Protein AF-0000000072337592 (afdb_homodimer)

InterPro domains:
  IPR025799 Protein arginine N-methyltransferase [PS51678] (44-344)
  IPR025799 Protein arginine N-methyltransferase [PTHR11006] (23-348)
  IPR029063 S-adenosyl-L-methionine-dependent methyltransferase superfamily [G3DSA:3.40.50.150] (35-187)
  IPR029063 S-adenosyl-L-methionine-dependent methyltransferase superfamily [SSF53335] (50-357)
  IPR041698 Methyltransferase domain 25 [PF13649] (86-183)
  IPR055135 Protein arginine N-methyltransferase domain [PF22528] (188-348)

Radius of gyration: 29.39 Å; Cα contacts (8 Å, |Δi|>4): 1598; chains: 2; bounding box: 98×97×61 Å

Solvent-accessible surface area (backbone atoms only — not comparable to full-atom values): 40024 Å² total; per-residue (Å²): 131,84,79,73,74,73,72,76,75,61,98,59,53,72,66,54,42,54,51,55,53,68,63,55,70,67,50,64,69,35,72,50,53,59,41,27,52,70,64,64,77,62,53,78,59,55,62,40,53,58,61,26,39,62,68,59,53,53,52,51,65,66,21,55,54,59,45,46,48,54,43,49,59,37,53,74,31,28,86,77,30,47,70,28,40,32,34,26,52,63,32,51,62,32,62,65,52,49,40,42,48,76,18,38,27,56,33,31,42,30,31,21,59,28,35,27,40,47,51,14,52,53,37,37,46,72,59,73,36,56,90,37,44,48,79,42,83,35,50,80,90,76,56,82,68,99,59,83,57,27,42,31,38,38,43,83,49,69,31,48,74,50,52,37,54,44,43,55,52,57,52,51,52,46,44,74,67,29,48,38,92,89,41,48,51,40,56,30,33,41,36,34,34,39,32,37,23,47,45,62,69,60,49,41,65,72,47,58,54,28,60,54,53,94,84,37,52,39,48,70,51,32,64,44,52,54,24,43,57,44,76,42,81,54,61,52,83,34,52,41,37,42,66,34,75,56,43,79,44,43,65,88,72,59,52,72,72,66,70,45,40,54,28,62,44,64,32,38,27,69,38,72,47,50,36,32,26,38,38,28,28,34,36,35,26,34,68,88,35,93,69,62,47,74,52,56,30,39,53,84,46,66,76,43,91,57,28,24,31,35,41,57,48,99,56,77,44,78,42,43,59,63,16,33,37,40,33,37,41,26,37,34,63,29,90,77,37,61,47,24,33,34,36,37,40,34,43,33,43,42,72,65,82,66,73,71,84,77,75,70,65,74,74,72,78,77,58,52,69,53,72,50,58,36,45,48,125,132,83,77,72,75,71,70,76,74,60,99,60,54,72,66,54,40,53,52,56,52,66,64,55,69,66,51,64,67,35,72,49,54,60,41,28,52,70,65,64,76,61,53,79,60,55,62,39,53,60,60,27,38,63,69,62,52,51,54,52,67,65,20,56,54,60,46,44,46,54,43,48,60,37,51,74,31,27,87,76,30,47,69,27,39,33,34,24,52,63,31,53,62,32,62,65,51,49,39,39,48,75,18,38,28,58,32,32,42,29,31,20,58,29,35,27,39,46,50,14,52,52,36,37,46,73,59,71,37,55,90,36,43,47,81,44,84,34,50,78,91,76,56,81,70,99,58,83,56,27,42,30,38,40,45,83,50,70,32,49,72,50,54,36,54,45,42,54,51,57,53,50,52,46,44,74,66,29,48,38,92,87,41,47,52,42,56,30,34,40,34,34,35,39,32,36,23,46,43,63,68,58,48,41,64,72,48,60,54,27,61,54,54,93,85,36,52,39,48,71,52,32,62,43,52,53,24,42,56,43,74,42,81,54,62,53,84,32,51,42,37,42,66,34,73,55,43,78,42,45,65,86,70,60,53,70,72,66,69,45,40,53,28,61,44,64,31,38,27,70,39,73,47,50,36,33,26,37,37,30,28,35,37,34,26,33,66,87,35,92,68,62,46,76,52,57,29,39,54,85,48,66,76,42,90,56,29,23,30,34,42,57,48,98,56,76,43,80,42,42,59,62,15,34,37,40,32,37,41,23,37,34,65,29,91,78,37,60,46,25,33,35,37,38,42,36,43,34,43,43,72,64,81,67,74,69,86,79,77,72,65,77,74,72,78,80,59,52,69,53,73,50,56,35,43,51,125

pLDDT: mean 89.14, std 17.71, range [22.41, 98.94]

Organism: Babesia divergens (NCBI:txid32595)

Sequence (754 aa):
MKHNAVKSQGVYSLQEVEAFARDWKRFQQNAAGHALVKDSPYTHDSYFHSYGYIGIHEEMLKDSVRTGTYHRAITQNKHLFHDRVVLDVGCGTGILSLFCVAAGARHVYAIECSNIIHLAREIVERNGASDKVTFIHGKCEEVELPVSGVDIIVSEWMGYFLLYENMLESVLFCRDKWLRPGGLIFPDHARLYVAAIEDAEYKCDKLDTWRDTYGFDFSIMRGYLLEEPLVDVVNEKTLNTTSCCVLSLDLNTCRIKDLDFSSEFMLVAQRKDYVHALVFWFDVSFSACHIPMVLSTSPREKYTHWKQTVFYLPDDLVIDCGDRIKGMVAVRRNDRNPRDIDVKIHYHQIGTHQCTSDNMRTGRDHSIQNTHFYRIRMKHNAVKSQGVYSLQEVEAFARDWKRFQQNAAGHALVKDSPYTHDSYFHSYGYIGIHEEMLKDSVRTGTYHRAITQNKHLFHDRVVLDVGCGTGILSLFCVAAGARHVYAIECSNIIHLAREIVERNGASDKVTFIHGKCEEVELPVSGVDIIVSEWMGYFLLYENMLESVLFCRDKWLRPGGLIFPDHARLYVAAIEDAEYKCDKLDTWRDTYGFDFSIMRGYLLEEPLVDVVNEKTLNTTSCCVLSLDLNTCRIKDLDFSSEFMLVAQRKDYVHALVFWFDVSFSACHIPMVLSTSPREKYTHWKQTVFYLPDDLVIDCGDRIKGMVAVRRNDRNPRDIDVKIHYHQIGTHQCTSDNMRTGRDHSIQNTHFYRIR

Structure (mmCIF, N/CA/C/O backbone):
data_AF-0000000072337592-model_v1
#
loop_
_entity.id
_entity.type
_entity.pdbx_description
1 polymer 'type I protein arginine methyltransferase'
#
loop_
_atom_site.group_PDB
_atom_site.id
_atom_site.type_symbol
_atom_site.label_atom_id
_atom_site.label_alt_id
_atom_site.label_comp_id
_atom_site.label_asym_id
_atom_site.label_entity_id
_atom_site.label_seq_id
_atom_site.pdbx_PDB_ins_code
_atom_site.Cartn_x
_atom_site.Cartn_y
_atom_site.Cartn_z
_atom_site.occupancy
_atom_site.B_iso_or_equiv
_atom_site.auth_seq_id
_atom_site.auth_comp_id
_atom_site.auth_asym_id
_atom_site.auth_atom_id
_atom_site.pdbx_PDB_model_num
ATOM 1 N N . MET A 1 1 ? -24.203 -54 -12.102 1 22.41 1 MET A N 1
ATOM 2 C CA . MET A 1 1 ? -24.953 -53.156 -11.164 1 22.41 1 MET A CA 1
ATOM 3 C C . MET A 1 1 ? -24.469 -51.719 -11.234 1 22.41 1 MET A C 1
ATOM 5 O O . MET A 1 1 ? -23.297 -51.438 -10.984 1 22.41 1 MET A O 1
ATOM 9 N N . LYS A 1 2 ? -25.078 -50.938 -12.242 1 27.19 2 LYS A N 1
ATOM 10 C CA . LYS A 1 2 ? -24.734 -49.594 -12.656 1 27.19 2 LYS A CA 1
ATOM 11 C C . LYS A 1 2 ? -24.734 -48.625 -11.461 1 27.19 2 LYS A C 1
ATOM 13 O O . LYS A 1 2 ? -25.719 -48.531 -10.742 1 27.19 2 LYS A O 1
ATOM 18 N N . HIS A 1 3 ? -23.641 -48.625 -10.641 1 24.56 3 HIS A N 1
ATOM 19 C CA . HIS A 1 3 ? -23.469 -47.719 -9.516 1 24.56 3 HIS A CA 1
ATOM 20 C C . HIS A 1 3 ? -23.844 -46.281 -9.891 1 24.56 3 HIS A C 1
ATOM 22 O O . HIS A 1 3 ? -23.219 -45.656 -10.75 1 24.56 3 HIS A O 1
ATOM 28 N N . ASN A 1 4 ? -25.141 -45.938 -9.984 1 27.47 4 ASN A N 1
ATOM 29 C CA . ASN A 1 4 ? -25.719 -44.625 -10.266 1 27.47 4 ASN A CA 1
ATOM 30 C C . ASN A 1 4 ? -25.109 -43.562 -9.375 1 27.47 4 ASN A C 1
ATOM 32 O O . ASN A 1 4 ? -25.234 -43.594 -8.148 1 27.47 4 ASN A O 1
ATOM 36 N N . ALA A 1 5 ? -24 -43.031 -9.68 1 30.06 5 ALA A N 1
ATOM 37 C CA . ALA A 1 5 ? -23.375 -41.844 -9.094 1 30.06 5 ALA A CA 1
ATOM 38 C C . ALA A 1 5 ? -24.422 -40.781 -8.742 1 30.06 5 ALA A C 1
ATOM 40 O O . ALA A 1 5 ? -25.062 -40.219 -9.633 1 30.06 5 ALA A O 1
ATOM 41 N N . VAL A 1 6 ? -25.172 -40.938 -7.738 1 29.66 6 VAL A N 1
ATOM 42 C CA . VAL A 1 6 ? -26.062 -39.906 -7.203 1 29.66 6 VAL A CA 1
ATOM 43 C C . VAL A 1 6 ? -25.406 -38.531 -7.301 1 29.66 6 VAL A C 1
ATOM 45 O O . VAL A 1 6 ? -24.359 -38.312 -6.703 1 29.66 6 VAL A O 1
ATOM 48 N N . LYS A 1 7 ? -25.5 -37.906 -8.359 1 34.19 7 LYS A N 1
ATOM 49 C CA . LYS A 1 7 ? -25.203 -36.5 -8.5 1 34.19 7 LYS A CA 1
ATOM 50 C C . LYS A 1 7 ? -25.688 -35.719 -7.281 1 34.19 7 LYS A C 1
ATOM 52 O O . LYS A 1 7 ? -26.906 -35.656 -7.023 1 34.19 7 LYS A O 1
ATOM 57 N N . SER A 1 8 ? -25.078 -35.625 -6.164 1 38.5 8 SER A N 1
ATOM 58 C CA . SER A 1 8 ? -25.438 -34.812 -5.008 1 38.5 8 SER A CA 1
ATOM 59 C C . SER A 1 8 ? -26.062 -33.469 -5.438 1 38.5 8 SER A C 1
ATOM 61 O O . SER A 1 8 ? -25.5 -32.75 -6.273 1 38.5 8 SER A O 1
ATOM 63 N N . GLN A 1 9 ? -27.312 -33.25 -5.668 1 44.12 9 GLN A N 1
ATOM 64 C CA . GLN A 1 9 ? -28.141 -32.094 -6.051 1 44.12 9 GLN A CA 1
ATOM 65 C C . GLN A 1 9 ? -27.609 -30.797 -5.461 1 44.12 9 GLN A C 1
ATOM 67 O O . GLN A 1 9 ? -27.438 -30.688 -4.242 1 44.12 9 GLN A O 1
ATOM 72 N N . GLY A 1 10 ? -26.734 -30.141 -6.137 1 61.97 10 GLY A N 1
ATOM 73 C CA . GLY A 1 10 ? -26.391 -28.781 -5.738 1 61.97 10 GLY A CA 1
ATOM 74 C C . GLY A 1 10 ? -27.531 -28.047 -5.074 1 61.97 10 GLY A C 1
ATOM 75 O O . GLY A 1 10 ? -28.688 -28.469 -5.16 1 61.97 10 GLY A O 1
ATOM 76 N N . VAL A 1 11 ? -27.312 -27.203 -4.016 1 75.19 11 VAL A N 1
ATOM 77 C CA . VAL A 1 11 ? -28.297 -26.438 -3.26 1 75.19 11 VAL A CA 1
ATOM 78 C C . VAL A 1 11 ? -29.141 -25.594 -4.219 1 75.19 11 VAL A C 1
ATOM 80 O O . VAL A 1 11 ? -30.344 -25.438 -4.02 1 75.19 11 VAL A O 1
ATOM 83 N N . TYR A 1 12 ? -28.516 -25.219 -5.355 1 86.5 12 TYR A N 1
ATOM 84 C CA . TYR A 1 12 ? -29.172 -24.406 -6.383 1 86.5 12 TYR A CA 1
ATOM 85 C C . TYR A 1 12 ? -29.109 -25.094 -7.738 1 86.5 12 TYR A C 1
ATOM 87 O O . TYR A 1 12 ? -28.203 -25.891 -7.996 1 86.5 12 TYR A O 1
ATOM 95 N N . SER A 1 13 ? -30.078 -24.844 -8.602 1 86.12 13 SER A N 1
ATOM 96 C CA . SER A 1 13 ? -30.031 -25.359 -9.969 1 86.12 13 SER A CA 1
ATOM 97 C C . SER A 1 13 ? -29 -24.625 -10.805 1 86.12 13 SER A C 1
ATOM 99 O O . SER A 1 13 ? -28.609 -23.5 -10.461 1 86.12 13 SER A O 1
ATOM 101 N N . LEU A 1 14 ? -28.594 -25.297 -11.805 1 87.31 14 LEU A N 1
ATOM 102 C CA . LEU A 1 14 ? -27.656 -24.656 -12.727 1 87.31 14 LEU A CA 1
ATOM 103 C C . LEU A 1 14 ? -28.234 -23.375 -13.305 1 87.31 14 LEU A C 1
ATOM 105 O O . LEU A 1 14 ? -27.516 -22.391 -13.492 1 87.31 14 LEU A O 1
ATOM 109 N N . GLN A 1 15 ? -29.531 -23.406 -13.539 1 86.94 15 GLN A N 1
ATOM 110 C CA . GLN A 1 15 ? -30.203 -22.234 -14.086 1 86.94 15 GLN A CA 1
ATOM 111 C C . GLN A 1 15 ? -30.172 -21.078 -13.102 1 86.94 15 GLN A C 1
ATOM 113 O O . GLN A 1 15 ? -29.969 -19.922 -13.5 1 86.94 15 GLN A O 1
ATOM 118 N N . GLU A 1 16 ? -30.266 -21.391 -11.867 1 88.56 16 GLU A N 1
ATOM 119 C CA . GLU A 1 16 ? -30.234 -20.359 -10.828 1 88.56 16 GLU A CA 1
ATOM 120 C C . GLU A 1 16 ? -28.844 -19.734 -10.727 1 88.56 16 GLU A C 1
ATOM 122 O O . GLU A 1 16 ? -28.719 -18.516 -10.617 1 88.56 16 GLU A O 1
ATOM 127 N N . VAL A 1 17 ? -27.906 -20.531 -10.781 1 91 17 VAL A N 1
ATOM 128 C CA . VAL A 1 17 ? -26.531 -20.062 -10.672 1 91 17 VAL A CA 1
ATOM 129 C C . VAL A 1 17 ? -26.172 -19.203 -11.891 1 91 17 VAL A C 1
ATOM 131 O O . VAL A 1 17 ? -25.547 -18.156 -11.75 1 91 17 VAL A O 1
ATOM 134 N N . GLU A 1 18 ? -26.641 -19.594 -13.055 1 88.56 18 GLU A N 1
ATOM 135 C CA . GLU A 1 18 ? -26.375 -18.844 -14.281 1 88.56 18 GLU A CA 1
ATOM 136 C C . GLU A 1 18 ? -27.094 -17.5 -14.258 1 88.56 18 GLU A C 1
ATOM 138 O O . GLU A 1 18 ? -26.547 -16.5 -14.695 1 88.56 18 GLU A O 1
ATOM 143 N N . ALA A 1 19 ? -28.328 -17.562 -13.773 1 88.62 19 ALA A N 1
ATOM 144 C CA . ALA A 1 19 ? -29.078 -16.312 -13.656 1 88.62 19 ALA A CA 1
ATOM 145 C C . ALA A 1 19 ? -28.406 -15.359 -12.68 1 88.62 19 ALA A C 1
ATOM 147 O O . ALA A 1 19 ? -28.359 -14.148 -12.922 1 88.62 19 ALA A O 1
ATOM 148 N N . PHE A 1 20 ? -27.922 -15.93 -11.641 1 91.31 20 PHE A N 1
ATOM 149 C CA . PHE A 1 20 ? -27.203 -15.156 -10.633 1 91.31 20 PHE A CA 1
ATOM 150 C C . PHE A 1 20 ? -25.969 -14.5 -11.227 1 91.31 20 PHE A C 1
ATOM 152 O O . PHE A 1 20 ? -25.656 -13.344 -10.914 1 91.31 20 PHE A O 1
ATOM 159 N N . ALA A 1 21 ? -25.312 -15.117 -12.109 1 88.5 21 ALA A N 1
ATOM 160 C CA . ALA A 1 21 ? -24.094 -14.641 -12.75 1 88.5 21 ALA A CA 1
ATOM 161 C C . ALA A 1 21 ? -24.375 -13.469 -13.68 1 88.5 21 ALA A C 1
ATOM 163 O O . ALA A 1 21 ? -23.531 -12.602 -13.883 1 88.5 21 ALA A O 1
ATOM 164 N N . ARG A 1 22 ? -25.547 -13.359 -14.211 1 86.25 22 ARG A N 1
ATOM 165 C CA . ARG A 1 22 ? -25.875 -12.391 -15.25 1 86.25 22 ARG A CA 1
ATOM 166 C C . ARG A 1 22 ? -26.438 -11.109 -14.641 1 86.25 22 ARG A C 1
ATOM 168 O O . ARG A 1 22 ? -26.328 -10.031 -15.234 1 86.25 22 ARG A O 1
ATOM 175 N N . ASP A 1 23 ? -26.953 -11.242 -13.477 1 84.5 23 ASP A N 1
ATOM 176 C CA . ASP A 1 23 ? -27.641 -10.094 -12.891 1 84.5 23 ASP A CA 1
ATOM 177 C C . ASP A 1 23 ? -26.688 -9.25 -12.055 1 84.5 23 ASP A C 1
ATOM 179 O O . ASP A 1 23 ? -26.453 -9.555 -10.883 1 84.5 23 ASP A O 1
ATOM 183 N N . TRP A 1 24 ? -26.188 -8.211 -12.742 1 84.31 24 TRP A N 1
ATOM 184 C CA . TRP A 1 24 ? -25.297 -7.293 -12.039 1 84.31 24 TRP A CA 1
ATOM 185 C C . TRP A 1 24 ? -25.938 -5.914 -11.898 1 84.31 24 TRP A C 1
ATOM 187 O O . TRP A 1 24 ? -25.25 -4.93 -11.633 1 84.31 24 TRP A O 1
ATOM 197 N N . LYS A 1 25 ?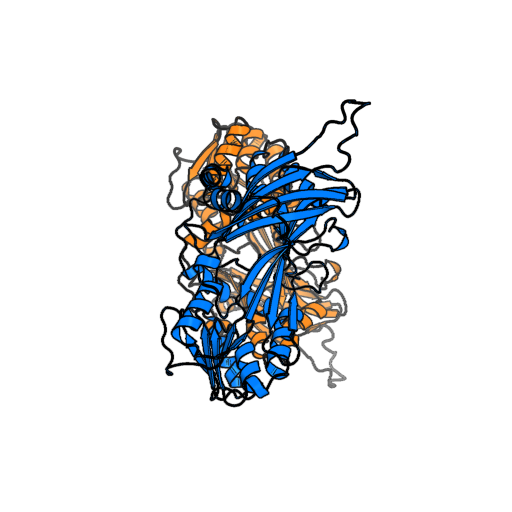 -27.172 -5.758 -12.195 1 69.75 25 LYS A N 1
ATOM 198 C CA . LYS A 1 25 ? -27.891 -4.484 -12.25 1 69.75 25 LYS A CA 1
ATOM 199 C C . LYS A 1 25 ? -27.766 -3.738 -10.922 1 69.75 25 LYS A C 1
ATOM 201 O O . LYS A 1 25 ? -27.562 -2.523 -10.906 1 69.75 25 LYS A O 1
ATOM 206 N N . ARG A 1 26 ? -27.891 -4.445 -9.82 1 62.28 26 ARG A N 1
ATOM 207 C CA . ARG A 1 26 ? -27.891 -3.785 -8.516 1 62.28 26 ARG A CA 1
ATOM 208 C C . ARG A 1 26 ? -26.469 -3.35 -8.141 1 62.28 26 ARG A C 1
ATOM 210 O O . ARG A 1 26 ? -26.297 -2.514 -7.25 1 62.28 26 ARG A O 1
ATOM 217 N N . PHE A 1 27 ? -25.484 -3.93 -8.688 1 60.41 27 PHE A N 1
ATOM 218 C CA . PHE A 1 27 ? -24.109 -3.533 -8.422 1 60.41 27 PHE A CA 1
ATOM 219 C C . PHE A 1 27 ? -23.875 -2.082 -8.82 1 60.41 27 PHE A C 1
ATOM 221 O O . PHE A 1 27 ? -23.188 -1.337 -8.102 1 60.41 27 PHE A O 1
ATOM 228 N N . GLN A 1 28 ? -24.453 -1.693 -9.961 1 54 28 GLN A N 1
ATOM 229 C CA . GLN A 1 28 ? -24.281 -0.351 -10.508 1 54 28 GLN A CA 1
ATOM 230 C C . GLN A 1 28 ? -25 0.686 -9.648 1 54 28 GLN A C 1
ATOM 232 O O . GLN A 1 28 ? -24.641 1.864 -9.656 1 54 28 GLN A O 1
ATOM 237 N N . GLN A 1 29 ? -25.938 0.214 -8.812 1 47.03 29 GLN A N 1
ATOM 238 C CA . GLN A 1 29 ? -26.719 1.126 -7.996 1 47.03 29 GLN A CA 1
ATOM 239 C C . GLN A 1 29 ? -26.109 1.288 -6.605 1 47.03 29 GLN A C 1
ATOM 241 O O . GLN A 1 29 ? -26.547 2.145 -5.828 1 47.03 29 GLN A O 1
ATOM 246 N N . ASN A 1 30 ? -25.156 0.458 -6.316 1 48.22 30 ASN A N 1
ATOM 247 C CA . ASN A 1 30 ? -24.609 0.517 -4.965 1 48.22 30 ASN A CA 1
ATOM 248 C C . ASN A 1 30 ? -23.766 1.771 -4.754 1 48.22 30 ASN A C 1
ATOM 250 O O . ASN A 1 30 ? -23.328 2.393 -5.719 1 48.22 30 ASN A O 1
ATOM 254 N N . ALA A 1 31 ? -23.734 2.211 -3.537 1 45.78 31 ALA A N 1
ATOM 255 C CA . ALA A 1 31 ? -23.203 3.492 -3.076 1 45.78 31 ALA A CA 1
ATOM 256 C C . ALA A 1 31 ? -21.844 3.783 -3.709 1 45.78 31 ALA A C 1
ATOM 258 O O . ALA A 1 31 ? -21.578 4.91 -4.133 1 45.78 31 ALA A O 1
ATOM 259 N N . ALA A 1 32 ? -20.984 2.791 -3.643 1 48.38 32 ALA A N 1
ATOM 260 C CA . ALA A 1 32 ? -19.609 3.008 -4.078 1 48.38 32 ALA A CA 1
ATOM 261 C C . ALA A 1 32 ? -19.531 3.203 -5.59 1 48.38 32 ALA A C 1
ATOM 263 O O . ALA A 1 32 ? -18.594 3.82 -6.098 1 48.38 32 ALA A O 1
ATOM 264 N N . GLY A 1 33 ? -20.344 2.512 -6.332 1 45.31 33 GLY A N 1
ATOM 265 C CA . GLY A 1 33 ? -20.375 2.58 -7.785 1 45.31 33 GLY A CA 1
ATOM 266 C C . GLY A 1 33 ? -20.562 3.99 -8.312 1 45.31 33 GLY A C 1
ATOM 267 O O . GLY A 1 33 ? -20.109 4.309 -9.414 1 45.31 33 GLY A O 1
ATOM 268 N N . HIS A 1 34 ? -21.359 4.754 -7.68 1 44.41 34 HIS A N 1
ATOM 269 C CA . HIS A 1 34 ? -21.656 6.055 -8.266 1 44.41 34 HIS A CA 1
ATOM 270 C C . HIS A 1 34 ? -20.547 7.059 -7.969 1 44.41 34 HIS A C 1
ATOM 272 O O . HIS A 1 34 ? -20.156 7.836 -8.844 1 44.41 34 HIS A O 1
ATOM 278 N N . ALA A 1 35 ? -20.438 7.266 -6.695 1 45.69 35 ALA A N 1
ATOM 279 C CA . ALA A 1 35 ? -19.844 8.555 -6.367 1 45.69 35 ALA A CA 1
ATOM 280 C C . ALA A 1 35 ? -18.312 8.5 -6.488 1 45.69 35 ALA A C 1
ATOM 282 O O . ALA A 1 35 ? -17.688 9.492 -6.863 1 45.69 35 ALA A O 1
ATOM 283 N N . LEU A 1 36 ? -17.719 7.508 -6.027 1 50.09 36 LEU A N 1
ATOM 284 C CA . LEU A 1 36 ? -16.297 7.609 -5.762 1 50.09 36 LEU A CA 1
ATOM 285 C C . LEU A 1 36 ? -15.477 7.293 -7.012 1 50.09 36 LEU A C 1
ATOM 287 O O . LEU A 1 36 ? -14.359 7.773 -7.172 1 50.09 36 LEU A O 1
ATOM 291 N N . VAL A 1 37 ? -15.883 6.273 -7.758 1 47.47 37 VAL A N 1
ATOM 292 C CA . VAL A 1 37 ? -14.906 5.801 -8.727 1 47.47 37 VAL A CA 1
ATOM 293 C C . VAL A 1 37 ? -15.258 6.328 -10.117 1 47.47 37 VAL A C 1
ATOM 295 O O . VAL A 1 37 ? -16.031 5.711 -10.844 1 47.47 37 VAL A O 1
ATOM 298 N N . LYS A 1 38 ? -15.617 7.551 -10.195 1 43.53 38 LYS A N 1
ATOM 299 C CA . LYS A 1 38 ? -15.5 7.816 -11.625 1 43.53 38 LYS A CA 1
ATOM 300 C C . LYS A 1 38 ? -14.094 7.484 -12.133 1 43.53 38 LYS A C 1
ATOM 302 O O . LYS A 1 38 ? -13.141 8.203 -11.844 1 43.53 38 LYS A O 1
ATOM 307 N N . ASP A 1 39 ? -13.953 6.195 -12.383 1 44.69 39 ASP A N 1
ATOM 308 C CA . ASP A 1 39 ? -12.75 5.449 -12.727 1 44.69 39 ASP A CA 1
ATOM 309 C C . ASP A 1 39 ? -11.898 6.215 -13.742 1 44.69 39 ASP A C 1
ATOM 311 O O . ASP A 1 39 ? -12.375 6.562 -14.82 1 44.69 39 ASP A O 1
ATOM 315 N N . SER A 1 40 ? -11.203 7.133 -13.305 1 47.22 40 SER A N 1
ATOM 316 C CA . SER A 1 40 ? -10.227 7.477 -14.336 1 47.22 40 SER A CA 1
ATOM 317 C C . SER A 1 40 ? -9.82 6.246 -15.148 1 47.22 40 SER A C 1
ATOM 319 O O . SER A 1 40 ? -9.789 5.133 -14.625 1 47.22 40 SER A O 1
ATOM 321 N N . PRO A 1 41 ? -9.867 6.488 -16.422 1 47.34 41 PRO A N 1
ATOM 322 C CA . PRO A 1 41 ? -9.484 5.379 -17.297 1 47.34 41 PRO A CA 1
ATOM 323 C C . PRO A 1 41 ? -8.211 4.672 -16.828 1 47.34 41 PRO A C 1
ATOM 325 O O . PRO A 1 41 ? -7.246 5.328 -16.422 1 47.34 41 PRO A O 1
ATOM 328 N N . TYR A 1 42 ? -8.484 3.479 -16.406 1 48.19 42 TYR A N 1
ATOM 329 C CA . TYR A 1 42 ? -7.363 2.572 -16.203 1 48.19 42 TYR A CA 1
ATOM 330 C C . TYR A 1 42 ? -6.34 2.697 -17.312 1 48.19 42 TYR A C 1
ATOM 332 O O . TYR A 1 42 ? -6.699 2.674 -18.5 1 48.19 42 TYR A O 1
ATOM 340 N N . THR A 1 43 ? -5.211 3.271 -16.906 1 52.22 43 THR A N 1
ATOM 341 C CA . THR A 1 43 ? -4.148 3.109 -17.891 1 52.22 43 THR A CA 1
ATOM 342 C C . THR A 1 43 ? -3.383 1.812 -17.656 1 52.22 43 THR A C 1
ATOM 344 O O . THR A 1 43 ? -2.967 1.526 -16.531 1 52.22 43 THR A O 1
ATOM 347 N N . HIS A 1 44 ? -3.547 0.833 -18.547 1 53.19 44 HIS A N 1
ATOM 348 C CA . HIS A 1 44 ? -2.781 -0.409 -18.531 1 53.19 44 HIS A CA 1
ATOM 349 C C . HIS A 1 44 ? -1.384 -0.19 -17.953 1 53.19 44 HIS A C 1
ATOM 351 O O . HIS A 1 44 ? -0.837 -1.071 -17.297 1 53.19 44 HIS A O 1
ATOM 357 N N . ASP A 1 45 ? -1.038 0.946 -17.906 1 63.91 45 ASP A N 1
ATOM 358 C CA . ASP A 1 45 ? 0.341 1.284 -17.562 1 63.91 45 ASP A CA 1
ATOM 359 C C . ASP A 1 45 ? 0.531 1.361 -16.062 1 63.91 45 ASP A C 1
ATOM 361 O O . ASP A 1 45 ? 1.621 1.09 -15.547 1 63.91 45 ASP A O 1
ATOM 365 N N . SER A 1 46 ? -0.623 1.368 -15.406 1 69.88 46 SER A N 1
ATOM 366 C CA . SER A 1 46 ? -0.477 1.522 -13.961 1 69.88 46 SER A CA 1
ATOM 367 C C . SER A 1 46 ? -0.116 0.198 -13.305 1 69.88 46 SER A C 1
ATOM 369 O O . SER A 1 46 ? 0.665 0.168 -12.344 1 69.88 46 SER A O 1
ATOM 371 N N . TYR A 1 47 ? -0.599 -0.862 -13.93 1 71.5 47 TYR A N 1
ATOM 372 C CA . TYR A 1 47 ? -0.305 -2.193 -13.406 1 71.5 47 TYR A CA 1
ATOM 373 C C . TYR A 1 47 ? 1.183 -2.506 -13.523 1 71.5 47 TYR A C 1
ATOM 375 O O . TYR A 1 47 ? 1.833 -2.824 -12.523 1 71.5 47 TYR A O 1
ATOM 383 N N . PHE A 1 48 ? 1.717 -2.371 -14.578 1 74.38 48 PHE A N 1
ATOM 384 C CA . PHE A 1 48 ? 3.115 -2.717 -14.805 1 74.38 48 PHE A CA 1
ATOM 385 C C . PHE A 1 48 ? 4.035 -1.747 -14.07 1 74.38 48 PHE A C 1
ATOM 387 O O . PHE A 1 48 ? 5.113 -2.133 -13.609 1 74.38 48 PHE A O 1
ATOM 394 N N . HIS A 1 49 ? 3.574 -0.573 -13.93 1 74.31 49 HIS A N 1
ATOM 395 C CA . HIS A 1 49 ? 4.352 0.411 -13.188 1 74.31 49 HIS A CA 1
ATOM 396 C C . HIS A 1 49 ? 4.5 0.005 -11.727 1 74.31 49 HIS A C 1
ATOM 398 O O . HIS A 1 49 ? 5.586 0.126 -11.148 1 74.31 49 HIS A O 1
ATOM 404 N N . SER A 1 50 ? 3.496 -0.51 -11.164 1 75.62 50 SER A N 1
ATOM 405 C CA . SER A 1 50 ? 3.518 -0.906 -9.766 1 75.62 50 SER A CA 1
ATOM 406 C C . SER A 1 50 ? 4.52 -2.031 -9.523 1 75.62 50 SER A C 1
ATOM 408 O O . SER A 1 50 ? 5.156 -2.086 -8.469 1 75.62 50 SER A O 1
ATOM 410 N N . TYR A 1 51 ? 4.68 -2.809 -10.492 1 79.94 51 TYR A N 1
ATOM 411 C CA . TYR A 1 51 ? 5.582 -3.943 -10.328 1 79.94 51 TYR A CA 1
ATOM 412 C C . TYR A 1 51 ? 7.02 -3.545 -10.633 1 79.94 51 TYR A C 1
ATOM 414 O O . TYR A 1 51 ? 7.934 -4.367 -10.523 1 79.94 51 TYR A O 1
ATOM 422 N N . GLY A 1 52 ? 7.234 -2.344 -10.922 1 81.44 52 GLY A N 1
ATOM 423 C CA . GLY A 1 52 ? 8.578 -1.805 -11.039 1 81.44 52 GLY A CA 1
ATOM 424 C C . GLY A 1 52 ? 9.195 -1.46 -9.695 1 81.44 52 GLY A C 1
ATOM 425 O O . GLY A 1 52 ? 10.406 -1.251 -9.602 1 81.44 52 GLY A O 1
ATOM 426 N N . TYR A 1 53 ? 8.383 -1.512 -8.727 1 81.31 53 TYR A N 1
ATOM 427 C CA . TYR A 1 53 ? 8.852 -1.161 -7.395 1 81.31 53 TYR A CA 1
ATOM 428 C C . TYR A 1 53 ? 9.523 -2.354 -6.723 1 81.31 53 TYR A C 1
ATOM 430 O O . TYR A 1 53 ? 8.914 -3.418 -6.582 1 81.31 53 TYR A O 1
ATOM 438 N N . ILE A 1 54 ? 10.672 -2.16 -6.266 1 87.88 54 ILE A N 1
ATOM 439 C CA . ILE A 1 54 ? 11.508 -3.23 -5.738 1 87.88 54 ILE A CA 1
ATOM 440 C C . ILE A 1 54 ? 10.891 -3.793 -4.461 1 87.88 54 ILE A C 1
ATOM 442 O O . ILE A 1 54 ? 11.039 -4.977 -4.16 1 87.88 54 ILE A O 1
ATOM 446 N N . GLY A 1 55 ? 10.172 -2.949 -3.74 1 87.69 55 GLY A N 1
ATOM 447 C CA . GLY A 1 55 ? 9.562 -3.385 -2.492 1 87.69 55 GLY A CA 1
ATOM 448 C C . GLY A 1 55 ? 8.617 -4.559 -2.664 1 87.69 55 GLY A C 1
ATOM 449 O O . GLY A 1 55 ? 8.562 -5.449 -1.816 1 87.69 55 GLY A O 1
ATOM 450 N N . ILE A 1 56 ? 7.898 -4.566 -3.756 1 89.5 56 ILE A N 1
ATOM 451 C CA . ILE A 1 56 ? 6.969 -5.652 -4.043 1 89.5 56 ILE A CA 1
ATOM 452 C C . ILE A 1 56 ? 7.738 -6.953 -4.258 1 89.5 56 ILE A C 1
ATOM 454 O O . ILE A 1 56 ? 7.344 -8.008 -3.758 1 89.5 56 ILE A O 1
ATOM 458 N N . HIS A 1 57 ? 8.82 -6.891 -4.914 1 92.5 57 HIS A N 1
ATOM 459 C CA . HIS A 1 57 ? 9.625 -8.07 -5.211 1 92.5 57 HIS A CA 1
ATOM 460 C C . HIS A 1 57 ? 10.352 -8.57 -3.967 1 92.5 57 HIS A C 1
ATOM 462 O O . HIS A 1 57 ? 10.523 -9.781 -3.791 1 92.5 57 HIS A O 1
ATOM 468 N N . GLU A 1 58 ? 10.781 -7.617 -3.154 1 92.75 58 GLU A N 1
ATOM 469 C CA . GLU A 1 58 ? 11.352 -8.016 -1.871 1 92.75 58 GLU A CA 1
ATOM 470 C C . GLU A 1 58 ? 10.375 -8.883 -1.081 1 92.75 58 GLU A C 1
ATOM 472 O O . GLU A 1 58 ? 10.742 -9.961 -0.6 1 92.75 58 GLU A O 1
ATOM 477 N N . GLU A 1 59 ? 9.18 -8.406 -1.008 1 91.88 59 GLU A N 1
ATOM 478 C CA . GLU A 1 59 ? 8.148 -9.125 -0.265 1 91.88 59 GLU A CA 1
ATOM 479 C C . GLU A 1 59 ? 7.906 -10.508 -0.858 1 91.88 59 GLU A C 1
ATOM 481 O O . GLU A 1 59 ? 7.828 -11.5 -0.127 1 91.88 59 GLU A O 1
ATOM 486 N N . MET A 1 60 ? 7.84 -10.586 -2.117 1 94.88 60 MET A N 1
ATOM 487 C CA . MET A 1 60 ? 7.535 -11.852 -2.787 1 94.88 60 MET A CA 1
ATOM 488 C C . MET A 1 60 ? 8.688 -12.836 -2.648 1 94.88 60 MET A C 1
ATOM 490 O O . MET A 1 60 ? 8.477 -14.016 -2.381 1 94.88 60 MET A O 1
ATOM 494 N N . LEU A 1 61 ? 9.891 -12.367 -2.799 1 95.38 61 LEU A N 1
ATOM 495 C CA . LEU A 1 61 ? 11.062 -13.227 -2.721 1 95.38 61 LEU A CA 1
ATOM 496 C C . LEU A 1 61 ? 11.242 -13.781 -1.311 1 95.38 61 LEU A C 1
ATOM 498 O O . LEU A 1 61 ? 11.711 -14.906 -1.134 1 95.38 61 LEU A O 1
ATOM 502 N N . LYS A 1 62 ? 10.797 -13.023 -0.316 1 93.94 62 LYS A N 1
ATOM 503 C CA . LYS A 1 62 ? 10.961 -13.422 1.08 1 93.94 62 LYS A CA 1
ATOM 504 C C . LYS A 1 62 ? 9.859 -14.383 1.516 1 93.94 62 LYS A C 1
ATOM 506 O O . LYS A 1 62 ? 9.969 -15.016 2.566 1 93.94 62 LYS A O 1
ATOM 511 N N . ASP A 1 63 ? 8.805 -14.477 0.753 1 96.38 63 ASP A N 1
ATOM 512 C CA . ASP A 1 63 ? 7.762 -15.461 1.019 1 96.38 63 ASP A CA 1
ATOM 513 C C . ASP A 1 63 ? 8.266 -16.875 0.769 1 96.38 63 ASP A C 1
ATOM 515 O O . ASP A 1 63 ? 8.258 -17.359 -0.367 1 96.38 63 ASP A O 1
ATOM 519 N N . SER A 1 64 ? 8.609 -17.516 1.867 1 95.62 64 SER A N 1
ATOM 520 C CA . SER A 1 64 ? 9.273 -18.797 1.76 1 95.62 64 SER A CA 1
ATOM 521 C C . SER A 1 64 ? 8.328 -19.875 1.228 1 95.62 64 SER A C 1
ATOM 523 O O . SER A 1 64 ? 8.766 -20.828 0.583 1 95.62 64 SER A O 1
ATOM 525 N N . VAL A 1 65 ? 7.047 -19.719 1.489 1 97.56 65 VAL A N 1
ATOM 526 C CA . VAL A 1 65 ? 6.086 -20.688 0.96 1 97.56 65 VAL A CA 1
ATOM 527 C C . VAL A 1 65 ? 6.004 -20.547 -0.559 1 97.56 65 VAL A C 1
ATOM 529 O O . VAL A 1 65 ? 6.113 -21.547 -1.281 1 97.56 65 VAL A O 1
ATOM 532 N N . ARG A 1 66 ? 5.832 -19.328 -0.995 1 97.56 66 ARG A N 1
ATOM 533 C CA . ARG A 1 66 ? 5.742 -19.047 -2.426 1 97.56 66 ARG A CA 1
ATOM 534 C C . ARG A 1 66 ? 7.012 -19.5 -3.146 1 97.56 66 ARG A C 1
ATOM 536 O O . ARG A 1 66 ? 6.977 -20.406 -3.977 1 97.56 66 ARG A O 1
ATOM 543 N N . THR A 1 67 ? 8.117 -18.891 -2.816 1 97.56 67 THR A N 1
ATOM 544 C CA . THR A 1 67 ? 9.367 -19.078 -3.547 1 97.56 67 THR A CA 1
ATOM 545 C C . THR A 1 67 ? 9.914 -20.484 -3.324 1 97.56 67 THR A C 1
ATOM 547 O O . THR A 1 67 ? 10.43 -21.109 -4.254 1 97.56 67 THR A O 1
ATOM 550 N N . GLY A 1 68 ? 9.711 -20.953 -2.111 1 97.88 68 GLY A N 1
ATOM 551 C CA . GLY A 1 68 ? 10.188 -22.297 -1.794 1 97.88 68 GLY A CA 1
ATOM 552 C C . GLY A 1 68 ? 9.445 -23.391 -2.545 1 97.88 68 GLY A C 1
ATOM 553 O O . GLY A 1 68 ? 10.055 -24.359 -2.988 1 97.88 68 GLY A O 1
ATOM 554 N N . THR A 1 69 ? 8.172 -23.234 -2.693 1 98.44 69 THR A N 1
ATOM 555 C CA . THR A 1 69 ? 7.395 -24.234 -3.41 1 98.44 69 THR A CA 1
ATOM 556 C C . THR A 1 69 ? 7.781 -24.266 -4.887 1 98.44 69 THR A C 1
ATOM 558 O O . THR A 1 69 ? 7.961 -25.344 -5.465 1 98.44 69 THR A O 1
ATOM 561 N N . TYR A 1 70 ? 7.934 -23.109 -5.504 1 98.62 70 TYR A N 1
ATOM 562 C CA . TYR A 1 70 ? 8.398 -23.062 -6.887 1 98.62 70 TYR A CA 1
ATOM 563 C C . TYR A 1 70 ? 9.789 -23.672 -7.02 1 98.62 70 TYR A C 1
ATOM 565 O O . TYR A 1 70 ? 10.055 -24.422 -7.965 1 98.62 70 TYR A O 1
ATOM 573 N N . HIS A 1 71 ? 10.648 -23.312 -6.07 1 98.62 71 HIS A N 1
ATOM 574 C CA . HIS A 1 71 ? 12 -23.859 -6.078 1 98.62 71 HIS A CA 1
ATOM 575 C C . HIS A 1 71 ? 11.992 -25.391 -6.059 1 98.62 71 HIS A C 1
ATOM 577 O O . HIS A 1 71 ? 12.625 -26.031 -6.895 1 98.62 71 HIS A O 1
ATOM 583 N N . ARG A 1 72 ? 11.242 -25.938 -5.156 1 98.25 72 ARG A N 1
ATOM 584 C CA . ARG A 1 72 ? 11.172 -27.391 -5.023 1 98.25 72 ARG A CA 1
ATOM 585 C C . ARG A 1 72 ? 10.508 -28.031 -6.242 1 98.25 72 ARG A C 1
ATOM 587 O O . ARG A 1 72 ? 10.969 -29.047 -6.754 1 98.25 72 ARG A O 1
ATOM 594 N N . ALA A 1 73 ? 9.453 -27.406 -6.691 1 98.62 73 ALA A N 1
ATOM 595 C CA . ALA A 1 73 ? 8.719 -27.938 -7.836 1 98.62 73 ALA A CA 1
ATOM 596 C C . ALA A 1 73 ? 9.617 -28.047 -9.062 1 98.62 73 ALA A C 1
ATOM 598 O O . ALA A 1 73 ? 9.461 -28.969 -9.875 1 98.62 73 ALA A O 1
ATOM 599 N N . ILE A 1 74 ? 10.523 -27.156 -9.164 1 98.56 74 ILE A N 1
ATOM 600 C CA . ILE A 1 74 ? 11.359 -27.094 -10.359 1 98.56 74 ILE A CA 1
ATOM 601 C C . ILE A 1 74 ? 12.641 -27.891 -10.133 1 98.56 74 ILE A C 1
ATOM 603 O O . ILE A 1 74 ? 12.945 -28.812 -10.891 1 98.56 74 ILE A O 1
ATOM 607 N N . THR A 1 75 ? 13.336 -27.672 -9.031 1 96.94 75 THR A N 1
ATOM 608 C CA . THR A 1 75 ? 14.68 -28.188 -8.859 1 96.94 75 THR A CA 1
ATOM 609 C C . THR A 1 75 ? 14.648 -29.656 -8.422 1 96.94 75 THR A C 1
ATOM 611 O O . THR A 1 75 ? 15.625 -30.391 -8.609 1 96.94 75 THR A O 1
ATOM 614 N N . GLN A 1 76 ? 13.562 -30.062 -7.867 1 97.06 76 GLN A N 1
ATOM 615 C CA . GLN A 1 76 ? 13.453 -31.469 -7.496 1 97.06 76 GLN A CA 1
ATOM 616 C C . GLN A 1 76 ? 12.867 -32.281 -8.633 1 97.06 76 GLN A C 1
ATOM 618 O O . GLN A 1 76 ? 12.664 -33.5 -8.492 1 97.06 76 GLN A O 1
ATOM 623 N N . ASN A 1 77 ? 12.609 -31.672 -9.695 1 98.19 77 ASN A N 1
ATOM 624 C CA . ASN A 1 77 ? 12.07 -32.344 -10.875 1 98.19 77 ASN A CA 1
ATOM 625 C C . ASN A 1 77 ? 12.883 -32 -12.125 1 98.19 77 ASN A C 1
ATOM 627 O O . ASN A 1 77 ? 12.312 -31.656 -13.156 1 98.19 77 ASN A O 1
ATOM 631 N N . LYS A 1 78 ? 14.156 -32.156 -12.008 1 98 78 LYS A N 1
ATOM 632 C CA . LYS A 1 78 ? 15.094 -31.828 -13.078 1 98 78 LYS A CA 1
ATOM 633 C C . LYS A 1 78 ? 14.773 -32.625 -14.344 1 98 78 LYS A C 1
ATOM 635 O O . LYS A 1 78 ? 15.008 -32.125 -15.461 1 98 78 LYS A O 1
ATOM 640 N N . HIS A 1 79 ? 14.242 -33.812 -14.188 1 97.75 79 HIS A N 1
ATOM 641 C CA . HIS A 1 79 ? 13.922 -34.688 -15.312 1 97.75 79 HIS A CA 1
ATOM 642 C C . HIS A 1 79 ? 12.883 -34.031 -16.234 1 97.75 79 HIS A C 1
ATOM 644 O O . HIS A 1 79 ? 12.82 -34.344 -17.422 1 97.75 79 HIS A O 1
ATOM 650 N N . LEU A 1 80 ? 12.109 -33.156 -15.742 1 98.25 80 LEU A N 1
ATOM 651 C CA . LEU A 1 80 ? 11.094 -32.469 -16.531 1 98.25 80 LEU A CA 1
ATOM 652 C C . LEU A 1 80 ? 11.688 -31.281 -17.281 1 98.25 80 LEU A C 1
ATOM 654 O O . LEU A 1 80 ? 11.188 -30.875 -18.328 1 98.25 80 LEU A O 1
ATOM 658 N N . PHE A 1 81 ? 12.789 -30.719 -16.734 1 98.56 81 PHE A N 1
ATOM 659 C CA . PHE A 1 81 ? 13.281 -29.438 -17.219 1 98.56 81 PHE A CA 1
ATOM 660 C C . PHE A 1 81 ? 14.555 -29.609 -18.047 1 98.56 81 PHE A C 1
ATOM 662 O O . PHE A 1 81 ? 14.906 -28.75 -18.859 1 98.56 81 PHE A O 1
ATOM 669 N N . HIS A 1 82 ? 15.234 -30.703 -17.797 1 98.5 82 HIS A N 1
ATOM 670 C CA . HIS A 1 82 ? 16.531 -30.922 -18.438 1 98.5 82 HIS A CA 1
ATOM 671 C C . HIS A 1 82 ? 16.422 -30.828 -19.953 1 98.5 82 HIS A C 1
ATOM 673 O O . HIS A 1 82 ? 15.609 -31.516 -20.578 1 98.5 82 HIS A O 1
ATOM 679 N N . ASP A 1 83 ? 17.188 -29.969 -20.531 1 98.56 83 ASP A N 1
ATOM 680 C CA . ASP A 1 83 ? 17.344 -29.766 -21.969 1 98.56 83 ASP A CA 1
ATOM 681 C C . ASP A 1 83 ? 16.031 -29.25 -22.594 1 98.56 83 ASP A C 1
ATOM 683 O O . ASP A 1 83 ? 15.781 -29.453 -23.781 1 98.56 83 ASP A O 1
ATOM 687 N N . ARG A 1 84 ? 15.125 -28.688 -21.844 1 98.62 84 ARG A N 1
ATOM 688 C CA . ARG A 1 84 ? 13.859 -28.141 -22.312 1 98.62 84 ARG A CA 1
ATOM 689 C C . ARG A 1 84 ? 13.945 -26.641 -22.5 1 98.62 84 ARG A C 1
ATOM 691 O O . ARG A 1 84 ? 14.797 -25.969 -21.906 1 98.62 84 ARG A O 1
ATOM 698 N N . VAL A 1 85 ? 13.117 -26.156 -23.391 1 98.88 85 VAL A N 1
ATOM 699 C CA . VAL A 1 85 ? 12.938 -24.719 -23.578 1 98.88 85 VAL A CA 1
ATOM 700 C C . VAL A 1 85 ? 11.773 -24.219 -22.719 1 98.88 85 VAL A C 1
ATOM 702 O O . VAL A 1 85 ? 10.664 -24.75 -22.812 1 98.88 85 VAL A O 1
ATOM 705 N N . VAL A 1 86 ? 12.062 -23.188 -21.859 1 98.94 86 VAL A N 1
ATOM 706 C CA . VAL A 1 86 ? 11.078 -22.734 -20.875 1 98.94 86 VAL A CA 1
ATOM 707 C C . VAL A 1 86 ? 10.695 -21.281 -21.156 1 98.94 86 VAL A C 1
ATOM 709 O O . VAL A 1 86 ? 11.547 -20.484 -21.547 1 98.94 86 VAL A O 1
ATOM 712 N N . LEU A 1 87 ? 9.398 -21.016 -21.016 1 98.94 87 LEU A N 1
ATOM 713 C CA . LEU A 1 87 ? 8.906 -19.641 -21.016 1 98.94 87 LEU A CA 1
ATOM 714 C C . LEU A 1 87 ? 8.531 -19.203 -19.609 1 98.94 87 LEU A C 1
ATOM 716 O O . LEU A 1 87 ? 7.684 -19.812 -18.969 1 98.94 87 LEU A O 1
ATOM 720 N N . ASP A 1 88 ? 9.203 -18.188 -19.094 1 98.88 88 ASP A N 1
ATOM 721 C CA . ASP A 1 88 ? 8.914 -17.531 -17.812 1 98.88 88 ASP A CA 1
ATOM 722 C C . ASP A 1 88 ? 8.062 -16.281 -18.016 1 98.88 88 ASP A C 1
ATOM 724 O O . ASP A 1 88 ? 8.578 -15.234 -18.391 1 98.88 88 ASP A O 1
ATOM 728 N N . VAL A 1 89 ? 6.723 -16.406 -17.734 1 98.75 89 VAL A N 1
ATOM 729 C CA . VAL A 1 89 ? 5.781 -15.312 -17.984 1 98.75 89 VAL A CA 1
ATOM 730 C C . VAL A 1 89 ? 5.68 -14.422 -16.75 1 98.75 89 VAL A C 1
ATOM 732 O O . VAL A 1 89 ? 5.258 -14.867 -15.68 1 98.75 89 VAL A O 1
ATOM 735 N N . GLY A 1 90 ? 5.953 -13.125 -16.922 1 97.75 90 GLY A N 1
ATOM 736 C CA . GLY A 1 90 ? 6.082 -12.258 -15.773 1 97.75 90 GLY A CA 1
ATOM 737 C C . GLY A 1 90 ? 7.246 -12.625 -14.875 1 97.75 90 GLY A C 1
ATOM 738 O O . GLY A 1 90 ? 7.051 -12.938 -13.695 1 97.75 90 GLY A O 1
ATOM 739 N N . CYS A 1 91 ? 8.43 -12.438 -15.367 1 98.12 91 CYS A N 1
ATOM 740 C CA . CYS A 1 91 ? 9.57 -13.094 -14.734 1 98.12 91 CYS A CA 1
ATOM 741 C C . CYS A 1 91 ? 10.031 -12.32 -13.508 1 98.12 91 CYS A C 1
ATOM 743 O O . CYS A 1 91 ? 10.805 -12.844 -12.695 1 98.12 91 CYS A O 1
ATOM 745 N N . GLY A 1 92 ? 9.586 -11.062 -13.422 1 96.62 92 GLY A N 1
ATOM 746 C CA . GLY A 1 92 ? 10.031 -10.281 -12.281 1 96.62 92 GLY A CA 1
ATOM 747 C C . GLY A 1 92 ? 11.547 -10.188 -12.18 1 96.62 92 GLY A C 1
ATOM 748 O O . GLY A 1 92 ? 12.219 -9.82 -13.141 1 96.62 92 GLY A O 1
ATOM 749 N N . THR A 1 93 ? 12.094 -10.641 -11.094 1 96.88 93 THR A N 1
ATOM 750 C CA . THR A 1 93 ? 13.531 -10.555 -10.852 1 96.88 93 THR A CA 1
ATOM 751 C C . THR A 1 93 ? 14.266 -11.719 -11.508 1 96.88 93 THR A C 1
ATOM 753 O O . THR A 1 93 ? 15.484 -11.836 -11.391 1 96.88 93 THR A O 1
ATOM 756 N N . GLY A 1 94 ? 13.562 -12.609 -12.094 1 98.19 94 GLY A N 1
ATOM 757 C CA . GLY A 1 94 ? 14.172 -13.711 -12.82 1 98.19 94 GLY A CA 1
ATOM 758 C C . GLY A 1 94 ? 14.43 -14.938 -11.953 1 98.19 94 GLY A C 1
ATOM 759 O O . GLY A 1 94 ? 15.109 -15.867 -12.383 1 98.19 94 GLY A O 1
ATOM 760 N N . ILE A 1 95 ? 13.867 -15.008 -10.75 1 98.44 95 ILE A N 1
ATOM 761 C CA . ILE A 1 95 ? 14.172 -16.094 -9.82 1 98.44 95 ILE A CA 1
ATOM 762 C C . ILE A 1 95 ? 13.688 -17.422 -10.391 1 98.44 95 ILE A C 1
ATOM 764 O O . ILE A 1 95 ? 14.391 -18.438 -10.312 1 98.44 95 ILE A O 1
ATOM 768 N N . LEU A 1 96 ? 12.516 -17.453 -10.984 1 98.81 96 LEU A N 1
ATOM 769 C CA . LEU A 1 96 ? 12.031 -18.703 -11.562 1 98.81 96 LEU A CA 1
ATOM 770 C C . LEU A 1 96 ? 12.875 -19.109 -12.766 1 98.81 96 LEU A C 1
ATOM 772 O O . LEU A 1 96 ? 13.117 -20.297 -12.984 1 98.81 96 LEU A O 1
ATOM 776 N N . SER A 1 97 ? 13.258 -18.109 -13.555 1 98.88 97 SER A N 1
ATOM 777 C CA . SER A 1 97 ? 14.156 -18.375 -14.672 1 98.88 97 SER A CA 1
ATOM 778 C C . SER A 1 97 ? 15.43 -19.078 -14.195 1 98.88 97 SER A C 1
ATOM 780 O O . SER A 1 97 ? 15.859 -20.062 -14.781 1 98.88 97 SER A O 1
ATOM 782 N N . LEU A 1 98 ? 15.977 -18.578 -13.109 1 98.88 98 LEU A N 1
ATOM 783 C CA . LEU A 1 98 ? 17.203 -19.141 -12.562 1 98.88 98 LEU A CA 1
ATOM 784 C C . LEU A 1 98 ? 16.969 -20.547 -12.039 1 98.88 98 LEU A C 1
ATOM 786 O O . LEU A 1 98 ? 17.828 -21.422 -12.195 1 98.88 98 LEU A O 1
ATOM 790 N N . PHE A 1 99 ? 15.812 -20.766 -11.391 1 98.88 99 PHE A N 1
ATOM 791 C CA . PHE A 1 99 ? 15.469 -22.109 -10.953 1 98.88 99 PHE A CA 1
ATOM 792 C C . PHE A 1 99 ? 15.453 -23.078 -12.141 1 98.88 99 PHE A C 1
ATOM 794 O O . PHE A 1 99 ? 15.977 -24.188 -12.047 1 98.88 99 PHE A O 1
ATOM 801 N N . CYS A 1 100 ? 14.875 -22.641 -13.258 1 98.88 100 CYS A N 1
ATOM 802 C CA . CYS A 1 100 ? 14.781 -23.484 -14.445 1 98.88 100 CYS A CA 1
ATOM 803 C C . CYS A 1 100 ? 16.172 -23.781 -15.008 1 98.88 100 CYS A C 1
ATOM 805 O O . CYS A 1 100 ? 16.453 -24.906 -15.406 1 98.88 100 CYS A O 1
ATOM 807 N N . VAL A 1 101 ? 17.016 -22.766 -15.031 1 98.75 101 VAL A N 1
ATOM 808 C CA . VAL A 1 101 ? 18.391 -22.953 -15.484 1 98.75 101 VAL A CA 1
ATOM 809 C C . VAL A 1 101 ? 19.094 -23.969 -14.602 1 98.75 101 VAL A C 1
ATOM 811 O O . VAL A 1 101 ? 19.734 -24.906 -15.094 1 98.75 101 VAL A O 1
ATOM 814 N N . ALA A 1 102 ? 18.953 -23.828 -13.289 1 98.44 102 ALA A N 1
ATOM 815 C CA . ALA A 1 102 ? 19.578 -24.75 -12.328 1 98.44 102 ALA A CA 1
ATOM 816 C C . ALA A 1 102 ? 19.062 -26.172 -12.508 1 98.44 102 ALA A C 1
ATOM 818 O O . ALA A 1 102 ? 19.781 -27.141 -12.242 1 98.44 102 ALA A O 1
ATOM 819 N N . ALA A 1 103 ? 17.875 -26.281 -13 1 98.56 103 ALA A N 1
ATOM 820 C CA . ALA A 1 103 ? 17.266 -27.594 -13.203 1 98.56 103 ALA A CA 1
ATOM 821 C C . ALA A 1 103 ? 17.688 -28.203 -14.539 1 98.56 103 ALA A C 1
ATOM 823 O O . ALA A 1 103 ? 17.297 -29.312 -14.867 1 98.56 103 ALA A O 1
ATOM 824 N N . GLY A 1 104 ? 18.422 -27.453 -15.297 1 98.56 104 GLY A N 1
ATOM 825 C CA . GLY A 1 104 ? 19 -28.031 -16.5 1 98.56 104 GLY A CA 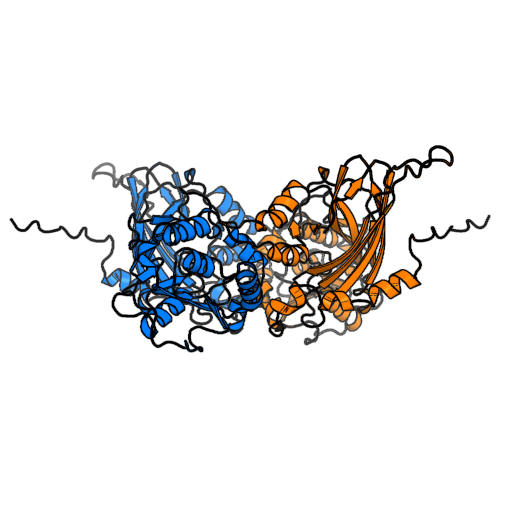1
ATOM 826 C C . GLY A 1 104 ? 18.312 -27.594 -17.766 1 98.56 104 GLY A C 1
ATOM 827 O O . GLY A 1 104 ? 18.531 -28.172 -18.844 1 98.56 104 GLY A O 1
ATOM 828 N N . ALA A 1 105 ? 17.484 -26.594 -17.719 1 98.81 105 ALA A N 1
ATOM 829 C CA . ALA A 1 105 ? 16.828 -26.094 -18.922 1 98.81 105 ALA A CA 1
ATOM 830 C C . ALA A 1 105 ? 17.844 -25.734 -20 1 98.81 105 ALA A C 1
ATOM 832 O O . ALA A 1 105 ? 18.891 -25.172 -19.688 1 98.81 105 ALA A O 1
ATOM 833 N N . ARG A 1 106 ? 17.531 -26.031 -21.234 1 98.69 106 ARG A N 1
ATOM 834 C CA . ARG A 1 106 ? 18.375 -25.641 -22.359 1 98.69 106 ARG A CA 1
ATOM 835 C C . ARG A 1 106 ? 18.391 -24.125 -22.531 1 98.69 106 ARG A C 1
ATOM 837 O O . ARG A 1 106 ? 19.453 -23.531 -22.766 1 98.69 106 ARG A O 1
ATOM 844 N N . HIS A 1 107 ? 17.234 -23.562 -22.438 1 98.88 107 HIS A N 1
ATOM 845 C CA . HIS A 1 107 ? 17.109 -22.109 -22.562 1 98.88 107 HIS A CA 1
ATOM 846 C C . HIS A 1 107 ? 15.812 -21.625 -21.906 1 98.88 107 HIS A C 1
ATOM 848 O O . HIS A 1 107 ? 14.797 -22.312 -21.938 1 98.88 107 HIS A O 1
ATOM 854 N N . VAL A 1 108 ? 15.883 -20.438 -21.328 1 98.94 108 VAL A N 1
ATOM 855 C CA . VAL A 1 108 ? 14.711 -19.781 -20.734 1 98.94 108 VAL A CA 1
ATOM 856 C C . VAL A 1 108 ? 14.453 -18.453 -21.438 1 98.94 108 VAL A C 1
ATOM 858 O O . VAL A 1 108 ? 15.352 -17.609 -21.531 1 98.94 108 VAL A O 1
ATOM 861 N N . TYR A 1 109 ? 13.258 -18.297 -22 1 98.94 109 TYR A N 1
ATOM 862 C CA . TYR A 1 109 ? 12.766 -17 -22.438 1 98.94 109 TYR A CA 1
ATOM 863 C C . TYR A 1 109 ? 11.906 -16.359 -21.375 1 98.94 109 TYR A C 1
ATOM 865 O O . TYR A 1 109 ? 10.891 -16.922 -20.953 1 98.94 109 TYR A O 1
ATOM 873 N N . ALA A 1 110 ? 12.336 -15.164 -20.906 1 98.88 110 ALA A N 1
ATOM 874 C CA . ALA A 1 110 ? 11.688 -14.5 -19.781 1 98.88 110 ALA A CA 1
ATOM 875 C C . ALA A 1 110 ? 11.031 -13.195 -20.234 1 98.88 110 ALA A C 1
ATOM 877 O O . ALA A 1 110 ? 11.711 -12.258 -20.656 1 98.88 110 ALA A O 1
ATOM 878 N N . ILE A 1 111 ? 9.695 -13.148 -20.094 1 98.56 111 ILE A N 1
ATOM 879 C CA . ILE A 1 111 ? 8.953 -11.953 -20.5 1 98.56 111 ILE A CA 1
ATOM 880 C C . ILE A 1 111 ? 8.609 -11.125 -19.266 1 98.56 111 ILE A C 1
ATOM 882 O O . ILE A 1 111 ? 8.133 -11.664 -18.266 1 98.56 111 ILE A O 1
ATOM 886 N N . GLU A 1 112 ? 8.852 -9.891 -19.297 1 97 112 GLU A N 1
ATOM 887 C CA . GLU A 1 112 ? 8.5 -8.93 -18.25 1 97 112 GLU A CA 1
ATOM 888 C C . GLU A 1 112 ? 8.266 -7.543 -18.844 1 97 112 GLU A C 1
ATOM 890 O O . GLU A 1 112 ? 9.07 -7.059 -19.641 1 97 112 GLU A O 1
ATOM 895 N N . CYS A 1 113 ? 7.137 -7.008 -18.406 1 94.56 113 CYS A N 1
ATOM 896 C CA . CYS A 1 113 ? 6.789 -5.711 -18.984 1 94.56 113 CYS A CA 1
ATOM 897 C C . CYS A 1 113 ? 7.32 -4.574 -18.125 1 94.56 113 CYS A C 1
ATOM 899 O O . CYS A 1 113 ? 7.637 -3.498 -18.641 1 94.56 113 CYS A O 1
ATOM 901 N N . SER A 1 114 ? 7.379 -4.773 -16.844 1 90.69 114 SER A N 1
ATOM 902 C CA . SER A 1 114 ? 7.809 -3.705 -15.953 1 90.69 114 SER A CA 1
ATOM 903 C C . SER A 1 114 ? 9.312 -3.469 -16.062 1 90.69 114 SER A C 1
ATOM 905 O O . SER A 1 114 ? 10.039 -4.305 -16.594 1 90.69 114 SER A O 1
ATOM 907 N N . ASN A 1 115 ? 9.75 -2.436 -15.523 1 89.69 115 ASN A N 1
ATOM 908 C CA . ASN A 1 115 ? 11.156 -2.041 -15.609 1 89.69 115 ASN A CA 1
ATOM 909 C C . ASN A 1 115 ? 12.031 -2.873 -14.68 1 89.69 115 ASN A C 1
ATOM 911 O O . ASN A 1 115 ? 13.258 -2.807 -14.75 1 89.69 115 ASN A O 1
ATOM 915 N N . ILE A 1 116 ? 11.453 -3.742 -13.93 1 93.12 116 ILE A N 1
ATOM 916 C CA . ILE A 1 116 ? 12.227 -4.602 -13.047 1 93.12 116 ILE A CA 1
ATOM 917 C C . ILE A 1 116 ? 13.094 -5.551 -13.867 1 93.12 116 ILE A C 1
ATOM 919 O O . ILE A 1 116 ? 14.031 -6.152 -13.344 1 93.12 116 ILE A O 1
ATOM 923 N N . ILE A 1 117 ? 12.773 -5.641 -15.117 1 95 117 ILE A N 1
ATOM 924 C CA . ILE A 1 117 ? 13.469 -6.547 -16.031 1 95 117 ILE A CA 1
ATOM 925 C C . ILE A 1 117 ? 14.945 -6.16 -16.109 1 95 117 ILE A C 1
ATOM 927 O O . ILE A 1 117 ? 15.805 -7.02 -16.297 1 95 117 ILE A O 1
ATOM 931 N N . HIS A 1 118 ? 15.273 -4.941 -15.922 1 93.56 118 HIS A N 1
ATOM 932 C CA . HIS A 1 118 ? 16.656 -4.496 -15.969 1 93.56 118 HIS A CA 1
ATOM 933 C C . HIS A 1 118 ? 17.453 -5.047 -14.789 1 93.56 118 HIS A C 1
ATOM 935 O O . HIS A 1 118 ? 18.609 -5.469 -14.953 1 93.56 118 HIS A O 1
ATOM 941 N N . LEU A 1 119 ? 16.844 -5.027 -13.68 1 93.38 119 LEU A N 1
ATOM 942 C CA . LEU A 1 119 ? 17.453 -5.66 -12.516 1 93.38 119 LEU A CA 1
ATOM 943 C C . LEU A 1 119 ? 17.578 -7.164 -12.727 1 93.38 119 LEU A C 1
ATOM 945 O O . LEU A 1 119 ? 18.609 -7.762 -12.375 1 93.38 119 LEU A O 1
ATOM 949 N N . ALA A 1 120 ? 16.594 -7.75 -13.297 1 96.88 120 ALA A N 1
ATOM 950 C CA . ALA A 1 120 ? 16.609 -9.188 -13.57 1 96.88 120 ALA A CA 1
ATOM 951 C C . ALA A 1 120 ? 17.797 -9.562 -14.445 1 96.88 120 ALA A C 1
ATOM 953 O O . ALA A 1 120 ? 18.469 -10.562 -14.188 1 96.88 120 ALA A O 1
ATOM 954 N N . ARG A 1 121 ? 18.031 -8.758 -15.438 1 97.38 121 ARG A N 1
ATOM 955 C CA . ARG A 1 121 ? 19.156 -8.992 -16.328 1 97.38 121 ARG A CA 1
ATOM 956 C C . ARG A 1 121 ? 20.469 -8.977 -15.562 1 97.38 121 ARG A C 1
ATOM 958 O O . ARG A 1 121 ? 21.328 -9.852 -15.773 1 97.38 121 ARG A O 1
ATOM 965 N N . GLU A 1 122 ? 20.625 -8.039 -14.688 1 96.38 122 GLU A N 1
ATOM 966 C CA . GLU A 1 122 ? 21.844 -7.93 -13.891 1 96.38 122 GLU A CA 1
ATOM 967 C C . GLU A 1 122 ? 22 -9.125 -12.953 1 96.38 122 GLU A C 1
ATOM 969 O O . GLU A 1 122 ? 23.094 -9.656 -12.789 1 96.38 122 GLU A O 1
ATOM 974 N N . ILE A 1 123 ? 20.953 -9.555 -12.391 1 97.25 123 ILE A N 1
ATOM 975 C CA . ILE A 1 123 ? 20.969 -10.688 -11.477 1 97.25 123 ILE A CA 1
ATOM 976 C C . ILE A 1 123 ? 21.375 -11.953 -12.227 1 97.25 123 ILE A C 1
ATOM 978 O O . ILE A 1 123 ? 22.25 -12.695 -11.758 1 97.25 123 ILE A O 1
ATOM 982 N N . VAL A 1 124 ? 20.797 -12.148 -13.352 1 98.25 124 VAL A N 1
ATOM 983 C CA . VAL A 1 124 ? 21.078 -13.336 -14.148 1 98.25 124 VAL A CA 1
ATOM 984 C C . VAL A 1 124 ? 22.547 -13.32 -14.578 1 98.25 124 VAL A C 1
ATOM 986 O O . VAL A 1 124 ? 23.219 -14.359 -14.555 1 98.25 124 VAL A O 1
ATOM 989 N N . GLU A 1 125 ? 23 -12.164 -14.938 1 97.81 125 GLU A N 1
ATOM 990 C CA . GLU A 1 125 ? 24.406 -12.008 -15.305 1 97.81 125 GLU A CA 1
ATOM 991 C C . GLU A 1 125 ? 25.328 -12.359 -14.141 1 97.81 125 GLU A C 1
ATOM 993 O O . GLU A 1 125 ? 26.297 -13.102 -14.312 1 97.81 125 GLU A O 1
ATOM 998 N N . ARG A 1 126 ? 25.031 -11.922 -12.992 1 96.38 126 ARG A N 1
ATOM 999 C CA . ARG A 1 126 ? 25.828 -12.164 -11.797 1 96.38 126 ARG A CA 1
ATOM 1000 C C . ARG A 1 126 ? 25.859 -13.648 -11.453 1 96.38 126 ARG A C 1
ATOM 1002 O O . ARG A 1 126 ? 26.812 -14.125 -10.82 1 96.38 126 ARG A O 1
ATOM 1009 N N . ASN A 1 127 ? 24.891 -14.352 -11.898 1 98.25 127 ASN A N 1
ATOM 1010 C CA . ASN A 1 127 ? 24.797 -15.781 -11.594 1 98.25 127 ASN A CA 1
ATOM 1011 C C . ASN A 1 127 ? 25.281 -16.625 -12.766 1 98.25 127 ASN A C 1
ATOM 1013 O O . ASN A 1 127 ? 25.062 -17.844 -12.789 1 98.25 127 ASN A O 1
ATOM 1017 N N . GLY A 1 128 ? 25.844 -15.984 -13.781 1 97.88 128 GLY A N 1
ATOM 1018 C CA . GLY A 1 128 ? 26.469 -16.688 -14.883 1 97.88 128 GLY A CA 1
ATOM 1019 C C . GLY A 1 128 ? 25.469 -17.391 -15.797 1 97.88 128 GLY A C 1
ATOM 1020 O O . GLY A 1 128 ? 25.781 -18.422 -16.391 1 97.88 128 GLY A O 1
ATOM 1021 N N . ALA A 1 129 ? 24.281 -16.844 -15.914 1 98.19 129 ALA A N 1
ATOM 1022 C CA . ALA A 1 129 ? 23.25 -17.547 -16.672 1 98.19 129 ALA A CA 1
ATOM 1023 C C . ALA A 1 129 ? 22.812 -16.719 -17.891 1 98.19 129 ALA A C 1
ATOM 1025 O O . ALA A 1 129 ? 21.766 -16.984 -18.484 1 98.19 129 ALA A O 1
ATOM 1026 N N . SER A 1 130 ? 23.594 -15.75 -18.328 1 97.69 130 SER A N 1
ATOM 1027 C CA . SER A 1 130 ? 23.219 -14.828 -19.391 1 97.69 130 SER A CA 1
ATOM 1028 C C . SER A 1 130 ? 23.047 -15.57 -20.719 1 97.69 130 SER A C 1
ATOM 1030 O O . SER A 1 130 ? 22.297 -15.133 -21.594 1 97.69 130 SER A O 1
ATOM 1032 N N . ASP A 1 131 ? 23.766 -16.641 -20.859 1 97.88 131 ASP A N 1
ATOM 1033 C CA . ASP A 1 131 ? 23.688 -17.391 -22.109 1 97.88 131 ASP A CA 1
ATOM 1034 C C . ASP A 1 131 ? 22.469 -18.312 -22.125 1 97.88 131 ASP A C 1
ATOM 1036 O O . ASP A 1 131 ? 22.078 -18.828 -23.172 1 97.88 131 ASP A O 1
ATOM 1040 N N . LYS A 1 132 ? 21.891 -18.453 -21.016 1 98.56 132 LYS A N 1
ATOM 1041 C CA . LYS A 1 132 ? 20.797 -19.422 -20.875 1 98.56 132 LYS A CA 1
ATOM 1042 C C . LYS A 1 132 ? 19.453 -18.719 -20.734 1 98.56 132 LYS A C 1
ATOM 1044 O O . LYS A 1 132 ? 18.391 -19.344 -20.844 1 98.56 132 LYS A O 1
ATOM 1049 N N . VAL A 1 133 ? 19.453 -17.453 -20.453 1 98.88 133 VAL A N 1
ATOM 1050 C CA . VAL A 1 133 ? 18.203 -16.703 -20.281 1 98.88 133 VAL A CA 1
ATOM 1051 C C . VAL A 1 133 ? 18.156 -15.539 -21.25 1 98.88 133 VAL A C 1
ATOM 1053 O O . VAL A 1 133 ? 19.109 -14.75 -21.328 1 98.88 133 VAL A O 1
ATOM 1056 N N . THR A 1 134 ? 17.141 -15.438 -22.031 1 98.81 134 THR A N 1
ATOM 1057 C CA . THR A 1 134 ? 16.859 -14.281 -22.859 1 98.81 134 THR A CA 1
ATOM 1058 C C . THR A 1 134 ? 15.672 -13.492 -22.328 1 98.81 134 THR A C 1
ATOM 1060 O O . THR A 1 134 ? 14.57 -14.031 -22.203 1 98.81 134 THR A O 1
ATOM 1063 N N . PHE A 1 135 ? 15.914 -12.242 -22.031 1 98.5 135 PHE A N 1
ATOM 1064 C CA . PHE A 1 135 ? 14.859 -11.383 -21.516 1 98.5 135 PHE A CA 1
ATOM 1065 C C . PHE A 1 135 ? 14.141 -10.656 -22.641 1 98.5 135 PHE A C 1
ATOM 1067 O O . PHE A 1 135 ? 14.789 -10.148 -23.562 1 98.5 135 PHE A O 1
ATOM 1074 N N . ILE A 1 136 ? 12.867 -10.68 -22.594 1 98.38 136 ILE A N 1
ATOM 1075 C CA . ILE A 1 136 ? 12.016 -9.969 -23.547 1 98.38 136 ILE A CA 1
ATOM 1076 C C . ILE A 1 136 ? 11.172 -8.938 -22.797 1 98.38 136 ILE A C 1
ATOM 1078 O O . ILE A 1 136 ? 10.289 -9.297 -22.016 1 98.38 136 ILE A O 1
ATOM 1082 N N . HIS A 1 137 ? 11.414 -7.648 -23.031 1 96.56 137 HIS A N 1
ATOM 1083 C CA . HIS A 1 137 ? 10.758 -6.547 -22.328 1 96.56 137 HIS A CA 1
ATOM 1084 C C . HIS A 1 137 ? 9.484 -6.121 -23.047 1 96.56 137 HIS A C 1
ATOM 1086 O O . HIS A 1 137 ? 9.547 -5.57 -24.156 1 96.56 137 HIS A O 1
ATOM 1092 N N . GLY A 1 138 ? 8.305 -6.375 -22.438 1 95.19 138 GLY A N 1
ATOM 1093 C CA . GLY A 1 138 ? 7.027 -6.008 -23.031 1 95.19 138 GLY A CA 1
ATOM 1094 C C . GLY A 1 138 ? 5.871 -6.852 -22.531 1 95.19 138 GLY A C 1
ATOM 1095 O O . GLY A 1 138 ? 6.059 -7.746 -21.719 1 95.19 138 GLY A O 1
ATOM 1096 N N . LYS A 1 139 ? 4.73 -6.543 -22.984 1 95.06 139 LYS A N 1
ATOM 1097 C CA . LYS A 1 139 ? 3.549 -7.355 -22.734 1 95.06 139 LYS A CA 1
ATOM 1098 C C . LYS A 1 139 ? 3.578 -8.641 -23.547 1 95.06 139 LYS A C 1
ATOM 1100 O O . LYS A 1 139 ? 3.936 -8.633 -24.719 1 95.06 139 LYS A O 1
ATOM 1105 N N . CYS A 1 140 ? 3.225 -9.695 -22.875 1 95.62 140 CYS A N 1
ATOM 1106 C CA . CYS A 1 140 ? 3.275 -10.984 -23.562 1 95.62 140 CYS A CA 1
ATOM 1107 C C . CYS A 1 140 ? 2.447 -10.945 -24.844 1 95.62 140 CYS A C 1
ATOM 1109 O O . CYS A 1 140 ? 2.809 -11.578 -25.844 1 95.62 140 CYS A O 1
ATOM 1111 N N . GLU A 1 141 ? 1.41 -10.102 -24.844 1 95.94 141 GLU A N 1
ATOM 1112 C CA . GLU A 1 141 ? 0.49 -10.031 -25.969 1 95.94 141 GLU A CA 1
ATOM 1113 C C . GLU A 1 141 ? 1.087 -9.211 -27.109 1 95.94 141 GLU A C 1
ATOM 1115 O O . GLU A 1 141 ? 0.575 -9.234 -28.234 1 95.94 141 GLU A O 1
ATOM 1120 N N . GLU A 1 142 ? 2.15 -8.539 -26.844 1 96.44 142 GLU A N 1
ATOM 1121 C CA . GLU A 1 142 ? 2.674 -7.598 -27.828 1 96.44 142 GLU A CA 1
ATOM 1122 C C . GLU A 1 142 ? 4.078 -7.988 -28.281 1 96.44 142 GLU A C 1
ATOM 1124 O O . GLU A 1 142 ? 4.676 -7.32 -29.125 1 96.44 142 GLU A O 1
ATOM 1129 N N . VAL A 1 143 ? 4.582 -9.016 -27.734 1 97.5 143 VAL A N 1
ATOM 1130 C CA . VAL A 1 143 ? 5.941 -9.422 -28.062 1 97.5 143 VAL A CA 1
ATOM 1131 C C . VAL A 1 143 ? 5.914 -10.742 -28.844 1 97.5 143 VAL A C 1
ATOM 1133 O O . VAL A 1 143 ? 4.863 -11.375 -28.953 1 97.5 143 VAL A O 1
ATOM 1136 N N . GLU A 1 144 ? 7.148 -11.047 -29.422 1 97.75 144 GLU A N 1
ATOM 1137 C CA . GLU A 1 144 ? 7.371 -12.32 -30.094 1 97.75 144 GLU A CA 1
ATOM 1138 C C . GLU A 1 144 ? 8.57 -13.055 -29.516 1 97.75 144 GLU A C 1
ATOM 1140 O O . GLU A 1 144 ? 9.539 -12.43 -29.078 1 97.75 144 GLU A O 1
ATOM 1145 N N . LEU A 1 145 ? 8.461 -14.367 -29.469 1 97.75 145 LEU A N 1
ATOM 1146 C CA . LEU A 1 145 ? 9.609 -15.172 -29.094 1 97.75 145 LEU A CA 1
ATOM 1147 C C . LEU A 1 145 ? 10.469 -15.492 -30.312 1 97.75 145 LEU A C 1
ATOM 1149 O O . LEU A 1 145 ? 9.961 -15.562 -31.438 1 97.75 145 LEU A O 1
ATOM 1153 N N . PRO A 1 146 ? 11.75 -15.641 -30.109 1 97.38 146 PRO A N 1
ATOM 1154 C CA . PRO A 1 146 ? 12.609 -16.031 -31.219 1 97.38 146 PRO A CA 1
ATOM 1155 C C . PRO A 1 146 ? 12.484 -17.5 -31.578 1 97.38 146 PRO A C 1
ATOM 1157 O O . PRO A 1 146 ? 13.211 -18 -32.438 1 97.38 146 PRO A O 1
ATOM 1160 N N . VAL A 1 147 ? 11.648 -18.219 -30.938 1 97.62 147 VAL A N 1
ATOM 1161 C CA . VAL A 1 147 ? 11.375 -19.625 -31.219 1 97.62 147 VAL A CA 1
ATOM 1162 C C . VAL A 1 147 ? 9.891 -19.828 -31.5 1 97.62 147 VAL A C 1
ATOM 1164 O O . VAL A 1 147 ? 9.062 -18.984 -31.125 1 97.62 147 VAL A O 1
ATOM 1167 N N . SER A 1 148 ? 9.539 -20.984 -32.125 1 96.44 148 SER A N 1
ATOM 1168 C CA . SER A 1 148 ? 8.164 -21.25 -32.5 1 96.44 148 SER A CA 1
ATOM 1169 C C . SER A 1 148 ? 7.336 -21.766 -31.344 1 96.44 148 SER A C 1
ATOM 1171 O O . SER A 1 148 ? 6.109 -21.641 -31.344 1 96.44 148 SER A O 1
ATOM 1173 N N . GLY A 1 149 ? 8.031 -22.391 -30.406 1 98.06 149 GLY A N 1
ATOM 1174 C CA . GLY A 1 149 ? 7.316 -22.953 -29.266 1 98.06 149 GLY A CA 1
ATOM 1175 C C . GLY A 1 149 ? 8.227 -23.281 -28.094 1 98.06 149 GLY A C 1
ATOM 1176 O O . GLY A 1 149 ? 9.453 -23.266 -28.234 1 98.06 149 GLY A O 1
ATOM 1177 N N . VAL A 1 150 ? 7.578 -23.531 -26.984 1 98.88 150 VAL A N 1
ATOM 1178 C CA . VAL A 1 150 ? 8.312 -23.875 -25.766 1 98.88 150 VAL A CA 1
ATOM 1179 C C . VAL A 1 150 ? 7.75 -25.156 -25.172 1 98.88 150 VAL A C 1
ATOM 1181 O O . VAL A 1 150 ? 6.637 -25.578 -25.516 1 98.88 150 VAL A O 1
ATOM 1184 N N . ASP A 1 151 ? 8.523 -25.766 -24.266 1 98.88 151 ASP A N 1
ATOM 1185 C CA . ASP A 1 151 ? 8.148 -27.047 -23.688 1 98.88 151 ASP A CA 1
ATOM 1186 C C . ASP A 1 151 ? 7.418 -26.859 -22.359 1 98.88 151 ASP A C 1
ATOM 1188 O O . ASP A 1 151 ? 6.602 -27.688 -21.969 1 98.88 151 ASP A O 1
ATOM 1192 N N . ILE A 1 152 ? 7.777 -25.844 -21.703 1 98.88 152 ILE A N 1
ATOM 1193 C CA . ILE A 1 152 ? 7.25 -25.578 -20.359 1 98.88 152 ILE A CA 1
ATOM 1194 C C . ILE A 1 152 ? 6.984 -24.094 -20.188 1 98.88 152 ILE A C 1
ATOM 1196 O O . ILE A 1 152 ? 7.777 -23.25 -20.641 1 98.88 152 ILE A O 1
ATOM 1200 N N . ILE A 1 153 ? 5.863 -23.734 -19.594 1 98.94 153 ILE A N 1
ATOM 1201 C CA . ILE A 1 153 ? 5.586 -22.375 -19.141 1 98.94 153 ILE A CA 1
ATOM 1202 C C . ILE A 1 153 ? 5.574 -22.328 -17.609 1 98.94 153 ILE A C 1
ATOM 1204 O O . ILE A 1 153 ? 4.91 -23.141 -16.969 1 98.94 153 ILE A O 1
ATOM 1208 N N . VAL A 1 154 ? 6.352 -21.5 -17.016 1 98.88 154 VAL A N 1
ATOM 1209 C CA . VAL A 1 154 ? 6.316 -21.219 -15.578 1 98.88 154 VAL A CA 1
ATOM 1210 C C . VAL A 1 154 ? 5.852 -19.781 -15.344 1 98.88 154 VAL A C 1
ATOM 1212 O O . VAL A 1 154 ? 6.199 -18.875 -16.094 1 98.88 154 VAL A O 1
ATOM 1215 N N . SER A 1 155 ? 5.023 -19.594 -14.352 1 98.81 155 SER A N 1
ATOM 1216 C CA . SER A 1 155 ? 4.559 -18.25 -14.023 1 98.81 155 SER A CA 1
ATOM 1217 C C . SER A 1 155 ? 3.996 -18.188 -12.609 1 98.81 155 SER A C 1
ATOM 1219 O O . SER A 1 155 ? 3.309 -19.125 -12.172 1 98.81 155 SER A O 1
ATOM 1221 N N . GLU A 1 156 ? 4.391 -17.203 -11.875 1 97.88 156 GLU A N 1
ATOM 1222 C CA . GLU A 1 156 ? 3.68 -16.844 -10.656 1 97.88 156 GLU A CA 1
ATOM 1223 C C . GLU A 1 156 ? 2.621 -15.781 -10.922 1 97.88 156 GLU A C 1
ATOM 1225 O O . GLU A 1 156 ? 2.871 -14.594 -10.727 1 97.88 156 GLU A O 1
ATOM 1230 N N . TRP A 1 157 ? 1.412 -16.234 -11.266 1 97.69 157 TRP A N 1
ATOM 1231 C CA . TRP A 1 157 ? 0.413 -15.32 -11.82 1 97.69 157 TRP A CA 1
ATOM 1232 C C . TRP A 1 157 ? -0.639 -14.969 -10.773 1 97.69 157 TRP A C 1
ATOM 1234 O O . TRP A 1 157 ? -1.405 -14.016 -10.953 1 97.69 157 TRP A O 1
ATOM 1244 N N . MET A 1 158 ? -0.655 -15.625 -9.633 1 98.06 158 MET A N 1
ATOM 1245 C CA . MET A 1 158 ? -1.775 -15.492 -8.703 1 98.06 158 MET A CA 1
ATOM 1246 C C . MET A 1 158 ? -1.786 -14.109 -8.062 1 98.06 158 MET A C 1
ATOM 1248 O O . MET A 1 158 ? -0.729 -13.547 -7.773 1 98.06 158 MET A O 1
ATOM 1252 N N . GLY A 1 159 ? -2.922 -13.586 -7.852 1 97.06 159 GLY A N 1
ATOM 1253 C CA . GLY A 1 159 ? -3.154 -12.422 -7.016 1 97.06 159 GLY A CA 1
ATOM 1254 C C . GLY A 1 159 ? -4.086 -12.695 -5.852 1 97.06 159 GLY A C 1
ATOM 1255 O O . GLY A 1 159 ? -4.43 -13.852 -5.586 1 97.06 159 GLY A O 1
ATOM 1256 N N . TYR A 1 160 ? -4.418 -11.625 -5.137 1 96.56 160 TYR A N 1
ATOM 1257 C CA . TYR A 1 160 ? -5.43 -11.773 -4.098 1 96.56 160 TYR A CA 1
ATOM 1258 C C . TYR A 1 160 ? -6.684 -12.445 -4.648 1 96.56 160 TYR A C 1
ATOM 1260 O O . TYR A 1 160 ? -7.039 -12.25 -5.812 1 96.56 160 TYR A O 1
ATOM 1268 N N . PHE A 1 161 ? -7.305 -13.305 -3.783 1 98.38 161 PHE A N 1
ATOM 1269 C CA . PHE A 1 161 ? -8.531 -13.945 -4.234 1 98.38 161 PHE A CA 1
ATOM 1270 C C . PHE A 1 161 ? -8.289 -14.758 -5.5 1 98.38 161 PHE A C 1
ATOM 1272 O O . PHE A 1 161 ? -9.18 -14.891 -6.34 1 98.38 161 PHE A O 1
ATOM 1279 N N . LEU A 1 162 ? -7.023 -15.141 -5.746 1 98.56 162 LEU A N 1
ATOM 1280 C CA . LEU A 1 162 ? -6.559 -15.984 -6.84 1 98.56 162 LEU A CA 1
ATOM 1281 C C . LEU A 1 162 ? -6.516 -15.211 -8.148 1 98.56 162 LEU A C 1
ATOM 1283 O O . LEU A 1 162 ? -5.496 -15.203 -8.844 1 98.56 162 LEU A O 1
ATOM 1287 N N . LEU A 1 163 ? -7.57 -14.422 -8.406 1 97.81 163 LEU A N 1
ATOM 1288 C CA . LEU A 1 163 ? -7.754 -13.922 -9.766 1 97.81 163 LEU A CA 1
ATOM 1289 C C . LEU A 1 163 ? -7.523 -12.422 -9.828 1 97.81 163 LEU A C 1
ATOM 1291 O O . LEU A 1 163 ? -7.574 -11.82 -10.906 1 97.81 163 LEU A O 1
ATOM 1295 N N . TYR A 1 164 ? -7.277 -11.828 -8.664 1 94.88 164 TYR A N 1
ATOM 1296 C CA . TYR A 1 164 ? -7.047 -10.391 -8.695 1 94.88 164 TYR A CA 1
ATOM 1297 C C . TYR A 1 164 ? -5.914 -10.039 -9.656 1 94.88 164 TYR A C 1
ATOM 1299 O O . TYR A 1 164 ? -4.91 -10.75 -9.719 1 94.88 164 TYR A O 1
ATOM 1307 N N . GLU A 1 165 ? -6.043 -8.938 -10.43 1 91.69 165 GLU A N 1
ATOM 1308 C CA . GLU A 1 165 ? -5.172 -8.359 -11.445 1 91.69 165 GLU A CA 1
ATOM 1309 C C . GLU A 1 165 ? -5.277 -9.125 -12.766 1 91.69 165 GLU A C 1
ATOM 1311 O O . GLU A 1 165 ? -4.695 -8.719 -13.773 1 91.69 165 GLU A O 1
ATOM 1316 N N . ASN A 1 166 ? -5.902 -10.32 -12.805 1 94.06 166 ASN A N 1
ATOM 1317 C CA . ASN A 1 166 ? -6.277 -11.07 -14 1 94.06 166 ASN A CA 1
ATOM 1318 C C . ASN A 1 166 ? -5.055 -11.406 -14.852 1 94.06 166 ASN A C 1
ATOM 1320 O O . ASN A 1 166 ? -5.117 -11.336 -16.078 1 94.06 166 ASN A O 1
ATOM 1324 N N . MET A 1 167 ? -3.98 -11.688 -14.188 1 95.25 167 MET A N 1
ATOM 1325 C CA . MET A 1 167 ? -2.742 -12.031 -14.883 1 95.25 167 MET A CA 1
ATOM 1326 C C . MET A 1 167 ? -2.857 -13.383 -15.562 1 95.25 167 MET A C 1
ATOM 1328 O O . MET A 1 167 ? -2.17 -13.648 -16.547 1 95.25 167 MET A O 1
ATOM 1332 N N . LEU A 1 168 ? -3.744 -14.227 -15.094 1 97.88 168 LEU A N 1
ATOM 1333 C CA . LEU A 1 168 ? -3.883 -15.555 -15.664 1 97.88 168 LEU A CA 1
ATOM 1334 C C . LEU A 1 168 ? -4.262 -15.477 -17.141 1 97.88 168 LEU A C 1
ATOM 1336 O O . LEU A 1 168 ? -3.887 -16.344 -17.938 1 97.88 168 LEU A O 1
ATOM 1340 N N . GLU A 1 169 ? -4.918 -14.43 -17.578 1 96.69 169 GLU A N 1
ATOM 1341 C CA . GLU A 1 169 ? -5.25 -14.242 -18.984 1 96.69 169 GLU A CA 1
ATOM 1342 C C . GLU A 1 169 ? -3.994 -14.234 -19.859 1 96.69 169 GLU A C 1
ATOM 1344 O O . GLU A 1 169 ? -3.979 -14.828 -20.938 1 96.69 169 GLU A O 1
ATOM 1349 N N . SER A 1 170 ? -3.012 -13.586 -19.359 1 96.88 170 SER A N 1
ATOM 1350 C CA . SER A 1 170 ? -1.753 -13.508 -20.094 1 96.88 170 SER A CA 1
ATOM 1351 C C . SER A 1 170 ? -1.076 -14.867 -20.188 1 96.88 170 SER A C 1
ATOM 1353 O O . SER A 1 170 ? -0.5 -15.219 -21.219 1 96.88 170 SER A O 1
ATOM 1355 N N . VAL A 1 171 ? -1.135 -15.617 -19.141 1 98.5 171 VAL A N 1
ATOM 1356 C CA . VAL A 1 171 ? -0.538 -16.953 -19.125 1 98.5 171 VAL A CA 1
ATOM 1357 C C . VAL A 1 171 ? -1.255 -17.844 -20.141 1 98.5 171 VAL A C 1
ATOM 1359 O O . VAL A 1 171 ? -0.612 -18.578 -20.891 1 98.5 171 VAL A O 1
ATOM 1362 N N . LEU A 1 172 ? -2.533 -17.703 -20.141 1 98.56 172 LEU A N 1
ATOM 1363 C CA . LEU A 1 172 ? -3.314 -18.516 -21.062 1 98.56 172 LEU A CA 1
ATOM 1364 C C . LEU A 1 172 ? -3.043 -18.094 -22.516 1 98.56 172 LEU A C 1
ATOM 1366 O O . LEU A 1 172 ? -2.986 -18.938 -23.406 1 98.56 172 LEU A O 1
ATOM 1370 N N . PHE A 1 173 ? -2.934 -16.812 -22.719 1 98.25 173 PHE A N 1
ATOM 1371 C CA . PHE A 1 173 ? -2.533 -16.328 -24.031 1 98.25 173 PHE A CA 1
ATOM 1372 C C . PHE A 1 173 ? -1.222 -16.984 -24.469 1 98.25 173 PHE A C 1
ATOM 1374 O O . PHE A 1 173 ? -1.116 -17.484 -25.594 1 98.25 173 PHE A O 1
ATOM 1381 N N . CYS A 1 174 ? -0.249 -17 -23.609 1 98.69 174 CYS A N 1
ATOM 1382 C CA . CYS A 1 174 ? 1.056 -17.594 -23.906 1 98.69 174 CYS A CA 1
ATOM 1383 C C . CYS A 1 174 ? 0.942 -19.094 -24.141 1 98.69 174 CYS A C 1
ATOM 1385 O O . CYS A 1 174 ? 1.591 -19.625 -25.047 1 98.69 174 CYS A O 1
ATOM 1387 N N . ARG A 1 175 ? 0.181 -19.734 -23.328 1 98.75 175 ARG A N 1
ATOM 1388 C CA . ARG A 1 175 ? -0.067 -21.156 -23.516 1 98.75 175 ARG A CA 1
ATOM 1389 C C . ARG A 1 175 ? -0.57 -21.453 -24.922 1 98.75 175 ARG A C 1
ATOM 1391 O O . ARG A 1 175 ? 0.008 -22.281 -25.625 1 98.75 175 ARG A O 1
ATOM 1398 N N . ASP A 1 176 ? -1.567 -20.75 -25.297 1 98.38 176 ASP A N 1
ATOM 1399 C CA . ASP A 1 176 ? -2.238 -21.016 -26.562 1 98.38 176 ASP A CA 1
ATOM 1400 C C . ASP A 1 176 ? -1.338 -20.672 -27.75 1 98.38 176 ASP A C 1
ATOM 1402 O O . ASP A 1 176 ? -1.427 -21.297 -28.812 1 98.38 176 ASP A O 1
ATOM 1406 N N . LYS A 1 177 ? -0.511 -19.781 -27.547 1 98.25 177 LYS A N 1
ATOM 1407 C CA . LYS A 1 177 ? 0.313 -19.297 -28.656 1 98.25 177 LYS A CA 1
ATOM 1408 C C . LYS A 1 177 ? 1.604 -20.094 -28.781 1 98.25 177 LYS A C 1
ATOM 1410 O O . LYS A 1 177 ? 2.039 -20.406 -29.891 1 98.25 177 LYS A O 1
ATOM 1415 N N . TRP A 1 178 ? 2.197 -20.438 -27.594 1 98.69 178 TRP A N 1
ATOM 1416 C CA . TRP A 1 178 ? 3.592 -20.859 -27.719 1 98.69 178 TRP A CA 1
ATOM 1417 C C . TRP A 1 178 ? 3.803 -22.234 -27.109 1 98.69 178 TRP A C 1
ATOM 1419 O O . TRP A 1 178 ? 4.816 -22.891 -27.375 1 98.69 178 TRP A O 1
ATOM 1429 N N . LEU A 1 179 ? 2.969 -22.719 -26.219 1 98.81 179 LEU A N 1
ATOM 1430 C CA . LEU A 1 179 ? 3.213 -24.016 -25.578 1 98.81 179 LEU A CA 1
ATOM 1431 C C . LEU A 1 179 ? 3.021 -25.156 -26.562 1 98.81 179 LEU A C 1
ATOM 1433 O O . LEU A 1 179 ? 1.97 -25.266 -27.203 1 98.81 179 LEU A O 1
ATOM 1437 N N . ARG A 1 180 ? 3.951 -26.031 -26.703 1 98.31 180 ARG A N 1
ATOM 1438 C CA . ARG A 1 180 ? 3.877 -27.172 -27.594 1 98.31 180 ARG A CA 1
ATOM 1439 C C . ARG A 1 180 ? 2.871 -28.203 -27.078 1 98.31 180 ARG A C 1
ATOM 1441 O O . ARG A 1 180 ? 2.629 -28.297 -25.875 1 98.31 180 ARG A O 1
ATOM 1448 N N . PRO A 1 181 ? 2.305 -28.953 -28.047 1 97.19 181 PRO A N 1
ATOM 1449 C CA . PRO A 1 181 ? 1.457 -30.062 -27.578 1 97.19 181 PRO A CA 1
ATOM 1450 C C . PRO A 1 181 ? 2.16 -30.953 -26.562 1 97.19 181 PRO A C 1
ATOM 1452 O O . PRO A 1 181 ? 3.297 -31.375 -26.797 1 97.19 181 PRO A O 1
ATOM 1455 N N . GLY A 1 182 ? 1.517 -31.172 -25.5 1 96.44 182 GLY A N 1
ATOM 1456 C CA . GLY A 1 182 ? 2.098 -32 -24.469 1 96.44 182 GLY A CA 1
ATOM 1457 C C . GLY A 1 182 ? 2.986 -31.234 -23.516 1 96.44 182 GLY A C 1
ATOM 1458 O O . GLY A 1 182 ? 3.572 -31.812 -22.594 1 96.44 182 GLY A O 1
ATOM 1459 N N . GLY A 1 183 ? 3.158 -29.969 -23.75 1 98.44 183 GLY A N 1
ATOM 1460 C CA . GLY A 1 183 ? 3.961 -29.125 -22.859 1 98.44 183 GLY A CA 1
ATOM 1461 C C . GLY A 1 183 ? 3.387 -29.016 -21.469 1 98.44 183 GLY A C 1
ATOM 1462 O O . GLY A 1 183 ? 2.266 -29.453 -21.203 1 98.44 183 GLY A O 1
ATOM 1463 N N . LEU A 1 184 ? 4.18 -28.484 -20.562 1 98.75 184 LEU A N 1
ATOM 1464 C CA . LEU A 1 184 ? 3.787 -28.406 -19.156 1 98.75 184 LEU A CA 1
ATOM 1465 C C . LEU A 1 184 ? 3.592 -26.953 -18.734 1 98.75 184 LEU A C 1
ATOM 1467 O O . LEU A 1 184 ? 4.215 -26.047 -19.297 1 98.75 184 LEU A O 1
ATOM 1471 N N . ILE A 1 185 ? 2.705 -26.766 -17.797 1 98.75 185 ILE A N 1
ATOM 1472 C CA . ILE A 1 185 ? 2.486 -25.469 -17.188 1 98.75 185 ILE A CA 1
ATOM 1473 C C . ILE A 1 185 ? 2.674 -25.562 -15.672 1 98.75 185 ILE A C 1
ATOM 1475 O O . ILE A 1 185 ? 2.121 -26.453 -15.031 1 98.75 185 ILE A O 1
ATOM 1479 N N . PHE A 1 186 ? 3.482 -24.688 -15.102 1 98.81 186 PHE A N 1
ATOM 1480 C CA . PHE A 1 186 ? 3.768 -24.656 -13.672 1 98.81 186 PHE A CA 1
ATOM 1481 C C . PHE A 1 186 ? 3.285 -23.344 -13.055 1 98.81 186 PHE A C 1
ATOM 1483 O O . PHE A 1 186 ? 3.801 -22.266 -13.375 1 98.81 186 PHE A O 1
ATOM 1490 N N . PRO A 1 187 ? 2.363 -23.422 -12.109 1 98.75 187 PRO A N 1
ATOM 1491 C CA . PRO A 1 187 ? 1.527 -24.562 -11.703 1 98.75 187 PRO A CA 1
ATOM 1492 C C . PRO A 1 187 ? 0.459 -24.906 -12.742 1 98.75 187 PRO A C 1
ATOM 1494 O O . PRO A 1 187 ? 0.207 -24.109 -13.656 1 98.75 187 PRO A O 1
ATOM 1497 N N . ASP A 1 188 ? -0.181 -26.047 -12.578 1 98.69 188 ASP A N 1
ATOM 1498 C CA . ASP A 1 188 ? -1.051 -26.469 -13.664 1 98.69 188 ASP A CA 1
ATOM 1499 C C . ASP A 1 188 ? -2.504 -26.562 -13.203 1 98.69 188 ASP A C 1
ATOM 1501 O O . ASP A 1 188 ? -3.412 -26.719 -14.023 1 98.69 188 ASP A O 1
ATOM 1505 N N . HIS A 1 189 ? -2.793 -26.469 -11.906 1 98.75 189 HIS A N 1
ATOM 1506 C CA . HIS A 1 189 ? -4.156 -26.406 -11.391 1 98.75 189 HIS A CA 1
ATOM 1507 C C . HIS A 1 189 ? -4.301 -25.312 -10.336 1 98.75 189 HIS A C 1
ATOM 1509 O O . HIS A 1 189 ? -3.34 -24.984 -9.633 1 98.75 189 HIS A O 1
ATOM 1515 N N . ALA A 1 190 ? -5.438 -24.75 -10.258 1 98.81 190 ALA A N 1
ATOM 1516 C CA . ALA A 1 190 ? -5.762 -23.734 -9.258 1 98.81 190 ALA A CA 1
ATOM 1517 C C . ALA A 1 190 ? -7.18 -23.922 -8.727 1 98.81 190 ALA A C 1
ATOM 1519 O O . ALA A 1 190 ? -8.102 -24.234 -9.484 1 98.81 190 ALA A O 1
ATOM 1520 N N . ARG A 1 191 ? -7.336 -23.75 -7.414 1 98.81 191 ARG A N 1
ATOM 1521 C CA . ARG A 1 191 ? -8.641 -23.875 -6.77 1 98.81 191 ARG A CA 1
ATOM 1522 C C . ARG A 1 191 ? -8.883 -22.703 -5.809 1 98.81 191 ARG A C 1
ATOM 1524 O O . ARG A 1 191 ? -7.957 -22.25 -5.133 1 98.81 191 ARG A O 1
ATOM 1531 N N . LEU A 1 192 ? -10.094 -22.219 -5.809 1 98.88 192 LEU A N 1
ATOM 1532 C CA . LEU A 1 192 ? -10.547 -21.172 -4.887 1 98.88 192 LEU A CA 1
ATOM 1533 C C . LEU A 1 192 ? -11.555 -21.734 -3.891 1 98.88 192 LEU A C 1
ATOM 1535 O O . LEU A 1 192 ? -12.5 -22.422 -4.281 1 98.88 192 LEU A O 1
ATOM 1539 N N . TYR A 1 193 ? -11.328 -21.438 -2.629 1 98.88 193 TYR A N 1
ATOM 1540 C CA . TYR A 1 193 ? -12.156 -21.984 -1.562 1 98.88 193 TYR A CA 1
ATOM 1541 C C . TYR A 1 193 ? -12.852 -20.859 -0.79 1 98.88 193 TYR A C 1
ATOM 1543 O O . TYR A 1 193 ? -12.406 -19.719 -0.819 1 98.88 193 TYR A O 1
ATOM 1551 N N . VAL A 1 194 ? -13.961 -21.25 -0.093 1 98.88 194 VAL A N 1
ATOM 1552 C CA . VAL A 1 194 ? -14.688 -20.312 0.764 1 98.88 194 VAL A CA 1
ATOM 1553 C C . VAL A 1 194 ? -15.047 -21 2.08 1 98.88 194 VAL A C 1
ATOM 1555 O O . VAL A 1 194 ? -15.32 -22.203 2.111 1 98.88 194 VAL A O 1
ATOM 1558 N N . ALA A 1 195 ? -15.039 -20.266 3.139 1 98.81 195 ALA A N 1
ATOM 1559 C CA . ALA A 1 195 ? -15.562 -20.609 4.457 1 98.81 195 ALA A CA 1
ATOM 1560 C C . ALA A 1 195 ? -16.078 -19.375 5.184 1 98.81 195 ALA A C 1
ATOM 1562 O O . ALA A 1 195 ? -16.016 -18.266 4.648 1 98.81 195 ALA A O 1
ATOM 1563 N N . ALA A 1 196 ? -16.656 -19.594 6.332 1 98.69 196 ALA A N 1
ATOM 1564 C CA . ALA A 1 196 ? -17.125 -18.469 7.133 1 98.69 196 ALA A CA 1
ATOM 1565 C C . ALA A 1 196 ? -16.281 -18.266 8.383 1 98.69 196 ALA A C 1
ATOM 1567 O O . ALA A 1 196 ? -15.594 -19.203 8.82 1 98.69 196 ALA A O 1
ATOM 1568 N N . ILE A 1 197 ? -16.328 -17 8.891 1 98.62 197 ILE A N 1
ATOM 1569 C CA . ILE A 1 197 ? -15.523 -16.719 10.078 1 98.62 197 ILE A CA 1
ATOM 1570 C C . ILE A 1 197 ? -16.312 -15.844 11.047 1 98.62 197 ILE A C 1
ATOM 1572 O O . ILE A 1 197 ? -17.203 -15.102 10.633 1 98.62 197 ILE A O 1
ATOM 1576 N N . GLU A 1 198 ? -15.992 -16.016 12.305 1 98.12 198 GLU A N 1
ATOM 1577 C CA . GLU A 1 198 ? -16.359 -15.055 13.336 1 98.12 198 GLU A CA 1
ATOM 1578 C C . GLU A 1 198 ? -15.336 -13.93 13.445 1 98.12 198 GLU A C 1
ATOM 1580 O O . GLU A 1 198 ? -14.148 -14.188 13.641 1 98.12 198 GLU A O 1
ATOM 1585 N N . ASP A 1 199 ? -15.773 -12.711 13.234 1 95.94 199 ASP A N 1
ATOM 1586 C CA . ASP A 1 199 ? -14.867 -11.57 13.305 1 95.94 199 ASP A CA 1
ATOM 1587 C C . ASP A 1 199 ? -15.602 -10.305 13.75 1 95.94 199 ASP A C 1
ATOM 1589 O O . ASP A 1 199 ? -15.508 -9.266 13.102 1 95.94 199 ASP A O 1
ATOM 1593 N N . ALA A 1 200 ? -16.219 -10.383 14.867 1 93.44 200 ALA A N 1
ATOM 1594 C CA . ALA A 1 200 ? -17.016 -9.281 15.398 1 93.44 200 ALA A CA 1
ATOM 1595 C C . ALA A 1 200 ? -16.156 -8.062 15.695 1 93.44 200 ALA A C 1
ATOM 1597 O O . ALA A 1 200 ? -16.547 -6.93 15.391 1 93.44 200 ALA A O 1
ATOM 1598 N N . GLU A 1 201 ? -15.086 -8.32 16.297 1 89.94 201 GLU A N 1
ATOM 1599 C CA . GLU A 1 201 ? -14.219 -7.227 16.734 1 89.94 201 GLU A CA 1
ATOM 1600 C C . GLU A 1 201 ? -13.766 -6.371 15.562 1 89.94 201 GLU A C 1
ATOM 1602 O O . GLU A 1 201 ? -13.914 -5.148 15.578 1 89.94 201 GLU A O 1
ATOM 1607 N N . TYR A 1 202 ? -13.281 -6.98 14.578 1 88.75 202 TYR A N 1
ATOM 1608 C CA . TYR A 1 202 ? -12.789 -6.23 13.422 1 88.75 202 TYR A CA 1
ATOM 1609 C C . TYR A 1 202 ? -13.938 -5.578 12.664 1 88.75 202 TYR A C 1
ATOM 1611 O O . TYR A 1 202 ? -13.828 -4.434 12.219 1 88.75 202 TYR A O 1
ATOM 1619 N N . LYS A 1 203 ? -14.977 -6.305 12.5 1 91.38 203 LYS A N 1
ATOM 1620 C CA . LYS A 1 203 ? -16.141 -5.754 11.805 1 91.38 203 LYS A CA 1
ATOM 1621 C C . LYS A 1 203 ? -16.641 -4.484 12.5 1 91.38 203 LYS A C 1
ATOM 1623 O O . LYS A 1 203 ? -16.922 -3.484 11.836 1 91.38 203 LYS A O 1
ATOM 1628 N N . CYS A 1 204 ? -16.703 -4.547 13.789 1 88.88 204 CYS A N 1
ATOM 1629 C CA . CYS A 1 204 ? -17.141 -3.395 14.562 1 88.88 204 CYS A CA 1
ATOM 1630 C C . CYS A 1 204 ? -16.203 -2.217 14.383 1 88.88 204 CYS A C 1
ATOM 1632 O O . CYS A 1 204 ? -16.641 -1.09 14.148 1 88.88 204 CYS A O 1
ATOM 1634 N N . ASP A 1 205 ? -15.016 -2.502 14.422 1 87.5 205 ASP A N 1
ATOM 1635 C CA . ASP A 1 205 ? -14.016 -1.453 14.266 1 87.5 205 ASP A CA 1
ATOM 1636 C C . ASP A 1 205 ? -14.047 -0.86 12.859 1 87.5 205 ASP A C 1
ATOM 1638 O O . ASP A 1 205 ? -13.875 0.347 12.688 1 87.5 205 ASP A O 1
ATOM 1642 N N . LYS A 1 206 ? -14.273 -1.667 11.969 1 87.88 206 LYS A N 1
ATOM 1643 C CA . LYS A 1 206 ? -14.227 -1.245 10.578 1 87.88 206 LYS A CA 1
ATOM 1644 C C . LYS A 1 206 ? -15.531 -0.558 10.172 1 87.88 206 LYS A C 1
ATOM 1646 O O . LYS A 1 206 ? -15.516 0.432 9.438 1 87.88 206 LYS A O 1
ATOM 1651 N N . LEU A 1 207 ? -16.641 -1.018 10.695 1 86.44 207 LEU A N 1
ATOM 1652 C CA . LEU A 1 207 ? -17.891 -0.613 10.078 1 86.44 207 LEU A CA 1
ATOM 1653 C C . LEU A 1 207 ? -18.734 0.214 11.055 1 86.44 207 LEU A C 1
ATOM 1655 O O . LEU A 1 207 ? -19.562 1.023 10.633 1 86.44 207 LEU A O 1
ATOM 1659 N N . ASP A 1 208 ? -18.516 0.089 12.328 1 81.94 208 ASP A N 1
ATOM 1660 C CA . ASP A 1 208 ? -19.5 0.641 13.25 1 81.94 208 ASP A CA 1
ATOM 1661 C C . ASP A 1 208 ? -18.984 1.914 13.914 1 81.94 208 ASP A C 1
ATOM 1663 O O . ASP A 1 208 ? -19.719 2.59 14.633 1 81.94 208 ASP A O 1
ATOM 1667 N N . THR A 1 209 ? -17.844 2.346 13.625 1 85.06 209 THR A N 1
ATOM 1668 C CA . THR A 1 209 ? -17.25 3.506 14.273 1 85.06 209 THR A CA 1
ATOM 1669 C C . THR A 1 209 ? -17.703 4.797 13.602 1 85.06 209 THR A C 1
ATOM 1671 O O . THR A 1 209 ? -17.453 5.891 14.117 1 85.06 209 THR A O 1
ATOM 1674 N N . TRP A 1 210 ? -18.5 4.691 12.586 1 91.75 210 TRP A N 1
ATOM 1675 C CA . TRP A 1 210 ? -18.703 5.848 11.719 1 91.75 210 TRP A CA 1
ATOM 1676 C C . TRP A 1 210 ? -20 6.574 12.062 1 91.75 210 TRP A C 1
ATOM 1678 O O . TRP A 1 210 ? -20.281 7.645 11.523 1 91.75 210 TRP A O 1
ATOM 1688 N N . ARG A 1 211 ? -20.75 5.965 12.953 1 89.44 211 ARG A N 1
ATOM 1689 C CA . ARG A 1 211 ? -22 6.605 13.352 1 89.44 211 ARG A CA 1
ATOM 1690 C C . ARG A 1 211 ? -21.734 7.941 14.031 1 89.44 211 ARG A C 1
ATOM 1692 O O . ARG A 1 211 ? -22.578 8.844 13.984 1 89.44 211 ARG A O 1
ATOM 1699 N N . ASP A 1 212 ? -20.641 7.996 14.664 1 92.88 212 ASP A N 1
ATOM 1700 C CA . ASP A 1 212 ? -20.203 9.234 15.297 1 92.88 212 ASP A CA 1
ATOM 1701 C C . ASP A 1 212 ? -18.703 9.469 15.086 1 92.88 212 ASP A C 1
ATOM 1703 O O . ASP A 1 212 ? -17.875 8.859 15.758 1 92.88 212 ASP A O 1
ATOM 1707 N N . THR A 1 213 ? -18.438 10.391 14.266 1 94.81 213 THR A N 1
ATOM 1708 C CA . THR A 1 213 ? -17.078 10.828 14 1 94.81 213 THR A CA 1
ATOM 1709 C C . THR A 1 213 ? -16.859 12.266 14.469 1 94.81 213 THR A C 1
ATOM 1711 O O . THR A 1 213 ? -17.078 13.211 13.711 1 94.81 213 THR A O 1
ATOM 1714 N N . TYR A 1 214 ? -16.484 12.406 15.711 1 95.81 214 TYR A N 1
ATOM 1715 C CA . TYR A 1 214 ? -16.297 13.711 16.344 1 95.81 214 TYR A CA 1
ATOM 1716 C C . TYR A 1 214 ? -17.578 14.531 16.297 1 95.81 214 TYR A C 1
ATOM 1718 O O . TYR A 1 214 ? -17.547 15.727 16 1 95.81 214 TYR A O 1
ATOM 1726 N N . GLY A 1 215 ? -18.719 13.797 16.469 1 95.5 215 GLY A N 1
ATOM 1727 C CA . GLY A 1 215 ? -20 14.477 16.531 1 95.5 215 GLY A CA 1
ATOM 1728 C C . GLY A 1 215 ? -20.734 14.5 15.195 1 95.5 215 GLY A C 1
ATOM 1729 O O . GLY A 1 215 ? -21.875 14.969 15.109 1 95.5 215 GLY A O 1
ATOM 1730 N N . PHE A 1 216 ? -20.141 14.031 14.164 1 97.5 216 PHE A N 1
ATOM 1731 C CA . PHE A 1 216 ? -20.75 14.078 12.836 1 97.5 216 PHE A CA 1
ATOM 1732 C C . PHE A 1 216 ? -21.141 12.68 12.375 1 97.5 216 PHE A C 1
ATOM 1734 O O . PHE A 1 216 ? -20.531 11.688 12.781 1 97.5 216 PHE A O 1
ATOM 1741 N N . ASP A 1 217 ? -22.141 12.641 11.539 1 97 217 ASP A N 1
ATOM 1742 C CA . ASP A 1 217 ? -22.656 11.391 10.992 1 97 217 ASP A CA 1
ATOM 1743 C C . ASP A 1 217 ? -21.891 10.977 9.734 1 97 217 ASP A C 1
ATOM 1745 O O . ASP A 1 217 ? -22.094 11.547 8.664 1 97 217 ASP A O 1
ATOM 1749 N N . PHE A 1 218 ? -21.031 10 9.93 1 96.5 218 PHE A N 1
ATOM 1750 C CA . PHE A 1 218 ? -20.312 9.414 8.812 1 96.5 218 PHE A CA 1
ATOM 1751 C C . PHE A 1 218 ? -20.812 8 8.523 1 96.5 218 PHE A C 1
ATOM 1753 O O . PHE A 1 218 ? -20.078 7.184 7.969 1 96.5 218 PHE A O 1
ATOM 1760 N N . SER A 1 219 ? -22 7.664 8.828 1 93.75 219 SER A N 1
ATOM 1761 C CA . SER A 1 219 ? -22.516 6.305 8.727 1 93.75 219 SER A CA 1
ATOM 1762 C C . SER A 1 219 ? -22.578 5.84 7.277 1 93.75 219 SER A C 1
ATOM 1764 O O . SER A 1 219 ? -22.562 4.637 7.004 1 93.75 219 SER A O 1
ATOM 1766 N N . ILE A 1 220 ? -22.625 6.781 6.367 1 92.31 220 ILE A N 1
ATOM 1767 C CA . ILE A 1 220 ? -22.688 6.43 4.953 1 92.31 220 ILE A CA 1
ATOM 1768 C C . ILE A 1 220 ? -21.406 5.703 4.547 1 92.31 220 ILE A C 1
ATOM 1770 O O . ILE A 1 220 ? -21.391 4.949 3.57 1 92.31 220 ILE A O 1
ATOM 1774 N N . MET A 1 221 ? -20.297 5.953 5.258 1 90.94 221 MET A N 1
ATOM 1775 C CA . MET A 1 221 ? -19.031 5.281 5.008 1 90.94 221 MET A CA 1
ATOM 1776 C C . MET A 1 221 ? -19.188 3.768 5.094 1 90.94 221 MET A C 1
ATOM 1778 O O . MET A 1 221 ? -18.5 3.025 4.383 1 90.94 221 MET A O 1
ATOM 1782 N N . ARG A 1 222 ? -20.031 3.357 5.914 1 90.38 222 ARG A N 1
ATOM 1783 C CA . ARG A 1 222 ? -20.234 1.933 6.16 1 90.38 222 ARG A CA 1
ATOM 1784 C C . ARG A 1 222 ? -20.531 1.191 4.863 1 90.38 222 ARG A C 1
ATOM 1786 O O . ARG A 1 222 ? -19.953 0.14 4.59 1 90.38 222 ARG A O 1
ATOM 1793 N N . GLY A 1 223 ? -21.453 1.721 4.074 1 88.81 223 GLY A N 1
ATOM 1794 C CA . GLY A 1 223 ? -21.797 1.09 2.812 1 88.81 223 GLY A CA 1
ATOM 1795 C C . GLY A 1 223 ? -20.625 0.961 1.856 1 88.81 223 GLY A C 1
ATOM 1796 O O . GLY A 1 223 ? -20.453 -0.077 1.216 1 88.81 223 GLY A O 1
ATOM 1797 N N . TYR A 1 224 ? -19.828 1.975 1.836 1 88.25 224 TYR A N 1
ATOM 1798 C CA . TYR A 1 224 ? -18.672 1.99 0.953 1 88.25 224 TYR A CA 1
ATOM 1799 C C . TYR A 1 224 ? -17.609 1.006 1.43 1 88.25 224 TYR A C 1
ATOM 1801 O O . TYR A 1 224 ? -17.016 0.284 0.625 1 88.25 224 TYR A O 1
ATOM 1809 N N . LEU A 1 225 ? -17.422 0.953 2.697 1 91.25 225 LEU A N 1
ATOM 1810 C CA . LEU A 1 225 ? -16.391 0.089 3.271 1 91.25 225 LEU A CA 1
ATOM 1811 C C . LEU A 1 225 ? -16.797 -1.379 3.154 1 91.25 225 LEU A C 1
ATOM 1813 O O . LEU A 1 225 ? -15.938 -2.246 2.979 1 91.25 225 LEU A O 1
ATOM 1817 N N . LEU A 1 226 ? -18.062 -1.624 3.238 1 92.5 226 LEU A N 1
ATOM 1818 C CA . LEU A 1 226 ? -18.562 -2.99 3.135 1 92.5 226 LEU A CA 1
ATOM 1819 C C . LEU A 1 226 ? -18.312 -3.559 1.743 1 92.5 226 LEU A C 1
ATOM 1821 O O . LEU A 1 226 ? -18.156 -4.77 1.581 1 92.5 226 LEU A O 1
ATOM 1825 N N . GLU A 1 227 ? -18.203 -2.729 0.756 1 92.12 227 GLU A N 1
ATOM 1826 C CA . GLU A 1 227 ? -18.031 -3.156 -0.627 1 92.12 227 GLU A CA 1
ATOM 1827 C C . GLU A 1 227 ? -16.578 -3.533 -0.902 1 92.12 227 GLU A C 1
ATOM 1829 O O . GLU A 1 227 ? -16.266 -4.141 -1.931 1 92.12 227 GLU A O 1
ATOM 1834 N N . GLU A 1 228 ? -15.727 -3.213 -0.025 1 91.62 228 GLU A N 1
ATOM 1835 C CA . GLU A 1 228 ? -14.305 -3.49 -0.222 1 91.62 228 GLU A CA 1
ATOM 1836 C C . GLU A 1 228 ? -13.844 -4.66 0.644 1 91.62 228 GLU A C 1
ATOM 1838 O O . GLU A 1 228 ? -13.727 -4.527 1.863 1 91.62 228 GLU A O 1
ATOM 1843 N N . PRO A 1 229 ? -13.508 -5.727 0.019 1 95.69 229 PRO A N 1
ATOM 1844 C CA . PRO A 1 229 ? -12.984 -6.84 0.815 1 95.69 229 PRO A CA 1
ATOM 1845 C C . PRO A 1 229 ? -11.648 -6.504 1.485 1 95.69 229 PRO A C 1
ATOM 1847 O O . PRO A 1 229 ? -10.938 -5.598 1.041 1 95.69 229 PRO A O 1
ATOM 1850 N N . LEU A 1 230 ? -11.375 -7.219 2.521 1 94.69 230 LEU A N 1
ATOM 1851 C CA . LEU A 1 230 ? -10.125 -7.055 3.268 1 94.69 230 LEU A CA 1
ATOM 1852 C C . LEU A 1 230 ? -9.156 -8.188 2.955 1 94.69 230 LEU A C 1
ATOM 1854 O O . LEU A 1 230 ? -9.523 -9.359 2.998 1 94.69 230 LEU A O 1
ATOM 1858 N N . VAL A 1 231 ? -7.988 -7.82 2.553 1 96.31 231 VAL A N 1
ATOM 1859 C CA . VAL A 1 231 ? -6.914 -8.797 2.414 1 96.31 231 VAL A CA 1
ATOM 1860 C C . VAL A 1 231 ? -6.078 -8.836 3.693 1 96.31 231 VAL A C 1
ATOM 1862 O O . VAL A 1 231 ? -5.434 -7.844 4.047 1 96.31 231 VAL A O 1
ATOM 1865 N N . ASP A 1 232 ? -6.117 -9.969 4.391 1 95.88 232 ASP A N 1
ATOM 1866 C CA . ASP A 1 232 ? -5.41 -10.086 5.664 1 95.88 232 ASP A CA 1
ATOM 1867 C C . ASP A 1 232 ? -5.184 -11.547 6.035 1 95.88 232 ASP A C 1
ATOM 1869 O O . ASP A 1 232 ? -5.711 -12.445 5.383 1 95.88 232 ASP A O 1
ATOM 1873 N N . VAL A 1 233 ? -4.316 -11.672 7.031 1 97.5 233 VAL A N 1
ATOM 1874 C CA . VAL A 1 233 ? -4.105 -13.008 7.586 1 97.5 233 VAL A CA 1
ATOM 1875 C C . VAL A 1 233 ? -5.238 -13.352 8.547 1 97.5 233 VAL A C 1
ATOM 1877 O O . VAL A 1 233 ? -5.473 -12.641 9.523 1 97.5 233 VAL A O 1
ATOM 1880 N N . VAL A 1 234 ? -5.922 -14.398 8.273 1 98 234 VAL A N 1
ATOM 1881 C CA . VAL A 1 234 ? -7.051 -14.836 9.086 1 98 234 VAL A CA 1
ATOM 1882 C C . VAL A 1 234 ? -6.582 -15.883 10.094 1 98 234 VAL A C 1
ATOM 1884 O O . VAL A 1 234 ? -5.875 -16.828 9.742 1 98 234 VAL A O 1
ATOM 1887 N N . ASN A 1 235 ? -6.926 -15.656 11.344 1 97.62 235 ASN A N 1
ATOM 1888 C CA . ASN A 1 235 ? -6.668 -16.672 12.375 1 97.62 235 ASN A CA 1
ATOM 1889 C C . ASN A 1 235 ? -7.527 -17.906 12.164 1 97.62 235 ASN A C 1
ATOM 1891 O O . ASN A 1 235 ? -8.758 -17.828 12.141 1 97.62 235 ASN A O 1
ATOM 1895 N N . GLU A 1 236 ? -6.852 -19.031 12.102 1 97.5 236 GLU A N 1
ATOM 1896 C CA . GLU A 1 236 ? -7.555 -20.281 11.828 1 97.5 236 GLU A CA 1
ATOM 1897 C C . GLU A 1 236 ? -8.625 -20.547 12.875 1 97.5 236 GLU A C 1
ATOM 1899 O O . GLU A 1 236 ? -9.633 -21.203 12.586 1 97.5 236 GLU A O 1
ATOM 1904 N N . LYS A 1 237 ? -8.5 -20.016 14.039 1 97.19 237 LYS A N 1
ATOM 1905 C CA . LYS A 1 237 ? -9.438 -20.266 15.125 1 97.19 237 LYS A CA 1
ATOM 1906 C C . LYS A 1 237 ? -10.773 -19.578 14.867 1 97.19 237 LYS A C 1
ATOM 1908 O O . LYS A 1 237 ? -11.781 -19.906 15.492 1 97.19 237 LYS A O 1
ATOM 1913 N N . THR A 1 238 ? -10.742 -18.609 13.945 1 97.94 238 THR A N 1
ATOM 1914 C CA . THR A 1 238 ? -11.977 -17.875 13.68 1 97.94 238 THR A CA 1
ATOM 1915 C C . THR A 1 238 ? -12.844 -18.625 12.672 1 97.94 238 THR A C 1
ATOM 1917 O O . THR A 1 238 ? -14.023 -18.312 12.5 1 97.94 238 THR A O 1
ATOM 1920 N N . LEU A 1 239 ? -12.289 -19.594 11.953 1 98.38 239 LEU A N 1
ATOM 1921 C CA . LEU A 1 239 ? -13.062 -20.438 11.047 1 98.38 239 LEU A CA 1
ATOM 1922 C C . LEU A 1 239 ? -14.102 -21.25 11.82 1 98.38 239 LEU A C 1
ATOM 1924 O O . LEU A 1 239 ? -13.766 -21.922 12.805 1 98.38 239 LEU A O 1
ATOM 1928 N N . ASN A 1 240 ? -15.328 -21.219 11.336 1 98.38 240 ASN A N 1
ATOM 1929 C CA . ASN A 1 240 ? -16.344 -21.906 12.133 1 98.38 240 ASN A CA 1
ATOM 1930 C C . ASN A 1 240 ? -17.281 -22.719 11.266 1 98.38 240 ASN A C 1
ATOM 1932 O O . ASN A 1 240 ? -18.344 -23.141 11.719 1 98.38 240 ASN A O 1
ATOM 1936 N N . THR A 1 241 ? -16.938 -22.891 10.031 1 98.5 241 THR A N 1
ATOM 1937 C CA . THR A 1 241 ? -17.688 -23.75 9.125 1 98.5 241 THR A CA 1
ATOM 1938 C C . THR A 1 241 ? -16.75 -24.688 8.359 1 98.5 241 THR A C 1
ATOM 1940 O O . THR A 1 241 ? -15.523 -24.531 8.43 1 98.5 241 THR A O 1
ATOM 1943 N N . THR A 1 242 ? -17.391 -25.656 7.699 1 98.31 242 THR A N 1
ATOM 1944 C CA . THR A 1 242 ? -16.656 -26.359 6.652 1 98.31 242 THR A CA 1
ATOM 1945 C C . THR A 1 242 ? -16.281 -25.406 5.527 1 98.31 242 THR A C 1
ATOM 1947 O O . THR A 1 242 ? -16.672 -24.234 5.531 1 98.31 242 THR A O 1
ATOM 1950 N N . SER A 1 243 ? -15.438 -25.859 4.656 1 98.44 243 SER A N 1
ATOM 1951 C CA . SER A 1 243 ? -15.047 -25.078 3.486 1 98.44 243 SER A CA 1
ATOM 1952 C C . SER A 1 243 ? -15.578 -25.719 2.203 1 98.44 243 SER A C 1
ATOM 1954 O O . SER A 1 243 ? -15.977 -26.875 2.197 1 98.44 243 SER A O 1
ATOM 1956 N N . CYS A 1 244 ? -15.633 -24.969 1.171 1 98.12 244 CYS A N 1
ATOM 1957 C CA . CYS A 1 244 ? -16.125 -25.406 -0.13 1 98.12 244 CYS A CA 1
ATOM 1958 C C . CYS A 1 244 ? -15.258 -24.859 -1.255 1 98.12 244 CYS A C 1
ATOM 1960 O O . CYS A 1 244 ? -14.852 -23.703 -1.226 1 98.12 244 CYS A O 1
ATOM 1962 N N . CYS A 1 245 ? -14.891 -25.688 -2.203 1 98.62 245 CYS A N 1
ATOM 1963 C CA . CYS A 1 245 ? -14.219 -25.234 -3.416 1 98.62 245 CYS A CA 1
ATOM 1964 C C . CYS A 1 245 ? -15.211 -24.609 -4.387 1 98.62 245 CYS A C 1
ATOM 1966 O O . CYS A 1 245 ? -16.188 -25.25 -4.797 1 98.62 245 CYS A O 1
ATOM 1968 N N . VAL A 1 246 ? -14.953 -23.359 -4.785 1 98.38 246 VAL A N 1
ATOM 1969 C CA . VAL A 1 246 ? -15.953 -22.672 -5.598 1 98.38 246 VAL A CA 1
ATOM 1970 C C . VAL A 1 246 ? -15.422 -22.484 -7.016 1 98.38 246 VAL A C 1
ATOM 1972 O O . VAL A 1 246 ? -16.172 -22.109 -7.922 1 98.38 246 VAL A O 1
ATOM 1975 N N . LEU A 1 247 ? -14.219 -22.656 -7.254 1 98.56 247 LEU A N 1
ATOM 1976 C CA . LEU A 1 247 ? -13.602 -22.594 -8.57 1 98.56 247 LEU A CA 1
ATOM 1977 C C . LEU A 1 247 ? -12.469 -23.609 -8.695 1 98.56 247 LEU A C 1
ATOM 1979 O O . LEU A 1 247 ? -11.656 -23.734 -7.781 1 98.56 247 LEU A O 1
ATOM 1983 N N . SER A 1 248 ? -12.445 -24.359 -9.672 1 98.62 248 SER A N 1
ATOM 1984 C CA . SER A 1 248 ? -11.375 -25.297 -10.016 1 98.62 248 SER A CA 1
ATOM 1985 C C . SER A 1 248 ? -10.938 -25.141 -11.461 1 98.62 248 SER A C 1
ATOM 1987 O O . SER A 1 248 ? -11.734 -25.312 -12.383 1 98.62 248 SER A O 1
ATOM 1989 N N . LEU A 1 249 ? -9.688 -24.797 -11.656 1 98.69 249 LEU A N 1
ATOM 1990 C CA . LEU A 1 249 ? -9.156 -24.547 -12.992 1 98.69 249 LEU A CA 1
ATOM 1991 C C . LEU A 1 249 ? -8.031 -25.516 -13.328 1 98.69 249 LEU A C 1
ATOM 1993 O O . LEU A 1 249 ? -7.129 -25.734 -12.508 1 98.69 249 LEU A O 1
ATOM 1997 N N . ASP A 1 250 ? -8.133 -26.141 -14.43 1 98.69 250 ASP A N 1
ATOM 1998 C CA . ASP A 1 250 ? -7.016 -26.812 -15.094 1 98.69 250 ASP A CA 1
ATOM 1999 C C . ASP A 1 250 ? -6.379 -25.906 -16.141 1 98.69 250 ASP A C 1
ATOM 2001 O O . ASP A 1 250 ? -6.961 -25.672 -17.203 1 98.69 250 ASP A O 1
ATOM 2005 N N . LEU A 1 251 ? -5.191 -25.438 -15.859 1 98.62 251 LEU A N 1
ATOM 2006 C CA . LEU A 1 251 ? -4.562 -24.422 -16.703 1 98.62 251 LEU A CA 1
ATOM 2007 C C . LEU A 1 251 ? -4.191 -24.984 -18.062 1 98.62 251 LEU A C 1
ATOM 2009 O O . LEU A 1 251 ? -3.918 -24.234 -19 1 98.62 251 LEU A O 1
ATOM 2013 N N . ASN A 1 252 ? -4.133 -26.281 -18.156 1 97.94 252 ASN A N 1
ATOM 2014 C CA . ASN A 1 252 ? -3.842 -26.891 -19.453 1 97.94 252 ASN A CA 1
ATOM 2015 C C . ASN A 1 252 ? -5.027 -26.766 -20.406 1 97.94 252 ASN A C 1
ATOM 2017 O O . ASN A 1 252 ? -4.859 -26.828 -21.625 1 97.94 252 ASN A O 1
ATOM 2021 N N . THR A 1 253 ? -6.25 -26.594 -19.781 1 97.75 253 THR A N 1
ATOM 2022 C CA . THR A 1 253 ? -7.406 -26.688 -20.672 1 97.75 253 THR A CA 1
ATOM 2023 C C . THR A 1 253 ? -8.344 -25.5 -20.469 1 97.75 253 THR A C 1
ATOM 2025 O O . THR A 1 253 ? -9.18 -25.219 -21.328 1 97.75 253 THR A O 1
ATOM 2028 N N . CYS A 1 254 ? -8.273 -24.844 -19.328 1 97.81 254 CYS A N 1
ATOM 2029 C CA . CYS A 1 254 ? -9.234 -23.781 -19.062 1 97.81 254 CYS A CA 1
ATOM 2030 C C . CYS A 1 254 ? -9.102 -22.656 -20.062 1 97.81 254 CYS A C 1
ATOM 2032 O O . CYS A 1 254 ? -8.047 -22.5 -20.688 1 97.81 254 CYS A O 1
ATOM 2034 N N . ARG A 1 255 ? -10.188 -21.938 -20.328 1 97.12 255 ARG A N 1
ATOM 2035 C CA . ARG A 1 255 ? -10.258 -20.797 -21.25 1 97.12 255 ARG A CA 1
ATOM 2036 C C . ARG A 1 255 ? -10.438 -19.484 -20.5 1 97.12 255 ARG A C 1
ATOM 2038 O O . ARG A 1 255 ? -10.828 -19.484 -19.328 1 97.12 255 ARG A O 1
ATOM 2045 N N . ILE A 1 256 ? -10.125 -18.422 -21.125 1 96.44 256 ILE A N 1
ATOM 2046 C CA . ILE A 1 256 ? -10.227 -17.094 -20.531 1 96.44 256 ILE A CA 1
ATOM 2047 C C . ILE A 1 256 ? -11.641 -16.875 -20 1 96.44 256 ILE A C 1
ATOM 2049 O O . ILE A 1 256 ? -11.828 -16.281 -18.938 1 96.44 256 ILE A O 1
ATOM 2053 N N . LYS A 1 257 ? -12.711 -17.266 -20.672 1 95.38 257 LYS A N 1
ATOM 2054 C CA . LYS A 1 257 ? -14.102 -17.078 -20.266 1 95.38 257 LYS A CA 1
ATOM 2055 C C . LYS A 1 257 ? -14.398 -17.781 -18.938 1 95.38 257 LYS A C 1
ATOM 2057 O O . LYS A 1 257 ? -15.344 -17.422 -18.234 1 95.38 257 LYS A O 1
ATOM 2062 N N . ASP A 1 258 ? -13.57 -18.844 -18.609 1 96.81 258 ASP A N 1
ATOM 2063 C CA . ASP A 1 258 ? -13.773 -19.609 -17.375 1 96.81 258 ASP A CA 1
ATOM 2064 C C . ASP A 1 258 ? -13.352 -18.797 -16.156 1 96.81 258 ASP A C 1
ATOM 2066 O O . ASP A 1 258 ? -13.664 -19.188 -15.023 1 96.81 258 ASP A O 1
ATOM 2070 N N . LEU A 1 259 ? -12.672 -17.719 -16.375 1 96.31 259 LEU A N 1
ATOM 2071 C CA . LEU A 1 259 ? -12.188 -16.891 -15.281 1 96.31 259 LEU A CA 1
ATOM 2072 C C . LEU A 1 259 ? -13.32 -16.047 -14.703 1 96.31 259 LEU A C 1
ATOM 2074 O O . LEU A 1 259 ? -13.242 -15.594 -13.562 1 96.31 259 LEU A O 1
ATOM 2078 N N . ASP A 1 260 ? -14.305 -15.68 -15.578 1 95.75 260 ASP A N 1
ATOM 2079 C CA . ASP A 1 260 ? -15.586 -15.18 -15.102 1 95.75 260 ASP A CA 1
ATOM 2080 C C . ASP A 1 260 ? -16.531 -16.328 -14.734 1 95.75 260 ASP A C 1
ATOM 2082 O O . ASP A 1 260 ? -16.984 -17.062 -15.609 1 95.75 260 ASP A O 1
ATOM 2086 N N . PHE A 1 261 ? -16.844 -16.453 -13.445 1 96.62 261 PHE A N 1
ATOM 2087 C CA . PHE A 1 261 ? -17.547 -17.672 -13.078 1 96.62 261 PHE A CA 1
ATOM 2088 C C . PHE A 1 261 ? -18.609 -17.391 -12.031 1 96.62 261 PHE A C 1
ATOM 2090 O O . PHE A 1 261 ? -18.672 -16.297 -11.461 1 96.62 261 PHE A O 1
ATOM 2097 N N . SER A 1 262 ? -19.5 -18.344 -11.867 1 96.88 262 SER A N 1
ATOM 2098 C CA . SER A 1 262 ? -20.453 -18.422 -10.766 1 96.88 262 SER A CA 1
ATOM 2099 C C . SER A 1 262 ? -20.547 -19.844 -10.227 1 96.88 262 SER A C 1
ATOM 2101 O O . SER A 1 262 ? -20.391 -20.812 -10.977 1 96.88 262 SER A O 1
ATOM 2103 N N . SER A 1 263 ? -20.719 -19.938 -9.008 1 96.88 263 SER A N 1
ATOM 2104 C CA . SER A 1 263 ? -20.812 -21.234 -8.344 1 96.88 263 SER A CA 1
ATOM 2105 C C . SER A 1 263 ? -21.672 -21.172 -7.09 1 96.88 263 SER A C 1
ATOM 2107 O O . SER A 1 263 ? -21.906 -20.078 -6.555 1 96.88 263 SER A O 1
ATOM 2109 N N . GLU A 1 264 ? -22.172 -22.312 -6.734 1 97.06 264 GLU A N 1
ATOM 2110 C CA . GLU A 1 264 ? -22.844 -22.422 -5.445 1 97.06 264 GLU A CA 1
ATOM 2111 C C . GLU A 1 264 ? -21.906 -22.969 -4.371 1 97.06 264 GLU A C 1
ATOM 2113 O O . GLU A 1 264 ? -20.844 -23.5 -4.684 1 97.06 264 GLU A O 1
ATOM 2118 N N . PHE A 1 265 ? -22.281 -22.703 -3.143 1 97.38 265 PHE A N 1
ATOM 2119 C CA . PHE A 1 265 ? -21.547 -23.297 -2.029 1 97.38 265 PHE A CA 1
ATOM 2120 C C . PHE A 1 265 ? -22.5 -23.625 -0.882 1 97.38 265 PHE A C 1
ATOM 2122 O O . PHE A 1 265 ? -23.594 -23.062 -0.793 1 97.38 265 PHE A O 1
ATOM 2129 N N . MET A 1 266 ? -22.078 -24.594 -0.103 1 97.62 266 MET A N 1
ATOM 2130 C CA . MET A 1 266 ? -22.766 -24.969 1.132 1 97.62 266 MET A CA 1
ATOM 2131 C C . MET A 1 266 ? -21.766 -25.109 2.279 1 97.62 266 MET A C 1
ATOM 2133 O O . MET A 1 266 ? -20.844 -25.906 2.201 1 97.62 266 MET A O 1
ATOM 2137 N N . LEU A 1 267 ? -22 -24.328 3.273 1 97.94 267 LEU A N 1
ATOM 2138 C CA . LEU A 1 267 ? -21.172 -24.359 4.469 1 97.94 267 LEU A CA 1
ATOM 2139 C C . LEU A 1 267 ? -21.938 -24.922 5.656 1 97.94 267 LEU A C 1
ATOM 2141 O O . LEU A 1 267 ? -23.125 -24.625 5.828 1 97.94 267 LEU A O 1
ATOM 2145 N N . VAL A 1 268 ? -21.25 -25.719 6.414 1 97.88 268 VAL A N 1
ATOM 2146 C CA . VAL A 1 268 ? -21.875 -26.297 7.602 1 97.88 268 VAL A CA 1
ATOM 2147 C C . VAL A 1 268 ? -21.172 -25.781 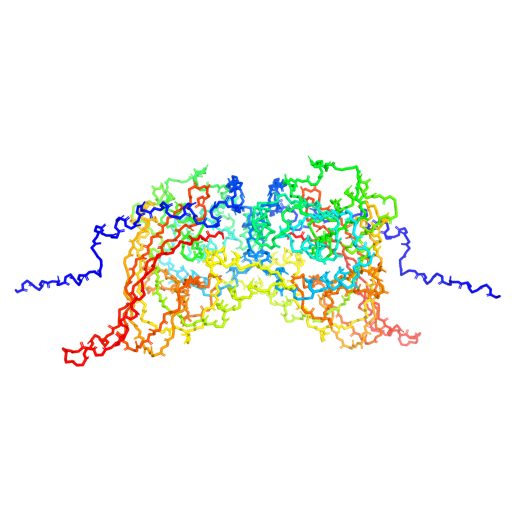8.852 1 97.88 268 VAL A C 1
ATOM 2149 O O . VAL A 1 268 ? -19.953 -25.938 8.984 1 97.88 268 VAL A O 1
ATOM 2152 N N . ALA A 1 269 ? -21.938 -25.25 9.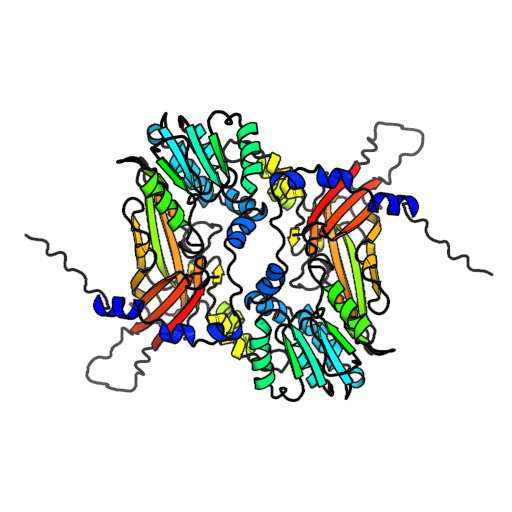75 1 97.69 269 ALA A N 1
ATOM 2153 C CA . ALA A 1 269 ? -21.391 -24.703 10.992 1 97.69 269 ALA A CA 1
ATOM 2154 C C . ALA A 1 269 ? -20.797 -25.812 11.859 1 97.69 269 ALA A C 1
ATOM 2156 O O . ALA A 1 269 ? -21.406 -26.891 12.008 1 97.69 269 ALA A O 1
ATOM 2157 N N . GLN A 1 270 ? -19.703 -25.547 12.406 1 98 270 GLN A N 1
ATOM 2158 C CA . GLN A 1 270 ? -19 -26.562 13.18 1 98 270 GLN A CA 1
ATOM 2159 C C . GLN A 1 270 ? -19.109 -26.297 14.672 1 98 270 GLN A C 1
ATOM 2161 O O . GLN A 1 270 ? -18.672 -27.109 15.492 1 98 270 GLN A O 1
ATOM 2166 N N . ARG A 1 271 ? -19.672 -25.172 15.086 1 97.38 271 ARG A N 1
ATOM 2167 C CA . ARG A 1 271 ? -19.891 -24.797 16.484 1 97.38 271 ARG A CA 1
ATOM 2168 C C . ARG A 1 271 ? -20.906 -23.672 16.594 1 97.38 271 ARG A C 1
ATOM 2170 O O . ARG A 1 271 ? -21.266 -23.047 15.602 1 97.38 271 ARG A O 1
ATOM 2177 N N . LYS A 1 272 ? -21.375 -23.5 17.797 1 96.44 272 LYS A N 1
ATOM 2178 C CA . LYS A 1 272 ? -22.172 -22.312 18.094 1 96.44 272 LYS A CA 1
ATOM 2179 C C . LYS A 1 272 ? -21.328 -21.047 18.016 1 96.44 272 LYS A C 1
ATOM 2181 O O . LYS A 1 272 ? -20.281 -20.938 18.688 1 96.44 272 LYS A O 1
ATOM 2186 N N . ASP A 1 273 ? -21.719 -20.172 17.172 1 97.31 273 ASP A N 1
ATOM 2187 C CA . ASP A 1 273 ? -20.906 -18.984 16.938 1 97.31 273 ASP A CA 1
ATOM 2188 C C . ASP A 1 273 ? -21.672 -17.953 16.109 1 97.31 273 ASP A C 1
ATOM 2190 O O . ASP A 1 273 ? -22.891 -18.047 15.953 1 97.31 273 ASP A O 1
ATOM 2194 N N . TYR A 1 274 ? -20.984 -16.922 15.695 1 97.38 274 TYR A N 1
ATOM 2195 C CA . TYR A 1 274 ? -21.484 -15.922 14.75 1 97.38 274 TYR A CA 1
ATOM 2196 C C . TYR A 1 274 ? -20.703 -15.992 13.438 1 97.38 274 TYR A C 1
ATOM 2198 O O . TYR A 1 274 ? -19.547 -16.406 13.414 1 97.38 274 TYR A O 1
ATOM 2206 N N . VAL A 1 275 ? -21.406 -15.656 12.383 1 97.88 275 VAL A N 1
ATOM 2207 C CA . VAL A 1 275 ? -20.734 -15.453 11.109 1 97.88 275 VAL A CA 1
ATOM 2208 C C . VAL A 1 275 ? -20.797 -13.977 10.719 1 97.88 275 VAL A C 1
ATOM 2210 O O . VAL A 1 275 ? -21.875 -13.43 10.5 1 97.88 275 VAL A O 1
ATOM 2213 N N . HIS A 1 276 ? -19.625 -13.414 10.641 1 97.94 276 HIS A N 1
ATOM 2214 C CA . HIS A 1 276 ? -19.531 -11.992 10.32 1 97.94 276 HIS A CA 1
ATOM 2215 C C . HIS A 1 276 ? -19.016 -11.781 8.898 1 97.94 276 HIS A C 1
ATOM 2217 O O . HIS A 1 276 ? -19.172 -10.695 8.328 1 97.94 276 HIS A O 1
ATOM 2223 N N . ALA A 1 277 ? -18.312 -12.781 8.328 1 98.56 277 ALA A N 1
ATOM 2224 C CA . ALA A 1 277 ? -17.703 -12.641 7.008 1 98.56 277 ALA A CA 1
ATOM 2225 C C . ALA A 1 277 ? -17.469 -14.008 6.367 1 98.56 277 ALA A C 1
ATOM 2227 O O . ALA A 1 277 ? -17.516 -15.039 7.047 1 98.56 277 ALA A O 1
ATOM 2228 N N . LEU A 1 278 ? -17.344 -14.008 5.094 1 98.75 278 LEU A N 1
ATOM 2229 C CA . LEU A 1 278 ? -16.797 -15.141 4.352 1 98.75 278 LEU A CA 1
ATOM 2230 C C . LEU A 1 278 ? -15.336 -14.906 4.008 1 98.75 278 LEU A C 1
ATOM 2232 O O . LEU A 1 278 ? -14.938 -13.781 3.695 1 98.75 278 LEU A O 1
ATOM 2236 N N . VAL A 1 279 ? -14.578 -15.961 4.082 1 98.81 279 VAL A N 1
ATOM 2237 C CA . VAL A 1 279 ? -13.156 -15.883 3.766 1 98.81 279 VAL A CA 1
ATOM 2238 C C . VAL A 1 279 ? -12.844 -16.766 2.564 1 98.81 279 VAL A C 1
ATOM 2240 O O . VAL A 1 279 ? -13.336 -17.891 2.475 1 98.81 279 VAL A O 1
ATOM 2243 N N . PHE A 1 280 ? -12.078 -16.203 1.637 1 98.94 280 PHE A N 1
ATOM 2244 C CA . PHE A 1 280 ? -11.641 -16.922 0.448 1 98.94 280 PHE A CA 1
ATOM 2245 C C . PHE A 1 280 ? -10.133 -17.109 0.445 1 98.94 280 PHE A C 1
ATOM 2247 O O . PHE A 1 280 ? -9.391 -16.203 0.82 1 98.94 280 PHE A O 1
ATOM 2254 N N . TRP A 1 281 ? -9.695 -18.25 0.033 1 98.88 281 TRP A N 1
ATOM 2255 C CA . TRP A 1 281 ? -8.281 -18.531 -0.177 1 98.88 281 TRP A CA 1
ATOM 2256 C C . TRP A 1 281 ? -8.086 -19.484 -1.357 1 98.88 281 TRP A C 1
ATOM 2258 O O . TRP A 1 281 ? -9.062 -19.969 -1.931 1 98.88 281 TRP A O 1
ATOM 2268 N N . PHE A 1 282 ? -6.828 -19.688 -1.778 1 98.88 282 PHE A N 1
ATOM 2269 C CA . PHE A 1 282 ? -6.652 -20.516 -2.965 1 98.88 282 PHE A CA 1
ATOM 2270 C C . PHE A 1 282 ? -5.508 -21.516 -2.77 1 98.88 282 PHE A C 1
ATOM 2272 O O . PHE A 1 282 ? -4.668 -21.328 -1.884 1 98.88 282 PHE A O 1
ATOM 2279 N N . ASP A 1 283 ? -5.57 -22.562 -3.512 1 98.75 283 ASP A N 1
ATOM 2280 C CA . ASP A 1 283 ? -4.508 -23.547 -3.705 1 98.75 283 ASP A CA 1
ATOM 2281 C C . ASP A 1 283 ? -4.105 -23.641 -5.176 1 98.75 283 ASP A C 1
ATOM 2283 O O . ASP A 1 283 ? -4.961 -23.594 -6.062 1 98.75 283 ASP A O 1
ATOM 2287 N N . VAL A 1 284 ? -2.82 -23.703 -5.367 1 98.75 284 VAL A N 1
ATOM 2288 C CA . VAL A 1 284 ? -2.354 -24.078 -6.699 1 98.75 284 VAL A CA 1
ATOM 2289 C C . VAL A 1 284 ? -1.515 -25.344 -6.609 1 98.75 284 VAL A C 1
ATOM 2291 O O . VAL A 1 284 ? -0.845 -25.594 -5.602 1 98.75 284 VAL A O 1
ATOM 2294 N N . SER A 1 285 ? -1.572 -26.141 -7.668 1 98.5 285 SER A N 1
ATOM 2295 C CA . SER A 1 285 ? -0.912 -27.438 -7.629 1 98.5 285 SER A CA 1
ATOM 2296 C C . SER A 1 285 ? 0.061 -27.594 -8.797 1 98.5 285 SER A C 1
ATOM 2298 O O . SER A 1 285 ? -0.164 -27.047 -9.875 1 98.5 285 SER A O 1
ATOM 2300 N N . PHE A 1 286 ? 1.119 -28.25 -8.523 1 98.5 286 PHE A N 1
ATOM 2301 C CA . PHE A 1 286 ? 2.1 -28.734 -9.484 1 98.5 286 PHE A CA 1
ATOM 2302 C C . PHE A 1 286 ? 1.972 -30.25 -9.672 1 98.5 286 PHE A C 1
ATOM 2304 O O . PHE A 1 286 ? 2.803 -31.016 -9.172 1 98.5 286 PHE A O 1
ATOM 2311 N N . SER A 1 287 ? 1.026 -30.609 -10.414 1 97.5 287 SER A N 1
ATOM 2312 C CA . SER A 1 287 ? 0.64 -32 -10.469 1 97.5 287 SER A CA 1
ATOM 2313 C C . SER A 1 287 ? 1.573 -32.812 -11.375 1 97.5 287 SER A C 1
ATOM 2315 O O . SER A 1 287 ? 1.621 -34.031 -11.305 1 97.5 287 SER A O 1
ATOM 2317 N N . ALA A 1 288 ? 2.277 -32.094 -12.242 1 96.69 288 ALA A N 1
ATOM 2318 C CA . ALA A 1 288 ? 3.197 -32.75 -13.164 1 96.69 288 ALA A CA 1
ATOM 2319 C C . ALA A 1 288 ? 4.43 -33.281 -12.43 1 96.69 288 ALA A C 1
ATOM 2321 O O . ALA A 1 288 ? 5.176 -34.094 -12.961 1 96.69 288 ALA A O 1
ATOM 2322 N N . CYS A 1 289 ? 4.664 -32.75 -11.227 1 96.38 289 CYS A N 1
ATOM 2323 C CA . CYS A 1 289 ? 5.82 -33.156 -10.445 1 96.38 289 CYS A CA 1
ATOM 2324 C C . CYS A 1 289 ? 5.73 -34.656 -10.086 1 96.38 289 CYS A C 1
ATOM 2326 O O . CYS A 1 289 ? 4.633 -35.188 -9.961 1 96.38 289 CYS A O 1
ATOM 2328 N N . HIS A 1 290 ? 6.914 -35.281 -9.875 1 95.31 290 HIS A N 1
ATOM 2329 C CA . HIS A 1 290 ? 6.93 -36.656 -9.469 1 95.31 290 HIS A CA 1
ATOM 2330 C C . HIS A 1 290 ? 6.113 -36.875 -8.195 1 95.31 290 HIS A C 1
ATOM 2332 O O . HIS A 1 290 ? 5.293 -37.781 -8.125 1 95.31 290 HIS A O 1
ATOM 2338 N N . ILE A 1 291 ? 6.387 -36.062 -7.219 1 95.5 291 ILE A N 1
ATOM 2339 C CA . ILE A 1 291 ? 5.508 -35.938 -6.062 1 95.5 291 ILE A CA 1
ATOM 2340 C C . ILE A 1 291 ? 4.742 -34.625 -6.148 1 95.5 291 ILE A C 1
ATOM 2342 O O . ILE A 1 291 ? 5.332 -33.531 -6.016 1 95.5 291 ILE A O 1
ATOM 2346 N N . PRO A 1 292 ? 3.492 -34.75 -6.352 1 94.94 292 PRO A N 1
ATOM 2347 C CA . PRO A 1 292 ? 2.717 -33.531 -6.512 1 94.94 292 PRO A CA 1
ATOM 2348 C C . PRO A 1 292 ? 2.877 -32.562 -5.332 1 94.94 292 PRO A C 1
ATOM 2350 O O . PRO A 1 292 ? 2.959 -33 -4.184 1 94.94 292 PRO A O 1
ATOM 2353 N N . MET A 1 293 ? 2.951 -31.281 -5.594 1 96.75 293 MET A N 1
ATOM 2354 C CA . MET A 1 293 ? 3.092 -30.25 -4.582 1 96.75 293 MET A CA 1
ATOM 2355 C C . MET A 1 293 ? 1.924 -29.266 -4.648 1 96.75 293 MET A C 1
ATOM 2357 O O . MET A 1 293 ? 1.353 -29.047 -5.719 1 96.75 293 MET A O 1
ATOM 2361 N N . VAL A 1 294 ? 1.59 -28.75 -3.486 1 97.94 294 VAL A N 1
ATOM 2362 C CA . VAL A 1 294 ? 0.5 -27.781 -3.408 1 97.94 294 VAL A CA 1
ATOM 2363 C C . VAL A 1 294 ? 0.965 -26.531 -2.65 1 97.94 294 VAL A C 1
ATOM 2365 O O . VAL A 1 294 ? 1.625 -26.641 -1.614 1 97.94 294 VAL A O 1
ATOM 2368 N N . LEU A 1 295 ? 0.806 -25.391 -3.213 1 98.56 295 LEU A N 1
ATOM 2369 C CA . LEU A 1 295 ? 0.937 -24.094 -2.561 1 98.56 295 LEU A CA 1
ATOM 2370 C C . LEU A 1 295 ? -0.424 -23.578 -2.105 1 98.56 295 LEU A C 1
ATOM 2372 O O . LEU A 1 295 ? -1.322 -23.375 -2.926 1 98.56 295 LEU A O 1
ATOM 2376 N N . SER A 1 296 ? -0.587 -23.359 -0.793 1 98.69 296 SER A N 1
ATOM 2377 C CA . SER A 1 296 ? -1.882 -22.969 -0.24 1 98.69 296 SER A CA 1
ATOM 2378 C C . SER A 1 296 ? -1.792 -21.641 0.504 1 98.69 296 SER A C 1
ATOM 2380 O O . SER A 1 296 ? -0.805 -21.375 1.192 1 98.69 296 SER A O 1
ATOM 2382 N N . THR A 1 297 ? -2.822 -20.844 0.361 1 98.75 297 THR A N 1
ATOM 2383 C CA . THR A 1 297 ? -2.939 -19.609 1.138 1 98.75 297 THR A CA 1
ATOM 2384 C C . THR A 1 297 ? -3.955 -19.766 2.264 1 98.75 297 THR A C 1
ATOM 2386 O O . THR A 1 297 ? -4.422 -18.781 2.836 1 98.75 297 THR A O 1
ATOM 2389 N N . SER A 1 298 ? -4.305 -20.984 2.619 1 98.69 298 SER A N 1
ATOM 2390 C CA . SER A 1 298 ? -5.309 -21.297 3.633 1 98.69 298 SER A CA 1
ATOM 2391 C C . SER A 1 298 ? -4.934 -20.688 4.984 1 98.69 298 SER A C 1
ATOM 2393 O O . SER A 1 298 ? -3.758 -20.672 5.352 1 98.69 298 SER A O 1
ATOM 2395 N N . PRO A 1 299 ? -5.988 -20.266 5.73 1 98.25 299 PRO A N 1
ATOM 2396 C CA . PRO A 1 299 ? -5.707 -19.797 7.09 1 98.25 299 PRO A CA 1
ATOM 2397 C C . PRO A 1 299 ? -5.039 -20.859 7.957 1 98.25 299 PRO A C 1
ATOM 2399 O O . PRO A 1 299 ? -4.461 -20.547 9 1 98.25 299 PRO A O 1
ATOM 2402 N N . ARG A 1 300 ? -5.086 -22.078 7.531 1 97.94 300 ARG A N 1
ATOM 2403 C CA . ARG A 1 300 ? -4.543 -23.188 8.32 1 97.94 300 ARG A CA 1
ATOM 2404 C C . ARG A 1 300 ? -3.082 -23.438 7.961 1 97.94 300 ARG A C 1
ATOM 2406 O O . ARG A 1 300 ? -2.424 -24.281 8.586 1 97.94 300 ARG A O 1
ATOM 2413 N N . GLU A 1 301 ? -2.629 -22.781 6.926 1 98 301 GLU A N 1
ATOM 2414 C CA . GLU A 1 301 ? -1.272 -23 6.426 1 98 301 GLU A CA 1
ATOM 2415 C C . GLU A 1 301 ? -0.363 -21.828 6.773 1 98 301 GLU A C 1
ATOM 2417 O O . GLU A 1 301 ? -0.814 -20.828 7.352 1 98 301 GLU A O 1
ATOM 2422 N N . LYS A 1 302 ? 0.921 -21.969 6.469 1 97.12 302 LYS A N 1
ATOM 2423 C CA . LYS A 1 302 ? 1.906 -20.922 6.734 1 97.12 302 LYS A CA 1
ATOM 2424 C C . LYS A 1 302 ? 1.577 -19.641 5.961 1 97.12 302 LYS A C 1
ATOM 2426 O O . LYS A 1 302 ? 0.959 -19.703 4.895 1 97.12 302 LYS A O 1
ATOM 2431 N N . TYR A 1 303 ? 2.09 -18.641 6.449 1 97.12 303 TYR A N 1
ATOM 2432 C CA . TYR A 1 303 ? 1.883 -17.297 5.898 1 97.12 303 TYR A CA 1
ATOM 2433 C C . TYR A 1 303 ? 2.354 -17.219 4.449 1 97.12 303 TYR A C 1
ATOM 2435 O O . TYR A 1 303 ? 3.408 -17.766 4.105 1 97.12 303 TYR A O 1
ATOM 2443 N N . THR A 1 304 ? 1.628 -16.562 3.598 1 98 304 THR A N 1
ATOM 2444 C CA . THR A 1 304 ? 2.021 -16.094 2.275 1 98 304 THR A CA 1
ATOM 2445 C C . THR A 1 304 ? 1.675 -14.617 2.105 1 98 304 THR A C 1
ATOM 2447 O O . THR A 1 304 ? 0.8 -14.094 2.799 1 98 304 THR A O 1
ATOM 2450 N N . HIS A 1 305 ? 2.305 -13.93 1.176 1 96.81 305 HIS A N 1
ATOM 2451 C CA . HIS A 1 305 ? 2.059 -12.508 0.975 1 96.81 305 HIS A CA 1
ATOM 2452 C C . HIS A 1 305 ? 0.663 -12.258 0.414 1 96.81 305 HIS A C 1
ATOM 2454 O O . HIS A 1 305 ? 0.166 -11.133 0.442 1 96.81 305 HIS A O 1
ATOM 2460 N N . TRP A 1 306 ? 0.013 -13.312 -0.162 1 97.94 306 TRP A N 1
ATOM 2461 C CA . TRP A 1 306 ? -1.332 -13.164 -0.708 1 97.94 306 TRP A CA 1
ATOM 2462 C C . TRP A 1 306 ? -2.371 -13.133 0.407 1 97.94 306 TRP A C 1
ATOM 2464 O O . TRP A 1 306 ? -3.471 -12.602 0.222 1 97.94 306 TRP A O 1
ATOM 2474 N N . LYS A 1 307 ? -2.021 -13.781 1.53 1 98.31 307 LYS A N 1
ATOM 2475 C CA . LYS A 1 307 ? -2.949 -13.859 2.654 1 98.31 307 LYS A CA 1
ATOM 2476 C C . LYS A 1 307 ? -4.293 -14.438 2.215 1 98.31 307 LYS A C 1
ATOM 2478 O O . LYS A 1 307 ? -4.344 -15.375 1.417 1 98.31 307 LYS A O 1
ATOM 2483 N N . GLN A 1 308 ? -5.367 -14.07 2.932 1 98.69 308 GLN A N 1
ATOM 2484 C CA . GLN A 1 308 ? -6.738 -14.414 2.566 1 98.69 308 GLN A CA 1
ATOM 2485 C C . GLN A 1 308 ? -7.559 -13.164 2.258 1 98.69 308 GLN A C 1
ATOM 2487 O O . GLN A 1 308 ? -7.125 -12.047 2.541 1 98.69 308 GLN A O 1
ATOM 2492 N N . THR A 1 309 ? -8.609 -13.336 1.557 1 98.69 309 THR A N 1
ATOM 2493 C CA . THR A 1 309 ? -9.523 -12.234 1.257 1 98.69 309 THR A CA 1
ATOM 2494 C C . THR A 1 309 ? -10.836 -12.398 2.016 1 98.69 309 THR A C 1
ATOM 2496 O O . THR A 1 309 ? -11.516 -13.414 1.882 1 98.69 309 THR A O 1
ATOM 2499 N N . VAL A 1 310 ? -11.188 -11.398 2.801 1 98.44 310 VAL A N 1
ATOM 2500 C CA . VAL A 1 310 ? -12.328 -11.469 3.709 1 98.44 310 VAL A CA 1
ATOM 2501 C C . VAL A 1 310 ? -13.461 -10.586 3.191 1 98.44 310 VAL A C 1
ATOM 2503 O O . VAL A 1 310 ? -13.258 -9.391 2.943 1 98.44 310 VAL A O 1
ATOM 2506 N N . PHE A 1 311 ? -14.602 -11.133 2.977 1 98.19 311 PHE A N 1
ATOM 2507 C CA . PHE A 1 311 ? -15.812 -10.445 2.559 1 98.19 311 PHE A CA 1
ATOM 2508 C C . PHE A 1 311 ? -16.797 -10.328 3.717 1 98.19 311 PHE A C 1
ATOM 2510 O O . PHE A 1 311 ? -17.531 -11.273 4.023 1 98.19 311 PHE A O 1
ATOM 2517 N N . TYR A 1 312 ? -16.844 -9.195 4.34 1 97.19 312 TYR A N 1
ATOM 2518 C CA . TYR A 1 312 ? -17.766 -9.008 5.457 1 97.19 312 TYR A CA 1
ATOM 2519 C C . TYR A 1 312 ? -19.219 -8.945 4.969 1 97.19 312 TYR A C 1
ATOM 2521 O O . TYR A 1 312 ? -19.5 -8.367 3.918 1 97.19 312 TYR A O 1
ATOM 2529 N N . LEU A 1 313 ? -20.062 -9.5 5.77 1 96.94 313 LEU A N 1
ATOM 2530 C CA . LEU A 1 313 ? -21.484 -9.523 5.449 1 96.94 313 LEU A CA 1
ATOM 2531 C C . LEU A 1 313 ? -22.203 -8.328 6.07 1 96.94 313 LEU A C 1
ATOM 2533 O O . LEU A 1 313 ? -21.828 -7.875 7.156 1 96.94 313 LEU A O 1
ATOM 2537 N N . PRO A 1 314 ? -23.25 -7.816 5.34 1 94.44 314 PRO A N 1
ATOM 2538 C CA . PRO A 1 314 ? -24.062 -6.789 5.992 1 94.44 314 PRO A CA 1
ATOM 2539 C C . PRO A 1 314 ? -24.75 -7.297 7.262 1 94.44 314 PRO A C 1
ATOM 2541 O O . PRO A 1 314 ? -25 -6.52 8.188 1 94.44 314 PRO A O 1
ATOM 2544 N N . ASP A 1 315 ? -25.016 -8.617 7.332 1 94.75 315 ASP A N 1
ATOM 2545 C CA . ASP A 1 315 ? -25.719 -9.234 8.445 1 94.75 315 ASP A CA 1
ATOM 2546 C C . ASP A 1 315 ? -24.75 -9.969 9.375 1 94.75 315 ASP A C 1
ATOM 2548 O O . ASP A 1 315 ? -23.672 -10.398 8.945 1 94.75 315 ASP A O 1
ATOM 2552 N N . ASP A 1 316 ? -25.172 -10.031 10.602 1 95.19 316 ASP A N 1
ATOM 2553 C CA . ASP A 1 316 ? -24.547 -10.945 11.547 1 95.19 316 ASP A CA 1
ATOM 2554 C C . ASP A 1 316 ? -25.359 -12.219 11.711 1 95.19 316 ASP A C 1
ATOM 2556 O O . ASP A 1 316 ? -26.438 -12.203 12.328 1 95.19 316 ASP A O 1
ATOM 2560 N N . LEU A 1 317 ? -24.812 -13.297 11.258 1 96.44 317 LEU A N 1
ATOM 2561 C CA . LEU A 1 317 ? -25.562 -14.547 11.344 1 96.44 317 LEU A CA 1
ATOM 2562 C C . LEU A 1 317 ? -25.281 -15.258 12.664 1 96.44 317 LEU A C 1
ATOM 2564 O O . LEU A 1 317 ? -24.125 -15.328 13.109 1 96.44 317 LEU A O 1
ATOM 2568 N N . VAL A 1 318 ? -26.281 -15.711 13.281 1 95.56 318 VAL A N 1
ATOM 2569 C CA . VAL A 1 318 ? -26.172 -16.562 14.461 1 95.56 318 VAL A CA 1
ATOM 2570 C C . VAL A 1 318 ? -26.328 -18.016 14.07 1 95.56 318 VAL A C 1
ATOM 2572 O O . VAL A 1 318 ? -27.359 -18.422 13.523 1 95.56 318 VAL A O 1
ATOM 2575 N N . ILE A 1 319 ? -25.312 -18.766 14.445 1 94.81 319 ILE A N 1
ATOM 2576 C CA . ILE A 1 319 ? -25.359 -20.141 13.953 1 94.81 319 ILE A CA 1
ATOM 2577 C C . ILE A 1 319 ? -25.125 -21.109 15.109 1 94.81 319 ILE A C 1
ATOM 2579 O O . ILE A 1 319 ? -24.375 -20.812 16.047 1 94.81 319 ILE A O 1
ATOM 2583 N N . ASP A 1 320 ? -25.75 -22.281 14.992 1 95 320 ASP A N 1
ATOM 2584 C CA . ASP A 1 320 ? -25.469 -23.438 15.844 1 95 320 ASP A CA 1
ATOM 2585 C C . ASP A 1 320 ? -24.766 -24.547 15.055 1 95 320 ASP A C 1
ATOM 2587 O O . ASP A 1 320 ? -24.797 -24.547 13.828 1 95 320 ASP A O 1
ATOM 2591 N N . CYS A 1 321 ? -24.203 -25.406 15.867 1 95.5 321 CYS A N 1
ATOM 2592 C CA . CYS A 1 321 ? -23.531 -26.531 15.219 1 95.5 321 CYS A CA 1
ATOM 2593 C C . CYS A 1 321 ? -24.5 -27.281 14.305 1 95.5 321 CYS A C 1
ATOM 2595 O O . CYS A 1 321 ? -25.609 -27.609 14.711 1 95.5 321 CYS A O 1
ATOM 2597 N N . GLY A 1 322 ? -24.062 -27.469 13.055 1 94.81 322 GLY A N 1
ATOM 2598 C CA . GLY A 1 322 ? -24.875 -28.219 12.102 1 94.81 322 GLY A CA 1
ATOM 2599 C C . GLY A 1 322 ? -25.719 -27.328 11.211 1 94.81 322 GLY A C 1
ATOM 2600 O O . GLY A 1 322 ? -26.219 -27.766 10.172 1 94.81 322 GLY A O 1
ATOM 2601 N N . ASP A 1 323 ? -25.891 -26.062 11.609 1 94.81 323 ASP A N 1
ATOM 2602 C CA . ASP A 1 323 ? -26.594 -25.125 10.734 1 94.81 323 ASP A CA 1
ATOM 2603 C C . ASP A 1 323 ? -25.906 -25.031 9.375 1 94.81 323 ASP A C 1
ATOM 2605 O O . ASP A 1 323 ? -24.703 -25.297 9.258 1 94.81 323 ASP A O 1
ATOM 2609 N N . ARG A 1 324 ? -26.688 -24.688 8.383 1 96.19 324 ARG A N 1
ATOM 2610 C CA . ARG A 1 324 ? -26.141 -24.594 7.027 1 96.19 324 ARG A CA 1
ATOM 2611 C C . ARG A 1 324 ? -26.266 -23.188 6.477 1 96.19 324 ARG A C 1
ATOM 2613 O O . ARG A 1 324 ? -27.219 -22.469 6.801 1 96.19 324 ARG A O 1
ATOM 2620 N N . ILE A 1 325 ? -25.297 -22.812 5.766 1 96.69 325 ILE A N 1
ATOM 2621 C CA . ILE A 1 325 ? -25.344 -21.609 4.957 1 96.69 325 ILE A CA 1
ATOM 2622 C C . ILE A 1 325 ? -25.188 -21.969 3.479 1 96.69 325 ILE A C 1
ATOM 2624 O O . ILE A 1 325 ? -24.109 -22.344 3.031 1 96.69 325 ILE A O 1
ATOM 2628 N N . LYS A 1 326 ? -26.281 -21.922 2.779 1 96.44 326 LYS A N 1
ATOM 2629 C CA . LYS A 1 326 ? -26.219 -22.078 1.33 1 96.44 326 LYS A CA 1
ATOM 2630 C C . LYS A 1 326 ? -26 -20.75 0.628 1 96.44 326 LYS A C 1
ATOM 2632 O O . LYS A 1 326 ? -26.547 -19.719 1.041 1 96.44 326 LYS A O 1
ATOM 2637 N N . GLY A 1 327 ? -25.188 -20.781 -0.477 1 97.12 327 GLY A N 1
ATOM 2638 C CA . GLY A 1 327 ? -24.922 -19.516 -1.144 1 97.12 327 GLY A CA 1
ATOM 2639 C C . GLY A 1 327 ? -24.406 -19.688 -2.561 1 97.12 327 GLY A C 1
ATOM 2640 O O . GLY A 1 327 ? -24.281 -20.812 -3.051 1 97.12 327 GLY A O 1
ATOM 2641 N N . MET A 1 328 ? -24.344 -18.578 -3.219 1 97.5 328 MET A N 1
ATOM 2642 C CA . MET A 1 328 ? -23.75 -18.469 -4.551 1 97.5 328 MET A CA 1
ATOM 2643 C C . MET A 1 328 ? -22.734 -17.344 -4.609 1 97.5 328 MET A C 1
ATOM 2645 O O . MET A 1 328 ? -22.828 -16.359 -3.877 1 97.5 328 MET A O 1
ATOM 2649 N N . VAL A 1 329 ? -21.781 -17.531 -5.402 1 98.12 329 VAL A N 1
ATOM 2650 C CA . VAL A 1 329 ? -20.797 -16.484 -5.68 1 98.12 329 VAL A CA 1
ATOM 2651 C C . VAL A 1 329 ? -20.641 -16.297 -7.188 1 98.12 329 VAL A C 1
ATOM 2653 O O . VAL A 1 329 ? -20.656 -17.281 -7.941 1 98.12 329 VAL A O 1
ATOM 2656 N N . ALA A 1 330 ? -20.625 -15.078 -7.617 1 97.62 330 ALA A N 1
ATOM 2657 C CA . ALA A 1 330 ? -20.328 -14.711 -9 1 97.62 330 ALA A CA 1
ATOM 2658 C C . ALA A 1 330 ? -19.141 -13.75 -9.07 1 97.62 330 ALA A C 1
ATOM 2660 O O . ALA A 1 330 ? -19.047 -12.812 -8.273 1 97.62 330 ALA A O 1
ATOM 2661 N N . VAL A 1 331 ? -18.266 -14.047 -9.953 1 97.62 331 VAL A N 1
ATOM 2662 C CA . VAL A 1 331 ? -17.047 -13.273 -10.094 1 97.62 331 VAL A CA 1
ATOM 2663 C C . VAL A 1 331 ? -16.844 -12.875 -11.555 1 97.62 331 VAL A C 1
ATOM 2665 O O . VAL A 1 331 ? -17.047 -13.695 -12.461 1 97.62 331 VAL A O 1
ATOM 2668 N N . ARG A 1 332 ? -16.5 -11.656 -11.773 1 95.56 332 ARG A N 1
ATOM 2669 C CA . ARG A 1 332 ? -16.188 -11.203 -13.125 1 95.56 332 ARG A CA 1
ATOM 2670 C C . ARG A 1 332 ? -15.156 -10.078 -13.109 1 95.56 332 ARG A C 1
ATOM 2672 O O . ARG A 1 332 ? -14.992 -9.398 -12.102 1 95.56 332 ARG A O 1
ATOM 2679 N N . ARG A 1 333 ? -14.445 -9.945 -14.234 1 94 333 ARG A N 1
ATOM 2680 C CA . ARG A 1 333 ? -13.586 -8.781 -14.43 1 94 333 ARG A CA 1
ATOM 2681 C C . ARG A 1 333 ? -14.406 -7.496 -14.492 1 94 333 ARG A C 1
ATOM 2683 O O . ARG A 1 333 ? -15.492 -7.473 -15.086 1 94 333 ARG A O 1
ATOM 2690 N N . ASN A 1 334 ? -13.883 -6.465 -13.836 1 90.69 334 ASN A N 1
ATOM 2691 C CA . ASN A 1 334 ? -14.547 -5.168 -13.906 1 90.69 334 ASN A CA 1
ATOM 2692 C C . ASN A 1 334 ? -14.547 -4.613 -15.328 1 90.69 334 ASN A C 1
ATOM 2694 O O . ASN A 1 334 ? -13.547 -4.707 -16.031 1 90.69 334 ASN A O 1
ATOM 2698 N N . ASP A 1 335 ? -15.617 -3.973 -15.719 1 84.81 335 ASP A N 1
ATOM 2699 C CA . ASP A 1 335 ? -15.805 -3.516 -17.094 1 84.81 335 ASP A CA 1
ATOM 2700 C C . ASP A 1 335 ? -14.922 -2.311 -17.406 1 84.81 335 ASP A C 1
ATOM 2702 O O . ASP A 1 335 ? -14.484 -2.123 -18.531 1 84.81 335 ASP A O 1
ATOM 2706 N N . ARG A 1 336 ? -14.625 -1.562 -16.516 1 82.06 336 ARG A N 1
ATOM 2707 C CA . ARG A 1 336 ? -13.867 -0.336 -16.719 1 82.06 336 ARG A CA 1
ATOM 2708 C C . ARG A 1 336 ? -12.367 -0.58 -16.516 1 82.06 336 ARG A C 1
ATOM 2710 O O . ARG A 1 336 ? -11.547 -0.085 -17.297 1 82.06 336 ARG A O 1
ATOM 2717 N N . ASN A 1 337 ? -12.047 -1.289 -15.492 1 85.62 337 ASN A N 1
ATOM 2718 C CA . ASN A 1 337 ? -10.672 -1.702 -15.211 1 85.62 337 ASN A CA 1
ATOM 2719 C C . ASN A 1 337 ? -10.547 -3.223 -15.148 1 85.62 337 ASN A C 1
ATOM 2721 O O . ASN A 1 337 ? -10.844 -3.828 -14.117 1 85.62 337 ASN A O 1
ATOM 2725 N N . PRO A 1 338 ? -10.047 -3.732 -16.141 1 86.94 338 PRO A N 1
ATOM 2726 C CA . PRO A 1 338 ? -10.023 -5.195 -16.203 1 86.94 338 PRO A CA 1
ATOM 2727 C C . PRO A 1 338 ? -9.125 -5.824 -15.141 1 86.94 338 PRO A C 1
ATOM 2729 O O . PRO A 1 338 ? -9.141 -7.047 -14.961 1 86.94 338 PRO A O 1
ATOM 2732 N N . ARG A 1 339 ? -8.336 -5.086 -14.469 1 89.75 339 ARG A N 1
ATOM 2733 C CA . ARG A 1 339 ? -7.504 -5.629 -13.398 1 89.75 339 ARG A CA 1
ATOM 2734 C C . ARG A 1 339 ? -8.289 -5.75 -12.102 1 89.75 339 ARG A C 1
ATOM 2736 O O . ARG A 1 339 ? -7.859 -6.441 -11.172 1 89.75 339 ARG A O 1
ATOM 2743 N N . ASP A 1 340 ? -9.43 -5.086 -12.008 1 91.06 340 ASP A N 1
ATOM 2744 C CA . ASP A 1 340 ? -10.312 -5.199 -10.852 1 91.06 340 ASP A CA 1
ATOM 2745 C C . ASP A 1 340 ? -11.266 -6.383 -11.008 1 91.06 340 ASP A C 1
ATOM 2747 O O . ASP A 1 340 ? -11.516 -6.848 -12.117 1 91.06 340 ASP A O 1
ATOM 2751 N N . ILE A 1 341 ? -11.758 -6.828 -9.867 1 95.5 341 ILE A N 1
ATOM 2752 C CA . ILE A 1 341 ? -12.68 -7.957 -9.859 1 95.5 341 ILE A CA 1
ATOM 2753 C C . ILE A 1 341 ? -13.969 -7.57 -9.133 1 95.5 341 ILE A C 1
ATOM 2755 O O . ILE A 1 341 ? -13.922 -7.004 -8.039 1 95.5 341 ILE A O 1
ATOM 2759 N N . ASP A 1 342 ? -15.07 -7.793 -9.82 1 95 342 ASP A N 1
ATOM 2760 C CA . ASP A 1 342 ? -16.375 -7.672 -9.18 1 95 342 ASP A CA 1
ATOM 2761 C C . ASP A 1 342 ? -16.828 -9.016 -8.602 1 95 342 ASP A C 1
ATOM 2763 O O . ASP A 1 342 ? -16.703 -10.047 -9.258 1 95 342 ASP A O 1
ATOM 2767 N N . VAL A 1 343 ? -17.297 -8.945 -7.387 1 97.5 343 VAL A N 1
ATOM 2768 C CA . VAL A 1 343 ? -17.766 -10.156 -6.723 1 97.5 343 VAL A CA 1
ATOM 2769 C C . VAL A 1 343 ? -19.172 -9.945 -6.184 1 97.5 343 VAL A C 1
ATOM 2771 O O . VAL A 1 343 ? -19.469 -8.914 -5.574 1 97.5 343 VAL A O 1
ATOM 2774 N N . LYS A 1 344 ? -20.047 -10.867 -6.477 1 97.25 344 LYS A N 1
ATOM 2775 C CA . LYS A 1 344 ? -21.406 -10.914 -5.938 1 97.25 344 LYS A CA 1
ATOM 2776 C C . LYS A 1 344 ? -21.625 -12.172 -5.102 1 97.25 344 LYS A C 1
ATOM 2778 O O . LYS A 1 344 ? -21.312 -13.281 -5.551 1 97.25 344 LYS A O 1
ATOM 2783 N N . ILE A 1 345 ? -22.125 -11.961 -3.869 1 97.88 345 ILE A N 1
ATOM 2784 C CA . ILE A 1 345 ? -22.312 -13.109 -2.988 1 97.88 345 ILE A CA 1
ATOM 2785 C C . ILE A 1 345 ? -23.75 -13.133 -2.477 1 97.88 345 ILE A C 1
ATOM 2787 O O . ILE A 1 345 ? -24.266 -12.125 -1.997 1 97.88 345 ILE A O 1
ATOM 2791 N N . HIS A 1 346 ? -24.359 -14.273 -2.641 1 97.19 346 HIS A N 1
ATOM 2792 C CA . HIS A 1 346 ? -25.641 -14.578 -2.029 1 97.19 346 HIS A CA 1
ATOM 2793 C C . HIS A 1 346 ? -25.484 -15.625 -0.926 1 97.19 346 HIS A C 1
ATOM 2795 O O . HIS A 1 346 ? -24.766 -16.609 -1.088 1 97.19 346 HIS A O 1
ATOM 2801 N N . TYR A 1 347 ? -26.094 -15.383 0.217 1 97.19 347 TYR A N 1
ATOM 2802 C CA . TYR A 1 347 ? -26.078 -16.359 1.3 1 97.19 347 TYR A CA 1
ATOM 2803 C C . TYR A 1 347 ? -27.453 -16.5 1.929 1 97.19 347 TYR A C 1
ATOM 2805 O O . TYR A 1 347 ? -28.234 -15.547 1.979 1 97.19 347 TYR A O 1
ATOM 2813 N N . HIS A 1 348 ? -27.734 -17.703 2.338 1 95.94 348 HIS A N 1
ATOM 2814 C CA . HIS A 1 348 ? -28.984 -18.078 2.998 1 95.94 348 HIS A CA 1
ATOM 2815 C C . HIS A 1 348 ? -28.719 -19.016 4.176 1 95.94 348 HIS A C 1
ATOM 2817 O O . HIS A 1 348 ? -28.281 -20.156 3.99 1 95.94 348 HIS A O 1
ATOM 2823 N N . GLN A 1 349 ? -28.969 -18.484 5.305 1 94.38 349 GLN A N 1
ATOM 2824 C CA . GLN A 1 349 ? -28.812 -19.297 6.512 1 94.38 349 GLN A CA 1
ATOM 2825 C C . GLN A 1 349 ? -30 -20.219 6.719 1 94.38 349 GLN A C 1
ATOM 2827 O O . GLN A 1 349 ? -31.156 -19.766 6.703 1 94.38 349 GLN A O 1
ATOM 2832 N N . ILE A 1 350 ? -29.703 -21.5 6.926 1 88 350 ILE A N 1
ATOM 2833 C CA . ILE A 1 350 ? -30.734 -22.5 7.164 1 88 350 ILE A CA 1
ATOM 2834 C C . ILE A 1 350 ? -30.484 -23.188 8.508 1 88 350 ILE A C 1
ATOM 2836 O O . ILE A 1 350 ? -29.484 -23.875 8.68 1 88 350 ILE A O 1
ATOM 2840 N N . GLY A 1 351 ? -31.328 -22.969 9.492 1 81.81 351 GLY A N 1
ATOM 2841 C CA . GLY A 1 351 ? -31.188 -23.562 10.812 1 81.81 351 GLY A CA 1
ATOM 2842 C C . GLY A 1 351 ? -31.609 -25.031 10.852 1 81.81 351 GLY A C 1
ATOM 2843 O O . GLY A 1 351 ? -32.406 -25.469 10.016 1 81.81 351 GLY A O 1
ATOM 2844 N N . THR A 1 352 ? -30.922 -25.953 11.523 1 68.38 352 THR A N 1
ATOM 2845 C CA . THR A 1 352 ? -31.312 -27.359 11.68 1 68.38 352 THR A CA 1
ATOM 2846 C C . THR A 1 352 ? -32.594 -27.469 12.484 1 68.38 352 THR A C 1
ATOM 2848 O O . THR A 1 352 ? -33.375 -28.422 12.32 1 68.38 352 THR A O 1
ATOM 2851 N N . HIS A 1 353 ? -32.719 -26.719 13.578 1 56.81 353 HIS A N 1
ATOM 2852 C CA . HIS A 1 353 ? -33.875 -27.016 14.422 1 56.81 353 HIS A CA 1
ATOM 2853 C C . HIS A 1 353 ? -35.188 -26.656 13.719 1 56.81 353 HIS A C 1
ATOM 2855 O O . HIS A 1 353 ? -35.625 -25.5 13.805 1 56.81 353 HIS A O 1
ATOM 2861 N N . GLN A 1 354 ? -35.25 -26.969 12.422 1 47.59 354 GLN A N 1
ATOM 2862 C CA . GLN A 1 354 ? -36.656 -26.922 12.039 1 47.59 354 GLN A CA 1
ATOM 2863 C C . GLN A 1 354 ? -37.5 -27.75 12.992 1 47.59 354 GLN A C 1
ATOM 2865 O O . GLN A 1 354 ? -37.281 -28.953 13.156 1 47.59 354 GLN A O 1
ATOM 2870 N N . CYS A 1 355 ? -38.094 -27.188 14.055 1 38.09 355 CYS A N 1
ATOM 2871 C CA . CYS A 1 355 ? -38.969 -27.766 15.055 1 38.09 355 CYS A CA 1
ATOM 2872 C C . CYS A 1 355 ? -39.969 -28.734 14.414 1 38.09 355 CYS A C 1
ATOM 2874 O O . CYS A 1 355 ? -40.531 -28.453 13.344 1 38.09 355 CYS A O 1
ATOM 2876 N N . THR A 1 356 ? -40.156 -30.047 14.852 1 38.88 356 THR A N 1
ATOM 2877 C CA . THR A 1 356 ? -41.312 -30.922 14.742 1 38.88 356 THR A CA 1
ATOM 2878 C C . THR A 1 356 ? -42.594 -30.141 14.875 1 38.88 356 THR A C 1
ATOM 2880 O O . THR A 1 356 ? -42.625 -29.031 15.414 1 38.88 356 THR A O 1
ATOM 2883 N N . SER A 1 357 ? -43.906 -30.734 14.492 1 38.22 357 SER A N 1
ATOM 2884 C CA . SER A 1 357 ? -45.281 -30.281 14.398 1 38.22 357 SER A CA 1
ATOM 2885 C C . SER A 1 357 ? -45.688 -29.422 15.602 1 38.22 357 SER A C 1
ATOM 2887 O O . SER A 1 357 ? -46.5 -28.531 15.492 1 38.22 357 SER A O 1
ATOM 2889 N N . ASP A 1 358 ? -45.688 -30.125 16.891 1 37.38 358 ASP A N 1
ATOM 2890 C CA . ASP A 1 358 ? -46.562 -29.609 17.938 1 37.38 358 ASP A CA 1
ATOM 2891 C C . ASP A 1 358 ? -46.188 -28.172 18.328 1 37.38 358 ASP A C 1
ATOM 2893 O O . ASP A 1 358 ? -47.031 -27.344 18.594 1 37.38 358 ASP A O 1
ATOM 2897 N N . ASN A 1 359 ? -45.25 -27.984 19.25 1 35.72 359 ASN A N 1
ATOM 2898 C CA . ASN A 1 359 ? -45.062 -26.625 19.75 1 35.72 359 ASN A CA 1
ATOM 2899 C C . ASN A 1 359 ? -44.531 -25.688 18.672 1 35.72 359 ASN A C 1
ATOM 2901 O O . ASN A 1 359 ? -43.375 -25.797 18.266 1 35.72 359 ASN A O 1
ATOM 2905 N N . MET A 1 360 ? -45.375 -25.25 17.719 1 35.38 360 MET A N 1
ATOM 2906 C CA . MET A 1 360 ? -45.312 -24.094 16.844 1 35.38 360 MET A CA 1
ATOM 2907 C C . MET A 1 360 ? -44.688 -22.891 17.547 1 35.38 360 MET A C 1
ATOM 2909 O O . MET A 1 360 ? -45.219 -21.781 17.484 1 35.38 360 MET A O 1
ATOM 2913 N N . ARG A 1 361 ? -44.375 -22.984 18.891 1 32.12 361 ARG A N 1
ATOM 2914 C CA . ARG A 1 361 ? -43.906 -21.688 19.312 1 32.12 361 ARG A CA 1
ATOM 2915 C C . ARG A 1 361 ? -43 -21.062 18.25 1 32.12 361 ARG A C 1
ATOM 2917 O O . ARG A 1 361 ? -42.469 -21.781 17.406 1 32.12 361 ARG A O 1
ATOM 2924 N N . THR A 1 362 ? -42.812 -19.641 18.406 1 35.41 362 THR A N 1
ATOM 2925 C CA . THR A 1 362 ? -42.188 -18.5 17.75 1 35.41 362 THR A CA 1
ATOM 2926 C C . THR A 1 362 ? -40.75 -18.812 17.328 1 35.41 362 THR A C 1
ATOM 2928 O O . THR A 1 362 ? -39.969 -17.906 17.047 1 35.41 362 THR A O 1
ATOM 2931 N N . GLY A 1 363 ? -40.406 -20.062 17.516 1 37.16 363 GLY A N 1
ATOM 2932 C CA . GLY A 1 363 ? -39 -19.969 17.219 1 37.16 363 GLY A CA 1
ATOM 2933 C C . GLY A 1 363 ? -38.719 -19.266 15.906 1 37.16 363 GLY A C 1
ATOM 2934 O O . GLY A 1 363 ? -39.25 -19.641 14.867 1 37.16 363 GLY A O 1
ATOM 2935 N N . ARG A 1 364 ? -38.656 -17.922 15.922 1 38.75 364 ARG A N 1
ATOM 2936 C CA . ARG A 1 364 ? -38.25 -17 14.859 1 38.75 364 ARG A CA 1
ATOM 2937 C C . ARG A 1 364 ? -37.344 -17.688 13.867 1 38.75 364 ARG A C 1
ATOM 2939 O O . ARG A 1 364 ? -36.25 -18.188 14.242 1 38.75 364 ARG A O 1
ATOM 2946 N N . ASP A 1 365 ? -37.719 -18.609 13.062 1 48.69 365 ASP A N 1
ATOM 2947 C CA . ASP A 1 365 ? -37.031 -19.016 11.836 1 48.69 365 ASP A CA 1
ATOM 2948 C C . ASP A 1 365 ? -36.188 -17.891 11.273 1 48.69 365 ASP A C 1
ATOM 2950 O O . ASP A 1 365 ? -36.656 -17.062 10.5 1 48.69 365 ASP A O 1
ATOM 2954 N N . HIS A 1 366 ? -35.406 -17.297 12.062 1 58.69 366 HIS A N 1
ATOM 2955 C CA . HIS A 1 366 ? -34.625 -16.141 11.703 1 58.69 366 HIS A CA 1
ATOM 2956 C C . HIS A 1 366 ? -33.625 -16.484 10.594 1 58.69 366 HIS A C 1
ATOM 2958 O O . HIS A 1 366 ? -32.438 -16.719 10.852 1 58.69 366 HIS A O 1
ATOM 2964 N N . SER A 1 367 ? -34.156 -17.062 9.461 1 80.62 367 SER A N 1
ATOM 2965 C CA . SER A 1 367 ? -33.375 -17.281 8.242 1 80.62 367 SER A CA 1
ATOM 2966 C C . SER A 1 367 ? -33 -15.961 7.586 1 80.62 367 SER A C 1
ATOM 2968 O O . SER A 1 367 ? -33.875 -15.102 7.367 1 80.62 367 SER A O 1
ATOM 2970 N N . ILE A 1 368 ? -31.828 -15.711 7.551 1 91.94 368 ILE A N 1
ATOM 2971 C CA . ILE A 1 368 ? -31.312 -14.516 6.895 1 91.94 368 ILE A CA 1
ATOM 2972 C C . ILE A 1 368 ? -30.812 -14.859 5.492 1 91.94 368 ILE A C 1
ATOM 2974 O O . ILE A 1 368 ? -30.109 -15.859 5.305 1 91.94 368 ILE A O 1
ATOM 2978 N N . GLN A 1 369 ? -31.359 -14.219 4.508 1 93.62 369 GLN A N 1
ATOM 2979 C CA . GLN A 1 369 ? -30.875 -14.312 3.133 1 93.62 369 GLN A CA 1
ATOM 2980 C C . GLN A 1 369 ? -30.594 -12.93 2.551 1 93.62 369 GLN A C 1
ATOM 2982 O O . GLN A 1 369 ? -31.359 -11.984 2.793 1 93.62 369 GLN A O 1
ATOM 2987 N N . ASN A 1 370 ? -29.5 -12.797 1.953 1 95.88 370 ASN A N 1
ATOM 2988 C CA . ASN A 1 370 ? -29.094 -11.5 1.406 1 95.88 370 ASN A CA 1
ATOM 2989 C C . ASN A 1 370 ? -28.109 -11.664 0.251 1 95.88 370 ASN A C 1
ATOM 2991 O O . ASN A 1 370 ? -27.531 -12.742 0.065 1 95.88 370 ASN A O 1
ATOM 2995 N N . THR A 1 371 ? -28.078 -10.711 -0.667 1 95.5 371 THR A N 1
ATOM 2996 C CA . THR A 1 371 ? -27.094 -10.602 -1.74 1 95.5 371 THR A CA 1
ATOM 2997 C C . THR A 1 371 ? -26.344 -9.289 -1.64 1 95.5 371 THR A C 1
ATOM 2999 O O . THR A 1 371 ? -26.938 -8.234 -1.407 1 95.5 371 THR A O 1
ATOM 3002 N N . HIS A 1 372 ? -25.062 -9.383 -1.697 1 95.19 372 HIS A N 1
ATOM 3003 C CA . HIS A 1 372 ? -24.25 -8.18 -1.612 1 95.19 372 HIS A CA 1
ATOM 3004 C C . HIS A 1 372 ? -23.156 -8.172 -2.684 1 95.19 372 HIS A C 1
ATOM 3006 O O . HIS A 1 372 ? -22.734 -9.234 -3.141 1 95.19 372 HIS A O 1
ATOM 3012 N N . PHE A 1 373 ? -22.797 -6.973 -3.102 1 94.75 373 PHE A N 1
ATOM 3013 C CA . PHE A 1 373 ? -21.797 -6.77 -4.148 1 94.75 373 PHE A CA 1
ATOM 3014 C C . PHE A 1 373 ? -20.5 -6.219 -3.564 1 94.75 373 PHE A C 1
ATOM 3016 O O . PHE A 1 373 ? -20.531 -5.379 -2.664 1 94.75 373 PHE A O 1
ATOM 3023 N N . TYR A 1 374 ? -19.422 -6.719 -4.062 1 95.44 374 TYR A N 1
ATOM 3024 C CA . TYR A 1 374 ? -18.094 -6.297 -3.646 1 95.44 374 TYR A CA 1
ATOM 3025 C C . TYR A 1 374 ? -17.219 -5.992 -4.855 1 95.44 374 TYR A C 1
ATOM 3027 O O . TYR A 1 374 ? -17.516 -6.426 -5.973 1 95.44 374 TYR A O 1
ATOM 3035 N N . ARG A 1 375 ? -16.125 -5.25 -4.621 1 92.31 375 ARG A N 1
ATOM 3036 C CA . ARG A 1 375 ? -15.117 -5 -5.652 1 92.31 375 ARG A CA 1
ATOM 3037 C C . ARG A 1 375 ? -13.711 -5.051 -5.066 1 92.31 375 ARG A C 1
ATOM 3039 O O . ARG A 1 375 ? -13.422 -4.383 -4.07 1 92.31 375 ARG A O 1
ATOM 3046 N N . ILE A 1 376 ? -12.914 -5.875 -5.625 1 93 376 ILE A N 1
ATOM 3047 C CA . ILE A 1 376 ? -11.484 -5.902 -5.305 1 93 376 ILE A CA 1
ATOM 3048 C C . ILE A 1 376 ? -10.727 -4.977 -6.25 1 93 376 ILE A C 1
ATOM 3050 O O . ILE A 1 376 ? -10.766 -5.148 -7.469 1 93 376 ILE A O 1
ATOM 3054 N N . ARG A 1 377 ? -9.992 -4.004 -5.617 1 86.31 377 ARG A N 1
ATOM 3055 C CA . ARG A 1 377 ? -9.305 -2.986 -6.402 1 86.31 377 ARG A CA 1
ATOM 3056 C C . ARG A 1 377 ? -7.805 -3.004 -6.133 1 86.31 377 ARG A C 1
ATOM 3058 O O . ARG A 1 377 ? -7.371 -3.367 -5.035 1 86.31 377 ARG A O 1
ATOM 3065 N N . MET B 1 1 ? 25.031 45.312 28.328 1 25.56 1 MET B N 1
ATOM 3066 C CA . MET B 1 1 ? 25.891 44.156 28.078 1 25.56 1 MET B CA 1
ATOM 3067 C C . MET B 1 1 ? 25.312 43.281 26.969 1 25.56 1 MET B C 1
ATOM 3069 O O . MET B 1 1 ? 24.172 42.812 27.062 1 25.56 1 MET B O 1
ATOM 3073 N N . LYS B 1 2 ? 25.734 43.656 25.734 1 26.45 2 LYS B N 1
ATOM 3074 C CA . LYS B 1 2 ? 25.312 43.188 24.422 1 26.45 2 LYS B CA 1
ATOM 3075 C C . LYS B 1 2 ? 25.484 41.688 24.297 1 26.45 2 LYS B C 1
ATOM 3077 O O . LYS B 1 2 ? 26.594 41.156 24.453 1 26.45 2 LYS B O 1
ATOM 3082 N N . HIS B 1 3 ? 24.578 40.875 24.844 1 25.38 3 HIS B N 1
ATOM 3083 C CA . HIS B 1 3 ? 24.594 39.406 24.766 1 25.38 3 HIS B CA 1
ATOM 3084 C C . HIS B 1 3 ? 24.875 38.938 23.344 1 25.38 3 HIS B C 1
ATOM 3086 O O . HIS B 1 3 ? 24.062 39.156 22.438 1 25.38 3 HIS B O 1
ATOM 3092 N N . ASN B 1 4 ? 26.141 39.062 22.891 1 25.53 4 ASN B N 1
ATOM 3093 C CA . ASN B 1 4 ? 26.625 38.531 21.625 1 25.53 4 ASN B CA 1
ATOM 3094 C C . ASN B 1 4 ? 26.109 37.094 21.391 1 25.53 4 ASN B C 1
ATOM 3096 O O . ASN B 1 4 ? 26.391 36.188 22.156 1 25.53 4 ASN B O 1
ATOM 3100 N N . ALA B 1 5 ? 24.906 36.969 20.953 1 28.95 5 ALA B N 1
ATOM 3101 C CA . ALA B 1 5 ? 24.359 35.688 20.469 1 28.95 5 ALA B CA 1
ATOM 3102 C C . ALA B 1 5 ? 25.422 34.906 19.719 1 28.95 5 ALA B C 1
ATOM 3104 O O . ALA B 1 5 ? 25.859 35.281 18.625 1 28.95 5 ALA B O 1
ATOM 3105 N N . VAL B 1 6 ? 26.406 34.375 20.359 1 28.19 6 VAL B N 1
ATOM 3106 C CA . VAL B 1 6 ? 27.344 33.438 19.766 1 28.19 6 VAL B CA 1
ATOM 3107 C C . VAL B 1 6 ? 26.609 32.562 18.75 1 28.19 6 VAL B C 1
ATOM 3109 O O . VAL B 1 6 ? 25.688 31.828 19.109 1 28.19 6 VAL B O 1
ATOM 3112 N N . LYS B 1 7 ? 26.469 33.031 17.594 1 33.94 7 LYS B N 1
ATOM 3113 C CA . LYS B 1 7 ? 26.109 32.156 16.5 1 33.94 7 LYS B CA 1
ATOM 3114 C C . LYS B 1 7 ? 26.781 30.797 16.641 1 33.94 7 LYS B C 1
ATOM 3116 O O . LYS B 1 7 ? 28 30.688 16.547 1 33.94 7 LYS B O 1
ATOM 3121 N N . SER B 1 8 ? 26.406 29.859 17.422 1 38.16 8 SER B N 1
ATOM 3122 C CA . SER B 1 8 ? 26.938 28.5 17.5 1 38.16 8 SER B CA 1
ATOM 3123 C C . SER B 1 8 ? 27.375 28.016 16.125 1 38.16 8 SER B C 1
ATOM 3125 O O . SER B 1 8 ? 26.609 28.094 15.156 1 38.16 8 SER B O 1
ATOM 3127 N N . GLN B 1 9 ? 28.547 28.188 15.586 1 44.34 9 GLN B N 1
ATOM 3128 C CA . GLN B 1 9 ? 29.203 27.781 14.344 1 44.34 9 GLN B CA 1
ATOM 3129 C C . GLN B 1 9 ? 28.688 26.438 13.867 1 44.34 9 GLN B C 1
ATOM 3131 O O . GLN B 1 9 ? 28.75 25.438 14.594 1 44.34 9 GLN B O 1
ATOM 3136 N N . GLY B 1 10 ? 27.672 26.406 13.102 1 62.19 10 GLY B N 1
ATOM 3137 C CA . GLY B 1 10 ? 27.281 25.188 12.414 1 62.19 10 GLY B CA 1
ATOM 3138 C C . GLY B 1 10 ? 28.469 24.281 12.086 1 62.19 10 GLY B C 1
ATOM 3139 O O . GLY B 1 10 ? 29.609 24.734 12.125 1 62.19 10 GLY B O 1
ATOM 3140 N N . VAL B 1 11 ? 28.391 22.938 12.219 1 75 11 VAL B N 1
ATOM 3141 C CA . VAL B 1 11 ? 29.422 21.938 11.953 1 75 11 VAL B CA 1
ATOM 3142 C C . VAL B 1 11 ? 30 22.156 10.555 1 75 11 VAL B C 1
ATOM 3144 O O . VAL B 1 11 ? 31.203 22 10.344 1 75 11 VAL B O 1
ATOM 3147 N N . TYR B 1 12 ? 29.156 22.703 9.656 1 86.31 12 TYR B N 1
ATOM 3148 C CA . TYR B 1 12 ? 29.547 22.984 8.281 1 86.31 12 TYR B CA 1
ATOM 3149 C C . TYR B 1 12 ? 29.281 24.438 7.926 1 86.31 12 TYR B C 1
ATOM 3151 O O . TYR B 1 12 ? 28.406 25.078 8.516 1 86.31 12 TYR B O 1
ATOM 3159 N N . SER B 1 13 ? 30.062 25 7 1 85.94 13 SER B N 1
ATOM 3160 C CA . SER B 1 13 ? 29.812 26.344 6.508 1 85.94 13 SER B CA 1
ATOM 3161 C C . SER B 1 13 ? 28.562 26.391 5.617 1 85.94 13 SER B C 1
ATOM 3163 O O . SER B 1 13 ? 28.156 25.359 5.074 1 85.94 13 SER B O 1
ATOM 3165 N N . LEU B 1 14 ? 28.047 27.531 5.535 1 87.06 14 LEU B N 1
ATOM 3166 C CA . LEU B 1 14 ? 26.891 27.719 4.652 1 87.06 14 LEU B CA 1
ATOM 3167 C C . LEU B 1 14 ? 27.25 27.344 3.219 1 87.06 14 LEU B C 1
ATOM 3169 O O . LEU B 1 14 ? 26.422 26.766 2.506 1 87.06 14 LEU B O 1
ATOM 3173 N N . GLN B 1 15 ? 28.469 27.641 2.859 1 86.5 15 GLN B N 1
ATOM 3174 C CA . GLN B 1 15 ? 28.922 27.312 1.512 1 86.5 15 GLN B CA 1
ATOM 3175 C C . GLN B 1 15 ? 28.969 25.812 1.292 1 86.5 15 GLN B C 1
ATOM 3177 O O . GLN B 1 15 ? 28.609 25.328 0.219 1 86.5 15 GLN B O 1
ATOM 3182 N N . GLU B 1 16 ? 29.328 25.125 2.295 1 88.38 16 GLU B N 1
ATOM 3183 C CA . GLU B 1 16 ? 29.406 23.672 2.217 1 88.38 16 GLU B CA 1
ATOM 3184 C C . GLU B 1 16 ? 28.016 23.047 2.084 1 88.38 16 GLU B C 1
ATOM 3186 O O . GLU B 1 16 ? 27.797 22.141 1.276 1 88.38 16 GLU B O 1
ATOM 3191 N N . VAL B 1 17 ? 27.141 23.562 2.814 1 90.94 17 VAL B N 1
ATOM 3192 C CA . VAL B 1 17 ? 25.781 23.047 2.797 1 90.94 17 VAL B CA 1
ATOM 3193 C C . VAL B 1 17 ? 25.141 23.344 1.444 1 90.94 17 VAL B C 1
ATOM 3195 O O . VAL B 1 17 ? 24.453 22.484 0.873 1 90.94 17 VAL B O 1
ATOM 3198 N N . GLU B 1 18 ? 25.422 24.5 0.903 1 88.62 18 GLU B N 1
ATOM 3199 C CA . GLU B 1 18 ? 24.875 24.875 -0.398 1 88.62 18 GLU B CA 1
ATOM 3200 C C . GLU B 1 18 ? 25.469 24.031 -1.516 1 88.62 18 GLU B C 1
ATOM 3202 O O . GLU B 1 18 ? 24.766 23.625 -2.441 1 88.62 18 GLU B O 1
ATOM 3207 N N . ALA B 1 19 ? 26.75 23.797 -1.377 1 88.62 19 ALA B N 1
ATOM 3208 C CA . ALA B 1 19 ? 27.406 22.953 -2.365 1 88.62 19 ALA B CA 1
ATOM 3209 C C . ALA B 1 19 ? 26.859 21.531 -2.316 1 88.62 19 ALA B C 1
ATOM 3211 O O . ALA B 1 19 ? 26.656 20.891 -3.357 1 88.62 19 ALA B O 1
ATOM 3212 N N . PHE B 1 20 ? 26.641 21.125 -1.157 1 91.31 20 PHE B N 1
ATOM 3213 C CA . PHE B 1 20 ? 26.078 19.797 -0.945 1 91.31 20 PHE B CA 1
ATOM 3214 C C . PHE B 1 20 ? 24.688 19.688 -1.589 1 91.31 20 PHE B C 1
ATOM 3216 O O . PHE B 1 20 ? 24.359 18.672 -2.186 1 91.31 20 PHE B O 1
ATOM 3223 N N . ALA B 1 21 ? 23.922 20.703 -1.562 1 88.38 21 ALA B N 1
ATOM 3224 C CA . ALA B 1 21 ? 22.562 20.75 -2.104 1 88.38 21 ALA B CA 1
ATOM 3225 C C . ALA B 1 21 ? 22.578 20.672 -3.627 1 88.38 21 ALA B C 1
ATOM 3227 O O . ALA B 1 21 ? 21.641 20.172 -4.238 1 88.38 21 ALA B O 1
ATOM 3228 N N . ARG B 1 22 ? 23.609 21.094 -4.266 1 86.06 22 ARG B N 1
ATOM 3229 C CA . ARG B 1 22 ? 23.656 21.25 -5.719 1 86.06 22 ARG B CA 1
ATOM 3230 C C . ARG B 1 22 ? 24.203 19.984 -6.383 1 86.06 22 ARG B C 1
ATOM 3232 O O . ARG B 1 22 ? 23.891 19.703 -7.543 1 86.06 22 ARG B O 1
ATOM 3239 N N . ASP B 1 23 ? 24.938 19.25 -5.629 1 84.31 23 ASP B N 1
ATOM 3240 C CA . ASP B 1 23 ? 25.625 18.109 -6.238 1 84.31 23 ASP B CA 1
ATOM 3241 C C . ASP B 1 23 ? 24.781 16.844 -6.141 1 84.31 23 ASP B C 1
ATOM 3243 O O . ASP B 1 23 ? 24.797 16.156 -5.117 1 84.31 23 ASP B O 1
ATOM 3247 N N . TRP B 1 24 ? 24.047 16.625 -7.258 1 84.38 24 TRP B N 1
ATOM 3248 C CA . TRP B 1 24 ? 23.234 15.414 -7.316 1 84.38 24 TRP B CA 1
ATOM 3249 C C . TRP B 1 24 ? 23.766 14.445 -8.367 1 84.38 24 TRP B C 1
ATOM 3251 O O . TRP B 1 24 ? 23.062 13.531 -8.789 1 84.38 24 TRP B O 1
ATOM 3261 N N . LYS B 1 25 ? 24.922 14.68 -8.891 1 69.44 25 LYS B N 1
ATOM 3262 C CA . LYS B 1 25 ? 25.484 13.922 -10 1 69.44 25 LYS B CA 1
ATOM 3263 C C . LYS B 1 25 ? 25.562 12.438 -9.68 1 69.44 25 LYS B C 1
ATOM 3265 O O . LYS B 1 25 ? 25.25 11.594 -10.523 1 69.44 25 LYS B O 1
ATOM 3270 N N . ARG B 1 26 ? 25.953 12.117 -8.469 1 61.97 26 ARG B N 1
ATOM 3271 C CA . ARG B 1 26 ? 26.125 10.711 -8.117 1 61.97 26 ARG B CA 1
ATOM 3272 C C . ARG B 1 26 ? 24.781 10.023 -7.93 1 61.97 26 ARG B C 1
ATOM 3274 O O . ARG B 1 26 ? 24.703 8.789 -7.953 1 61.97 26 ARG B O 1
ATOM 3281 N N . PHE B 1 27 ? 23.781 10.727 -7.645 1 59.69 27 PHE B N 1
ATOM 3282 C CA . PHE B 1 27 ? 22.438 10.148 -7.508 1 59.69 27 PHE B CA 1
ATOM 3283 C C . PHE B 1 27 ? 22.016 9.445 -8.789 1 59.69 27 PHE B C 1
ATOM 3285 O O . PHE B 1 27 ? 21.438 8.359 -8.75 1 59.69 27 PHE B O 1
ATOM 3292 N N . GLN B 1 28 ? 22.328 10.078 -9.922 1 53.62 28 GLN B N 1
ATOM 3293 C CA . GLN B 1 28 ? 21.953 9.578 -11.234 1 53.62 28 GLN B CA 1
ATOM 3294 C C . GLN B 1 28 ? 22.719 8.305 -11.578 1 53.62 28 GLN B C 1
ATOM 3296 O O . GLN B 1 28 ? 22.266 7.488 -12.383 1 53.62 28 GLN B O 1
ATOM 3301 N N . GLN B 1 29 ? 23.812 8.086 -10.859 1 46.78 29 GLN B N 1
ATOM 3302 C CA . GLN B 1 29 ? 24.672 6.938 -11.156 1 46.78 29 GLN B CA 1
ATOM 3303 C C . GLN B 1 29 ? 24.312 5.742 -10.273 1 46.78 29 GLN B C 1
ATOM 3305 O O . GLN B 1 29 ? 24.812 4.633 -10.492 1 46.78 29 GLN B O 1
ATOM 3310 N N . ASN B 1 30 ? 23.547 6.02 -9.289 1 47.41 30 ASN B N 1
ATOM 3311 C CA . ASN B 1 30 ? 23.25 4.926 -8.367 1 47.41 30 ASN B CA 1
ATOM 3312 C C . ASN B 1 30 ? 22.359 3.871 -9.008 1 47.41 30 ASN B C 1
ATOM 3314 O O . ASN B 1 30 ? 21.672 4.145 -9.992 1 47.41 30 ASN B O 1
ATOM 3318 N N . ALA B 1 31 ? 22.547 2.695 -8.562 1 46.06 31 ALA B N 1
ATOM 3319 C CA . ALA B 1 31 ? 22.031 1.447 -9.125 1 46.06 31 ALA B CA 1
ATOM 3320 C C . ALA B 1 31 ? 20.562 1.587 -9.516 1 46.06 31 ALA B C 1
ATOM 3322 O O . ALA B 1 31 ? 20.156 1.136 -10.594 1 46.06 31 ALA B O 1
ATOM 3323 N N . ALA B 1 32 ? 19.781 2.111 -8.578 1 47.81 32 ALA B N 1
ATOM 3324 C CA . ALA B 1 32 ? 18.328 2.152 -8.773 1 47.81 32 ALA B CA 1
ATOM 3325 C C . ALA B 1 32 ? 17.953 3.135 -9.883 1 47.81 32 ALA B C 1
ATOM 3327 O O . ALA B 1 32 ? 16.875 3.027 -10.477 1 47.81 32 ALA B O 1
ATOM 3328 N N . GLY B 1 33 ? 18.641 4.207 -10 1 43 33 GLY B N 1
ATOM 3329 C CA . GLY B 1 33 ? 18.375 5.254 -10.969 1 43 33 GLY B CA 1
ATOM 3330 C C . GLY B 1 33 ? 18.328 4.742 -12.398 1 43 33 GLY B C 1
ATOM 3331 O O . GLY B 1 33 ? 17.656 5.324 -13.25 1 43 33 GLY B O 1
ATOM 3332 N N . HIS B 1 34 ? 19.172 3.824 -12.758 1 43.81 34 HIS B N 1
ATOM 3333 C CA . HIS B 1 34 ? 19.219 3.445 -14.164 1 43.81 34 HIS B CA 1
ATOM 3334 C C . HIS B 1 34 ? 18.125 2.436 -14.5 1 43.81 34 HIS B C 1
ATOM 3336 O O . HIS B 1 34 ? 17.516 2.512 -15.562 1 43.81 34 HIS B O 1
ATOM 3342 N N . ALA B 1 35 ? 18.25 1.349 -13.805 1 45.28 35 ALA B N 1
ATOM 3343 C CA . ALA B 1 35 ? 17.625 0.174 -14.414 1 45.28 35 ALA B CA 1
ATOM 3344 C C . ALA B 1 35 ? 16.125 0.164 -14.18 1 45.28 35 ALA B C 1
ATOM 3346 O O . ALA B 1 35 ? 15.352 -0.303 -15.023 1 45.28 35 ALA B O 1
ATOM 3347 N N . LEU B 1 36 ? 15.688 0.448 -13.039 1 49.53 36 LEU B N 1
ATOM 3348 C CA . LEU B 1 36 ? 14.328 0.073 -12.68 1 49.53 36 LEU B CA 1
ATOM 3349 C C . LEU B 1 36 ? 13.328 1.145 -13.117 1 49.53 36 LEU B C 1
ATOM 3351 O O . LEU B 1 36 ? 12.156 0.848 -13.352 1 49.53 36 LEU B O 1
ATOM 3355 N N . VAL B 1 37 ? 13.656 2.416 -12.953 1 46.91 37 VAL B N 1
ATOM 3356 C CA . VAL B 1 37 ? 12.555 3.361 -13.078 1 46.91 37 VAL B CA 1
ATOM 3357 C C . VAL B 1 37 ? 12.633 4.066 -14.438 1 46.91 37 VAL B C 1
ATOM 3359 O O . VAL B 1 37 ? 13.336 5.066 -14.578 1 46.91 37 VAL B O 1
ATOM 3362 N N . LYS B 1 38 ? 12.875 3.379 -15.469 1 43 38 LYS B N 1
ATOM 3363 C CA . LYS B 1 38 ? 12.469 4.266 -16.562 1 43 38 LYS B CA 1
ATOM 3364 C C . LYS B 1 38 ? 11.039 4.746 -16.359 1 43 38 LYS B C 1
ATOM 3366 O O . LYS B 1 38 ? 10.094 3.967 -16.5 1 43 38 LYS B O 1
ATOM 3371 N N . ASP B 1 39 ? 10.953 5.773 -15.539 1 44.34 39 ASP B N 1
ATOM 3372 C CA . ASP B 1 39 ? 9.781 6.43 -14.977 1 44.34 39 ASP B CA 1
ATOM 3373 C C . ASP B 1 39 ? 8.68 6.578 -16.031 1 44.34 39 ASP B C 1
ATOM 3375 O O . ASP B 1 39 ? 8.898 7.18 -17.078 1 44.34 39 ASP B O 1
ATOM 3379 N N . SER B 1 40 ? 7.996 5.602 -16.312 1 45.88 40 SER B N 1
ATOM 3380 C CA . SER B 1 40 ? 6.809 6.051 -17.016 1 45.88 40 SER B CA 1
ATOM 3381 C C . SER B 1 40 ? 6.355 7.422 -16.531 1 45.88 40 SER B C 1
ATOM 3383 O O . SER B 1 40 ? 6.504 7.75 -15.359 1 45.88 40 SER B O 1
ATOM 3385 N N . PRO B 1 41 ? 6.184 8.227 -17.5 1 46.97 41 PRO B N 1
ATOM 3386 C CA . PRO B 1 41 ? 5.738 9.578 -17.141 1 46.97 41 PRO B CA 1
ATOM 3387 C C . PRO B 1 41 ? 4.641 9.57 -16.078 1 46.97 41 PRO B C 1
ATOM 3389 O O . PRO B 1 41 ? 3.701 8.773 -16.156 1 46.97 41 PRO B O 1
ATOM 3392 N N . TYR B 1 42 ? 5.051 10 -14.961 1 49 42 TYR B N 1
ATOM 3393 C CA . TYR B 1 42 ? 4.066 10.336 -13.938 1 49 42 TYR B CA 1
ATOM 3394 C C . TYR B 1 42 ? 2.848 11.016 -14.555 1 49 42 TYR B C 1
ATOM 3396 O O . TYR B 1 42 ? 2.98 11.953 -15.344 1 49 42 TYR B O 1
ATOM 3404 N N . THR B 1 43 ? 1.769 10.266 -14.562 1 50.38 43 THR B N 1
ATOM 3405 C CA . THR B 1 43 ? 0.569 11.031 -14.883 1 50.38 43 THR B CA 1
ATOM 3406 C C . THR B 1 43 ? -0.018 11.672 -13.633 1 50.38 43 THR B C 1
ATOM 3408 O O . THR B 1 43 ? -0.199 11.008 -12.609 1 50.38 43 THR B O 1
ATOM 3411 N N . HIS B 1 44 ? 0.098 12.992 -13.492 1 52.81 44 HIS B N 1
ATOM 3412 C CA . HIS B 1 44 ? -0.541 13.758 -12.43 1 52.81 44 HIS B CA 1
ATOM 3413 C C . HIS B 1 44 ? -1.824 13.086 -11.953 1 52.81 44 HIS B C 1
ATOM 3415 O O . HIS B 1 44 ? -2.156 13.133 -10.766 1 52.81 44 HIS B O 1
ATOM 3421 N N . ASP B 1 45 ? -2.268 12.25 -12.695 1 63.62 45 ASP B N 1
ATOM 3422 C CA . ASP B 1 45 ? -3.586 11.672 -12.461 1 63.62 45 ASP B CA 1
ATOM 3423 C C . ASP B 1 45 ? -3.498 10.484 -11.5 1 63.62 45 ASP B C 1
ATOM 3425 O O . ASP B 1 45 ? -4.449 10.195 -10.773 1 63.62 45 ASP B O 1
ATOM 3429 N N . SER B 1 46 ? -2.242 10.109 -11.289 1 69.81 46 SER B N 1
ATOM 3430 C CA . SER B 1 46 ? -2.131 8.922 -10.445 1 69.81 46 SER B CA 1
ATOM 3431 C C . SER B 1 46 ? -2.254 9.289 -8.969 1 69.81 46 SER B C 1
ATOM 3433 O O . SER B 1 46 ? -2.836 8.539 -8.18 1 69.81 46 SER B O 1
ATOM 3435 N N . TYR B 1 47 ? -1.808 10.508 -8.695 1 71.31 47 TYR B N 1
ATOM 3436 C CA . TYR B 1 47 ? -1.893 10.992 -7.32 1 71.31 47 TYR B CA 1
ATOM 3437 C C . TYR B 1 47 ? -3.344 11.148 -6.887 1 71.31 47 TYR B C 1
ATOM 3439 O O . TYR B 1 47 ? -3.77 10.57 -5.887 1 71.31 47 TYR B O 1
ATOM 3447 N N . PHE B 1 48 ? -4.074 11.797 -7.559 1 74.19 48 PHE B N 1
ATOM 3448 C CA . PHE B 1 48 ? -5.457 12.07 -7.191 1 74.19 48 PHE B CA 1
ATOM 3449 C C . PHE B 1 48 ? -6.301 10.805 -7.266 1 74.19 48 PHE B C 1
ATOM 3451 O O . PHE B 1 48 ? -7.234 10.625 -6.48 1 74.19 48 PHE B O 1
ATOM 3458 N N . HIS B 1 49 ? -5.914 9.953 -8.125 1 74.19 49 HIS B N 1
ATOM 3459 C CA . HIS B 1 49 ? -6.617 8.68 -8.227 1 74.19 49 HIS B CA 1
ATOM 3460 C C . HIS B 1 49 ? -6.457 7.855 -6.953 1 74.19 49 HIS B C 1
ATOM 3462 O O . HIS B 1 49 ? -7.418 7.258 -6.469 1 74.19 49 HIS B O 1
ATOM 3468 N N . SER B 1 50 ? -5.328 7.867 -6.406 1 75.94 50 SER B N 1
ATOM 3469 C CA . SER B 1 50 ? -5.051 7.09 -5.199 1 75.94 50 SER B CA 1
ATOM 3470 C C . SER B 1 50 ? -5.891 7.578 -4.023 1 75.94 50 SER B C 1
ATOM 3472 O O . SER B 1 50 ? -6.309 6.781 -3.18 1 75.94 50 SER B O 1
ATOM 3474 N N . TYR B 1 51 ? -6.164 8.797 -4.039 1 80.19 51 TYR B N 1
ATOM 3475 C CA . TYR B 1 51 ? -6.922 9.359 -2.924 1 80.19 51 TYR B CA 1
ATOM 3476 C C . TYR B 1 51 ? -8.422 9.195 -3.145 1 80.19 51 TYR B C 1
ATOM 3478 O O . TYR B 1 51 ? -9.227 9.594 -2.297 1 80.19 51 TYR B O 1
ATOM 3486 N N . GLY B 1 52 ? -8.789 8.594 -4.188 1 81.5 52 GLY B N 1
ATOM 3487 C CA . GLY B 1 52 ? -10.172 8.211 -4.406 1 81.5 52 GLY B CA 1
ATOM 3488 C C . GLY B 1 52 ? -10.555 6.93 -3.686 1 81.5 52 GLY B C 1
ATOM 3489 O O . GLY B 1 52 ? -11.742 6.617 -3.555 1 81.5 52 GLY B O 1
ATOM 3490 N N . TYR B 1 53 ? -9.578 6.316 -3.172 1 81.94 53 TYR B N 1
ATOM 3491 C CA . TYR B 1 53 ? -9.82 5.055 -2.484 1 81.94 53 TYR B CA 1
ATOM 3492 C C . TYR B 1 53 ? -10.25 5.293 -1.042 1 81.94 53 TYR B C 1
ATOM 3494 O O . TYR B 1 53 ? -9.547 5.949 -0.275 1 81.94 53 TYR B O 1
ATOM 3502 N N . ILE B 1 54 ? -11.305 4.727 -0.681 1 88 54 ILE B N 1
ATOM 3503 C CA . ILE B 1 54 ? -11.945 4.977 0.608 1 88 54 ILE B CA 1
ATOM 3504 C C . ILE B 1 54 ? -11.055 4.457 1.733 1 88 54 ILE B C 1
ATOM 3506 O O . ILE B 1 54 ? -11.047 5.012 2.834 1 88 54 ILE B O 1
ATOM 3510 N N . GLY B 1 55 ? -10.281 3.42 1.441 1 87.88 55 GLY B N 1
ATOM 3511 C CA . GLY B 1 55 ? -9.422 2.838 2.457 1 87.88 55 GLY B CA 1
ATOM 3512 C C . GLY B 1 55 ? -8.422 3.826 3.033 1 87.88 55 GLY B C 1
ATOM 3513 O O . GLY B 1 55 ? -8.133 3.795 4.23 1 87.88 55 GLY B O 1
ATOM 3514 N N . ILE B 1 56 ? -7.926 4.711 2.201 1 89.62 56 ILE B N 1
ATOM 3515 C CA . ILE B 1 56 ? -6.977 5.723 2.646 1 89.62 56 ILE B CA 1
ATOM 3516 C C . ILE B 1 56 ? -7.664 6.684 3.617 1 89.62 56 ILE B C 1
ATOM 3518 O O . ILE B 1 56 ? -7.09 7.051 4.645 1 89.62 56 ILE B O 1
ATOM 3522 N N . HIS B 1 57 ? -8.844 7.043 3.352 1 92.69 57 HIS B N 1
ATOM 3523 C CA . HIS B 1 57 ? -9.594 7.98 4.18 1 92.69 57 HIS B CA 1
ATOM 3524 C C . HIS B 1 57 ? -10.023 7.332 5.492 1 92.69 57 HIS B C 1
ATOM 3526 O O . HIS B 1 57 ? -10.055 7.992 6.535 1 92.69 57 HIS B O 1
ATOM 3532 N N . GLU B 1 58 ? -10.375 6.055 5.395 1 92.81 58 GLU B N 1
ATOM 3533 C CA . GLU B 1 58 ? -10.656 5.324 6.625 1 92.81 58 GLU B CA 1
ATOM 3534 C C . GLU B 1 58 ? -9.484 5.402 7.598 1 92.81 58 GLU B C 1
ATOM 3536 O O . GLU B 1 58 ? -9.664 5.73 8.773 1 92.81 58 GLU B O 1
ATOM 3541 N N . GLU B 1 59 ? -8.344 5.121 7.062 1 92 59 GLU B N 1
ATOM 3542 C CA . GLU B 1 59 ? -7.133 5.137 7.883 1 92 59 GLU B CA 1
ATOM 3543 C C . GLU B 1 59 ? -6.891 6.52 8.477 1 92 59 GLU B C 1
ATOM 3545 O O . GLU B 1 59 ? -6.594 6.645 9.672 1 92 59 GLU B O 1
ATOM 3550 N N . MET B 1 60 ? -7.051 7.512 7.711 1 94.88 60 MET B N 1
ATOM 3551 C CA . MET B 1 60 ? -6.77 8.875 8.156 1 94.88 60 MET B CA 1
ATOM 3552 C C . MET B 1 60 ? -7.797 9.328 9.188 1 94.88 60 MET B C 1
ATOM 3554 O O . MET B 1 60 ? -7.438 9.938 10.195 1 94.88 60 MET B O 1
ATOM 3558 N N . LEU B 1 61 ? -9.039 9.031 8.977 1 95.38 61 LEU B N 1
ATOM 3559 C CA . LEU B 1 61 ? -10.102 9.445 9.875 1 95.38 61 LEU B CA 1
ATOM 3560 C C . LEU B 1 61 ? -9.977 8.75 11.227 1 95.38 61 LEU B C 1
ATOM 3562 O O . LEU B 1 61 ? -10.312 9.328 12.266 1 95.38 61 LEU B O 1
ATOM 3566 N N . LYS B 1 62 ? -9.406 7.547 11.227 1 93.94 62 LYS B N 1
ATOM 3567 C CA . LYS B 1 62 ? -9.273 6.762 12.453 1 93.94 62 LYS B CA 1
ATOM 3568 C C . LYS B 1 62 ? -8.039 7.172 13.242 1 93.94 62 LYS B C 1
ATOM 3570 O O . LYS B 1 62 ? -7.891 6.809 14.406 1 93.94 62 LYS B O 1
ATOM 3575 N N . ASP B 1 63 ? -7.145 7.895 12.617 1 96.38 63 ASP B N 1
ATOM 3576 C CA . ASP B 1 63 ? -5.992 8.445 13.32 1 96.38 63 ASP B CA 1
ATOM 3577 C C . ASP B 1 63 ? -6.418 9.531 14.305 1 96.38 63 ASP B C 1
ATOM 3579 O O . ASP B 1 63 ? -6.582 10.695 13.922 1 96.38 63 ASP B O 1
ATOM 3583 N N . SER B 1 64 ? -6.488 9.117 15.547 1 95.62 64 SER B N 1
ATOM 3584 C CA . SER B 1 64 ? -7.055 10.008 16.562 1 95.62 64 SER B CA 1
ATOM 3585 C C . SER B 1 64 ? -6.137 11.195 16.828 1 95.62 64 SER B C 1
ATOM 3587 O O . SER B 1 64 ? -6.605 12.273 17.203 1 95.62 64 SER B O 1
ATOM 3589 N N . VAL B 1 65 ? -4.844 11 16.656 1 97.62 65 VAL B N 1
ATOM 3590 C CA . VAL B 1 65 ? -3.922 12.117 16.844 1 97.62 65 VAL B CA 1
ATOM 3591 C C . VAL B 1 65 ? -4.137 13.156 15.75 1 97.62 65 VAL B C 1
ATOM 3593 O O . VAL B 1 65 ? -4.293 14.352 16.047 1 97.62 65 VAL B O 1
ATOM 3596 N N . ARG B 1 66 ? -4.156 12.68 14.531 1 97.56 66 ARG B N 1
ATOM 3597 C CA . ARG B 1 66 ? -4.359 13.562 13.391 1 97.56 66 ARG B CA 1
ATOM 3598 C C . ARG B 1 66 ? -5.699 14.281 13.484 1 97.56 66 ARG B C 1
ATOM 3600 O O . ARG B 1 66 ? -5.746 15.508 13.617 1 97.56 66 ARG B O 1
ATOM 3607 N N . THR B 1 67 ? -6.77 13.539 13.453 1 97.56 67 THR B N 1
ATOM 3608 C CA . THR B 1 67 ? -8.109 14.102 13.359 1 97.56 67 THR B CA 1
ATOM 3609 C C . THR B 1 67 ? -8.492 14.828 14.648 1 97.56 67 THR B C 1
ATOM 3611 O O . THR B 1 67 ? -9.109 15.891 14.609 1 97.56 67 THR B O 1
ATOM 3614 N N . GLY B 1 68 ? -8.023 14.266 15.734 1 97.81 68 GLY B N 1
ATOM 3615 C CA . GLY B 1 68 ? -8.32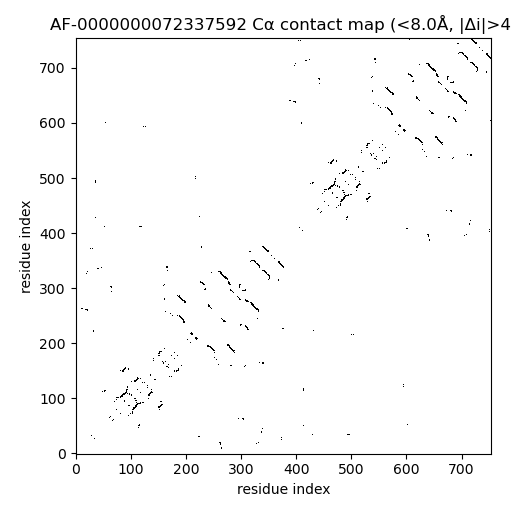 14.883 17.016 1 97.81 68 GLY B CA 1
ATOM 3616 C C . GLY B 1 68 ? -7.641 16.219 17.203 1 97.81 68 GLY B C 1
ATOM 3617 O O . GLY B 1 68 ? -8.234 17.156 17.766 1 97.81 68 GLY B O 1
ATOM 3618 N N . THR B 1 69 ? -6.434 16.344 16.766 1 98.44 69 THR B N 1
ATOM 3619 C CA . THR B 1 69 ? -5.723 17.609 16.891 1 98.44 69 THR B CA 1
ATOM 3620 C C . THR B 1 69 ? -6.371 18.688 16.047 1 98.44 69 THR B C 1
ATOM 3622 O O . THR B 1 69 ? -6.57 19.812 16.5 1 98.44 69 THR B O 1
ATOM 3625 N N . TYR B 1 70 ? -6.734 18.375 14.82 1 98.62 70 TYR B N 1
ATOM 3626 C CA . TYR B 1 70 ? -7.449 19.312 13.977 1 98.62 70 TYR B CA 1
ATOM 3627 C C . TYR B 1 70 ? -8.781 19.703 14.594 1 98.62 70 TYR B C 1
ATOM 3629 O O . TYR B 1 70 ? -9.156 20.875 14.594 1 98.62 70 TYR B O 1
ATOM 3637 N N . HIS B 1 71 ? -9.484 18.688 15.109 1 98.62 71 HIS B N 1
ATOM 3638 C CA . HIS B 1 71 ? -10.766 18.938 15.758 1 98.62 71 HIS B CA 1
ATOM 3639 C C . HIS B 1 71 ? -10.617 19.938 16.906 1 98.62 71 HIS B C 1
ATOM 3641 O O . HIS B 1 71 ? -11.344 20.938 16.953 1 98.62 71 HIS B O 1
ATOM 3647 N N . ARG B 1 72 ? -9.672 19.719 17.75 1 98.25 72 ARG B N 1
ATOM 3648 C CA . ARG B 1 72 ? -9.453 20.594 18.891 1 98.25 72 ARG B CA 1
ATOM 3649 C C . ARG B 1 72 ? -8.977 21.969 18.453 1 98.25 72 ARG B C 1
ATOM 3651 O O . ARG B 1 72 ? -9.445 22.984 18.953 1 98.25 72 ARG B O 1
ATOM 3658 N N . ALA B 1 73 ? -8.078 21.969 17.5 1 98.62 73 ALA B N 1
ATOM 3659 C CA . ALA B 1 73 ? -7.531 23.234 17.031 1 98.62 73 ALA B CA 1
ATOM 3660 C C . ALA B 1 73 ? -8.633 24.141 16.484 1 98.62 73 ALA B C 1
ATOM 3662 O O . ALA B 1 73 ? -8.562 25.375 16.609 1 98.62 73 ALA B O 1
ATOM 3663 N N . ILE B 1 74 ? -9.609 23.547 15.922 1 98.56 74 ILE B N 1
ATOM 3664 C CA . ILE B 1 74 ? -10.656 24.328 15.258 1 98.56 74 ILE B CA 1
ATOM 3665 C C . ILE B 1 74 ? -11.805 24.578 16.234 1 98.56 74 ILE B C 1
ATOM 3667 O O . ILE B 1 74 ? -12.156 25.734 16.484 1 98.56 74 ILE B O 1
ATOM 3671 N N . THR B 1 75 ? -12.289 23.562 16.906 1 96.94 75 THR B N 1
ATOM 3672 C CA . THR B 1 75 ? -13.539 23.672 17.656 1 96.94 75 THR B CA 1
ATOM 3673 C C . THR B 1 75 ? -13.297 24.328 19.016 1 96.94 75 THR B C 1
ATOM 3675 O O . THR B 1 75 ? -14.227 24.875 19.625 1 96.94 75 THR B O 1
ATOM 3678 N N . GLN B 1 76 ? -12.102 24.266 19.484 1 97.12 76 GLN B N 1
ATOM 3679 C CA . GLN B 1 76 ? -11.805 24.938 20.734 1 97.12 76 GLN B CA 1
ATOM 3680 C C . GLN B 1 76 ? -11.367 26.375 20.5 1 97.12 76 GLN B C 1
ATOM 3682 O O . GLN B 1 76 ? -11.039 27.094 21.453 1 97.12 76 GLN B O 1
ATOM 3687 N N . ASN B 1 77 ? -11.359 26.781 19.328 1 98.19 77 ASN B N 1
ATOM 3688 C CA . ASN B 1 77 ? -10.992 28.141 18.953 1 98.19 77 ASN B CA 1
ATOM 3689 C C . ASN B 1 77 ? -12.047 28.781 18.047 1 98.19 77 ASN B C 1
ATOM 3691 O O . ASN B 1 77 ? -11.711 29.359 17.016 1 98.19 77 ASN B O 1
ATOM 3695 N N . LYS B 1 78 ? -13.266 28.672 18.453 1 98 78 LYS B N 1
ATOM 3696 C CA . LYS B 1 78 ? -14.406 29.172 17.703 1 98 78 LYS B CA 1
ATOM 3697 C C . LYS B 1 78 ? -14.266 30.672 17.422 1 98 78 LYS B C 1
ATOM 3699 O O . LYS B 1 78 ? -14.734 31.156 16.391 1 98 78 LYS B O 1
ATOM 3704 N N . HIS B 1 79 ? -13.625 31.406 18.312 1 97.75 79 HIS B N 1
ATOM 3705 C CA . HIS B 1 79 ? -13.445 32.844 18.172 1 97.75 79 HIS B CA 1
ATOM 3706 C C . HIS B 1 79 ? -12.648 33.188 16.906 1 97.75 79 HIS B C 1
ATOM 3708 O O . HIS B 1 79 ? -12.789 34.281 16.359 1 97.75 79 HIS B O 1
ATOM 3714 N N . LEU B 1 80 ? -11.875 32.281 16.406 1 98.31 80 LEU B N 1
ATOM 3715 C CA . LEU B 1 80 ? -11.078 32.5 15.211 1 98.31 80 LEU B CA 1
ATOM 3716 C C . LEU B 1 80 ? -11.898 32.188 13.953 1 98.31 80 LEU B C 1
ATOM 3718 O O . LEU B 1 80 ? -11.641 32.75 12.891 1 98.31 80 LEU B O 1
ATOM 3722 N N . PHE B 1 81 ? -12.938 31.344 14.086 1 98.56 81 PHE B N 1
ATOM 3723 C CA . PHE B 1 81 ? -13.617 30.797 12.922 1 98.56 81 PHE B CA 1
ATOM 3724 C C . PHE B 1 81 ? -15 31.422 12.758 1 98.56 81 PHE B C 1
ATOM 3726 O O . PHE B 1 81 ? -15.562 31.422 11.664 1 98.56 81 PHE B O 1
ATOM 3733 N N . HIS B 1 82 ? -15.531 31.906 13.844 1 98.5 82 HIS B N 1
ATOM 3734 C CA . HIS B 1 82 ? -16.891 32.406 13.836 1 98.5 82 HIS B CA 1
ATOM 3735 C C . HIS B 1 82 ? -17.078 33.469 12.766 1 98.5 82 HIS B C 1
ATOM 3737 O O . HIS B 1 82 ? -16.344 34.469 12.727 1 98.5 82 HIS B O 1
ATOM 3743 N N . ASP B 1 83 ? -18.016 33.281 11.906 1 98.56 83 ASP B N 1
ATOM 3744 C CA . ASP B 1 83 ? -18.438 34.188 10.852 1 98.56 83 ASP B CA 1
ATOM 3745 C C . ASP B 1 83 ? -17.328 34.406 9.836 1 98.56 83 ASP B C 1
ATOM 3747 O O . ASP B 1 83 ? -17.281 35.438 9.172 1 98.56 83 ASP B O 1
ATOM 3751 N N . ARG B 1 84 ? -16.344 33.562 9.734 1 98.62 84 ARG B N 1
ATOM 3752 C CA . ARG B 1 84 ? -15.234 33.656 8.789 1 98.62 84 ARG B CA 1
ATOM 3753 C C . ARG B 1 84 ? -15.484 32.781 7.559 1 98.62 84 ARG B C 1
ATOM 3755 O O . ARG B 1 84 ? -16.266 31.828 7.617 1 98.62 84 ARG B O 1
ATOM 3762 N N . VAL B 1 85 ? -14.891 33.188 6.473 1 98.88 85 VAL B N 1
ATOM 3763 C CA . VAL B 1 85 ? -14.875 32.375 5.254 1 98.88 85 VAL B CA 1
ATOM 3764 C C . VAL B 1 85 ? -13.609 31.516 5.227 1 98.88 85 VAL B C 1
ATOM 3766 O O . VAL B 1 85 ? -12.5 32.031 5.352 1 98.88 85 VAL B O 1
ATOM 3769 N N . VAL B 1 86 ? -13.82 30.172 5.082 1 98.94 86 VAL B N 1
ATOM 3770 C CA . VAL B 1 86 ? -12.711 29.234 5.199 1 98.94 86 VAL B CA 1
ATOM 3771 C C . VAL B 1 86 ? -12.516 28.5 3.869 1 98.94 86 VAL B C 1
ATOM 3773 O O . VAL B 1 86 ? -13.484 28.188 3.182 1 98.94 86 VAL B O 1
ATOM 3776 N N . LEU B 1 87 ? -11.242 28.328 3.52 1 98.94 87 LEU B N 1
ATOM 3777 C CA . LEU B 1 87 ? -10.875 27.453 2.41 1 98.94 87 LEU B CA 1
ATOM 3778 C C . LEU B 1 87 ? -10.289 26.141 2.922 1 98.94 87 LEU B C 1
ATOM 3780 O O . LEU B 1 87 ? -9.289 26.156 3.645 1 98.94 87 LEU B O 1
ATOM 3784 N N . ASP B 1 88 ? -10.93 25.031 2.633 1 98.88 88 ASP B N 1
ATOM 3785 C CA . ASP B 1 88 ? -10.461 23.672 2.922 1 98.88 88 ASP B CA 1
ATOM 3786 C C . ASP B 1 88 ? -9.766 23.062 1.707 1 98.88 88 ASP B C 1
ATOM 3788 O O . ASP B 1 88 ? -10.43 22.594 0.777 1 98.88 88 ASP B O 1
ATOM 3792 N N . VAL B 1 89 ? -8.391 23.047 1.729 1 98.75 89 VAL B N 1
ATOM 3793 C CA . VAL B 1 89 ? -7.605 22.578 0.584 1 98.75 89 VAL B CA 1
ATOM 3794 C C . VAL B 1 89 ? -7.352 21.078 0.697 1 98.75 89 VAL B C 1
ATOM 3796 O O . VAL B 1 89 ? -6.703 20.625 1.64 1 98.75 89 VAL B O 1
ATOM 3799 N N . GLY B 1 90 ? -7.773 20.328 -0.32 1 97.75 90 GLY B N 1
ATOM 3800 C CA . GLY B 1 90 ? -7.754 18.875 -0.198 1 97.75 90 GLY B CA 1
ATOM 3801 C C . GLY B 1 90 ? -8.695 18.359 0.872 1 97.75 90 GLY B C 1
ATOM 3802 O O . GLY B 1 90 ? -8.258 17.703 1.821 1 97.75 90 GLY B O 1
ATOM 3803 N N . CYS B 1 91 ? -9.953 18.516 0.64 1 98.12 91 CYS B N 1
ATOM 3804 C CA . CYS B 1 91 ? -10.898 18.391 1.743 1 98.12 91 CYS B CA 1
ATOM 3805 C C . CYS B 1 91 ? -11.195 16.922 2.045 1 98.12 91 CYS B C 1
ATOM 3807 O O . CYS B 1 91 ? -11.758 16.609 3.096 1 98.12 91 CYS B O 1
ATOM 3809 N N . GLY B 1 92 ? -10.844 16.062 1.093 1 96.62 92 GLY B N 1
ATOM 3810 C CA . GLY B 1 92 ? -11.141 14.648 1.327 1 96.62 92 GLY B CA 1
ATOM 3811 C C . GLY B 1 92 ? -12.609 14.391 1.61 1 96.62 92 GLY B C 1
ATOM 3812 O O . GLY B 1 92 ? -13.477 14.805 0.842 1 96.62 92 GLY B O 1
ATOM 3813 N N . THR B 1 93 ? -12.906 13.836 2.738 1 96.94 93 THR B N 1
ATOM 3814 C CA . THR B 1 93 ? -14.273 13.477 3.102 1 96.94 93 THR B CA 1
ATOM 3815 C C . THR B 1 93 ? -15.008 14.672 3.684 1 96.94 93 THR B C 1
ATOM 3817 O O . THR B 1 93 ? -16.172 14.562 4.074 1 96.94 93 THR B O 1
ATOM 3820 N N . GLY B 1 94 ? -14.352 15.758 3.834 1 98.25 94 GLY B N 1
ATOM 3821 C CA . GLY B 1 94 ? -14.992 16.984 4.289 1 98.25 94 GLY B CA 1
ATOM 3822 C C . GLY B 1 94 ? -14.977 17.141 5.801 1 98.25 94 GLY B C 1
ATOM 3823 O O . GLY B 1 94 ? -15.641 18.016 6.344 1 98.25 94 GLY B O 1
ATOM 3824 N N . ILE B 1 95 ? -14.195 16.344 6.539 1 98.44 95 ILE B N 1
ATOM 3825 C CA . ILE B 1 95 ? -14.227 16.344 7.996 1 98.44 95 ILE B CA 1
ATOM 3826 C C . ILE B 1 95 ? -13.75 17.703 8.516 1 98.44 95 ILE B C 1
ATOM 3828 O O . ILE B 1 95 ? -14.344 18.266 9.445 1 98.44 95 ILE B O 1
ATOM 3832 N N . LEU B 1 96 ? -12.727 18.25 7.941 1 98.81 96 LEU B N 1
ATOM 3833 C CA . LEU B 1 96 ? -12.25 19.562 8.391 1 98.81 96 LEU B CA 1
ATOM 3834 C C . LEU B 1 96 ? -13.266 20.656 8.078 1 98.81 96 LEU B C 1
ATOM 3836 O O . LEU B 1 96 ? -13.445 21.578 8.859 1 98.81 96 LEU B O 1
ATOM 3840 N N . SER B 1 97 ? -13.867 20.531 6.895 1 98.88 97 SER B N 1
ATOM 3841 C CA . SER B 1 97 ? -14.938 21.453 6.543 1 98.88 97 SER B CA 1
ATOM 3842 C C . SER B 1 97 ? -16.031 21.469 7.602 1 98.88 97 SER B C 1
ATOM 3844 O O . SER B 1 97 ? -16.484 22.531 8.031 1 98.88 97 SER B O 1
ATOM 3846 N N . LEU B 1 98 ? -16.406 20.297 8.031 1 98.88 98 LEU B N 1
ATOM 3847 C CA . LEU B 1 98 ? -17.453 20.156 9.031 1 98.88 98 LEU B CA 1
ATOM 3848 C C . LEU B 1 98 ? -17.016 20.734 10.367 1 98.88 98 LEU B C 1
ATOM 3850 O O . LEU B 1 98 ? -17.797 21.359 11.078 1 98.88 98 LEU B O 1
ATOM 3854 N N . PHE B 1 99 ? -15.75 20.484 10.742 1 98.88 99 PHE B N 1
ATOM 3855 C CA . PHE B 1 99 ? -15.219 21.094 11.953 1 98.88 99 PHE B CA 1
ATOM 3856 C C . PHE B 1 99 ? -15.352 22.625 11.898 1 98.88 99 PHE B C 1
ATOM 3858 O O . PHE B 1 99 ? -15.75 23.25 12.883 1 98.88 99 PHE B O 1
ATOM 3865 N N . CYS B 1 100 ? -15.023 23.188 10.75 1 98.88 100 CYS B N 1
ATOM 3866 C CA . CYS B 1 100 ? -15.086 24.641 10.586 1 98.88 100 CYS B CA 1
ATOM 3867 C C . CYS B 1 100 ? -16.516 25.141 10.703 1 98.88 100 CYS B C 1
ATOM 3869 O O . CYS B 1 100 ? -16.766 26.172 11.336 1 98.88 100 CYS B O 1
ATOM 3871 N N . VAL B 1 101 ? -17.438 24.422 10.094 1 98.75 101 VAL B N 1
ATOM 3872 C CA . VAL B 1 101 ? -18.859 24.766 10.195 1 98.75 101 VAL B CA 1
ATOM 3873 C C . VAL B 1 101 ? -19.297 24.734 11.664 1 98.75 101 VAL B C 1
ATOM 3875 O O . VAL B 1 101 ? -19.938 25.656 12.148 1 98.75 101 VAL B O 1
ATOM 3878 N N . ALA B 1 102 ? -18.922 23.672 12.375 1 98.44 102 ALA B N 1
ATOM 3879 C CA . ALA B 1 102 ? -19.266 23.516 13.789 1 98.44 102 ALA B CA 1
ATOM 3880 C C . ALA B 1 102 ? -18.688 24.641 14.633 1 98.44 102 ALA B C 1
ATOM 3882 O O . ALA B 1 102 ? -19.25 25.031 15.648 1 98.44 102 ALA B O 1
ATOM 3883 N N . ALA B 1 103 ? -17.594 25.188 14.172 1 98.56 103 ALA B N 1
ATOM 3884 C CA . ALA B 1 103 ? -16.922 26.266 14.898 1 98.56 103 ALA B CA 1
ATOM 3885 C C . ALA B 1 103 ? -17.531 27.625 14.562 1 98.56 103 ALA B C 1
ATOM 3887 O O . ALA B 1 103 ? -17.125 28.641 15.109 1 98.56 103 ALA B O 1
ATOM 3888 N N . GLY B 1 104 ? -18.469 27.625 13.648 1 98.56 104 GLY B N 1
ATOM 3889 C CA . GLY B 1 104 ? -19.219 28.844 13.414 1 98.56 104 GLY B CA 1
ATOM 3890 C C . GLY B 1 104 ? -18.797 29.562 12.141 1 98.56 104 GLY B C 1
ATOM 3891 O O . GLY B 1 104 ? -19.172 30.719 11.93 1 98.56 104 GLY B O 1
ATOM 3892 N N . ALA B 1 105 ? -18.062 28.906 11.281 1 98.81 105 ALA B N 1
ATOM 3893 C CA . ALA B 1 105 ? -17.688 29.531 10.016 1 98.81 105 ALA B CA 1
ATOM 3894 C C . ALA B 1 105 ? -18.922 30 9.242 1 98.81 105 ALA B C 1
ATOM 3896 O O . ALA B 1 105 ? -19.938 29.312 9.219 1 98.81 105 ALA B O 1
ATOM 3897 N N . ARG B 1 106 ? -18.812 31.156 8.602 1 98.69 106 ARG B N 1
ATOM 3898 C CA . ARG B 1 106 ? -19.891 31.656 7.742 1 98.69 106 ARG B CA 1
ATOM 3899 C C . ARG B 1 106 ? -20.062 30.766 6.516 1 98.69 106 ARG B C 1
ATOM 3901 O O . ARG B 1 106 ? -21.188 30.453 6.129 1 98.69 106 ARG B O 1
ATOM 3908 N N . HIS B 1 107 ? -18.969 30.406 5.934 1 98.88 107 HIS B N 1
ATOM 3909 C CA . HIS B 1 107 ? -18.984 29.547 4.766 1 98.88 107 HIS B CA 1
ATOM 3910 C C . HIS B 1 107 ? -17.641 28.844 4.574 1 98.88 107 HIS B C 1
ATOM 3912 O O . HIS B 1 107 ? -16.594 29.422 4.879 1 98.88 107 HIS B O 1
ATOM 3918 N N . VAL B 1 108 ? -17.688 27.625 4.102 1 98.94 108 VAL B N 1
ATOM 3919 C CA . VAL B 1 108 ? -16.484 26.859 3.777 1 98.94 108 VAL B CA 1
ATOM 3920 C C . VAL B 1 108 ? -16.484 26.516 2.291 1 98.94 108 VAL B C 1
ATOM 3922 O O . VAL B 1 108 ? -17.453 25.938 1.773 1 98.94 108 VAL B O 1
ATOM 3925 N N . TYR B 1 109 ? -15.43 26.922 1.589 1 98.94 109 TYR B N 1
ATOM 3926 C CA . TYR B 1 109 ? -15.133 26.422 0.25 1 98.94 109 TYR B CA 1
ATOM 3927 C C . TYR B 1 109 ? -14.148 25.266 0.304 1 98.94 109 TYR B C 1
ATOM 3929 O O . TYR B 1 109 ? -13.031 25.422 0.813 1 98.94 109 TYR B O 1
ATOM 3937 N N . ALA B 1 110 ? -14.578 24.109 -0.197 1 98.88 110 ALA B N 1
ATOM 3938 C CA . ALA B 1 110 ? -13.789 22.875 -0.089 1 98.88 110 ALA B CA 1
ATOM 3939 C C . ALA B 1 110 ? -13.344 22.391 -1.464 1 98.88 110 ALA B C 1
ATOM 3941 O O . ALA B 1 110 ? -14.172 22.031 -2.305 1 98.88 110 ALA B O 1
ATOM 3942 N N . ILE B 1 111 ? -12.008 22.375 -1.664 1 98.56 111 ILE B N 1
ATOM 3943 C CA . ILE B 1 111 ? -11.461 21.938 -2.945 1 98.56 111 ILE B CA 1
ATOM 3944 C C . ILE B 1 111 ? -10.953 20.5 -2.828 1 98.56 111 ILE B C 1
ATOM 3946 O O . ILE B 1 111 ? -10.258 20.156 -1.873 1 98.56 111 ILE B O 1
ATOM 3950 N N . GLU B 1 112 ? -11.312 19.672 -3.703 1 97.06 112 GLU B N 1
ATOM 3951 C CA . GLU B 1 112 ? -10.859 18.297 -3.811 1 97.06 112 GLU B CA 1
ATOM 3952 C C . GLU B 1 112 ? -10.852 17.828 -5.262 1 97.06 112 GLU B C 1
ATOM 3954 O O . GLU B 1 112 ? -11.828 18.031 -5.988 1 97.06 112 GLU B O 1
ATOM 3959 N N . CYS B 1 113 ? -9.711 17.25 -5.594 1 94.56 113 CYS B N 1
ATOM 3960 C CA . CYS B 1 113 ? -9.578 16.844 -6.988 1 94.56 113 CYS B CA 1
ATOM 3961 C C . CYS B 1 113 ? -10.039 15.398 -7.176 1 94.56 113 CYS B C 1
ATOM 3963 O O . CYS B 1 113 ? -10.523 15.039 -8.25 1 94.56 113 CYS B O 1
ATOM 3965 N N . SER B 1 114 ? -9.844 14.586 -6.199 1 90.75 114 SER B N 1
ATOM 3966 C CA . SER B 1 114 ? -10.195 13.172 -6.336 1 90.75 114 SER B CA 1
ATOM 3967 C C . SER B 1 114 ? -11.703 12.969 -6.301 1 90.75 114 SER B C 1
ATOM 3969 O O . SER B 1 114 ? -12.445 13.867 -5.891 1 90.75 114 SER B O 1
ATOM 3971 N N . ASN B 1 115 ? -12.117 11.844 -6.641 1 89.62 115 ASN B N 1
ATOM 3972 C CA . ASN B 1 115 ? -13.539 11.531 -6.727 1 89.62 115 ASN B CA 1
ATOM 3973 C C . ASN B 1 115 ? -14.148 11.32 -5.348 1 89.62 115 ASN B C 1
ATOM 3975 O O . ASN B 1 115 ? -15.375 11.227 -5.211 1 89.62 115 ASN B O 1
ATOM 3979 N N . ILE B 1 116 ? -13.375 11.391 -4.32 1 93.12 116 ILE B N 1
ATOM 3980 C CA . ILE B 1 116 ? -13.898 11.242 -2.969 1 93.12 116 ILE B CA 1
ATOM 3981 C C . ILE B 1 116 ? -14.82 12.414 -2.635 1 93.12 116 ILE B C 1
ATOM 3983 O O . ILE B 1 116 ? -15.594 12.344 -1.679 1 93.12 116 ILE B O 1
ATOM 3987 N N . ILE B 1 117 ? -14.727 13.414 -3.432 1 95 117 ILE B N 1
ATOM 3988 C CA . ILE B 1 117 ? -15.508 14.633 -3.219 1 95 117 ILE B CA 1
ATOM 3989 C C . ILE B 1 117 ? -17 14.312 -3.279 1 95 117 ILE B C 1
ATOM 3991 O O . ILE B 1 117 ? -17.797 14.961 -2.607 1 95 117 ILE B O 1
ATOM 3995 N N . HIS B 1 118 ? -17.391 13.336 -4.004 1 93.56 118 HIS B N 1
ATOM 3996 C CA . HIS B 1 118 ? -18.797 12.953 -4.105 1 93.56 118 HIS B CA 1
ATOM 3997 C C . HIS B 1 118 ? -19.312 12.383 -2.789 1 93.56 118 HIS B C 1
ATOM 3999 O O . HIS B 1 118 ? -20.422 12.688 -2.365 1 93.56 118 HIS B O 1
ATOM 4005 N N . LEU B 1 119 ? -18.5 11.609 -2.199 1 93.31 119 LEU B N 1
ATOM 4006 C CA . LEU B 1 119 ? -18.828 11.117 -0.866 1 93.31 119 LEU B CA 1
ATOM 4007 C C . LEU B 1 119 ? -18.859 12.266 0.141 1 93.31 119 LEU B C 1
ATOM 4009 O O . LEU B 1 119 ? -19.75 12.312 1.002 1 93.31 119 LEU B O 1
ATOM 4013 N N . ALA B 1 120 ? -17.953 13.164 0.01 1 96.94 120 ALA B N 1
ATOM 4014 C CA . ALA B 1 120 ? -17.891 14.32 0.902 1 96.94 120 ALA B CA 1
ATOM 4015 C C . ALA B 1 120 ? -19.188 15.117 0.838 1 96.94 120 ALA B C 1
ATOM 4017 O O . ALA B 1 120 ? -19.719 15.539 1.869 1 96.94 120 ALA B O 1
ATOM 4018 N N . ARG B 1 121 ? -19.672 15.297 -0.359 1 97.38 121 ARG B N 1
ATOM 4019 C CA . ARG B 1 121 ? -20.922 16.031 -0.555 1 97.38 121 ARG B CA 1
ATOM 4020 C C . ARG B 1 121 ? -22.062 15.336 0.176 1 97.38 121 ARG B C 1
ATOM 4022 O O . ARG B 1 121 ? -22.875 16 0.842 1 97.38 121 ARG B O 1
ATOM 4029 N N . GLU B 1 122 ? -22.125 14.039 0.079 1 96.31 122 GLU B N 1
ATOM 4030 C CA . GLU B 1 122 ? -23.188 13.281 0.742 1 96.31 122 GLU B CA 1
ATOM 4031 C C . GLU B 1 122 ? -23.062 13.375 2.26 1 96.31 122 GLU B C 1
ATOM 4033 O O . GLU B 1 122 ? -24.062 13.508 2.963 1 96.31 122 GLU B O 1
ATOM 4038 N N . ILE B 1 123 ? -21.891 13.328 2.746 1 97.19 123 ILE B N 1
ATOM 4039 C CA . ILE B 1 123 ? -21.641 13.398 4.18 1 97.19 123 ILE B CA 1
ATOM 4040 C C . ILE B 1 123 ? -22.094 14.758 4.711 1 97.19 123 ILE B C 1
ATOM 4042 O O . ILE B 1 123 ? -22.781 14.844 5.727 1 97.19 123 ILE B O 1
ATOM 4046 N N . VAL B 1 124 ? -21.703 15.773 4.023 1 98.25 124 VAL B N 1
ATOM 4047 C CA . VAL B 1 124 ? -22.031 17.141 4.441 1 98.25 124 VAL B CA 1
ATOM 4048 C C . VAL B 1 124 ? -23.547 17.328 4.426 1 98.25 124 VAL B C 1
ATOM 4050 O O . VAL B 1 124 ? -24.109 17.938 5.332 1 98.25 124 VAL B O 1
ATOM 4053 N N . GLU B 1 125 ? -24.156 16.766 3.416 1 97.75 125 GLU B N 1
ATOM 4054 C CA . GLU B 1 125 ? -25.609 16.828 3.324 1 97.75 125 GLU B CA 1
ATOM 4055 C C . GLU B 1 125 ? -26.266 16.109 4.508 1 97.75 125 GLU B C 1
ATOM 4057 O O . GLU B 1 125 ? -27.188 16.656 5.125 1 97.75 125 GLU B O 1
ATOM 4062 N N . ARG B 1 126 ? -25.797 15 4.867 1 96.38 126 ARG B N 1
ATOM 4063 C CA . ARG B 1 126 ? -26.328 14.211 5.969 1 96.38 126 ARG B CA 1
ATOM 4064 C C . ARG B 1 126 ? -26.172 14.945 7.297 1 96.38 126 ARG B C 1
ATOM 4066 O O . ARG B 1 126 ? -26.938 14.711 8.234 1 96.38 126 ARG B O 1
ATOM 4073 N N . ASN B 1 127 ? -25.25 15.82 7.359 1 98.19 127 ASN B N 1
ATOM 4074 C CA . ASN B 1 127 ? -24.984 16.547 8.594 1 98.19 127 ASN B CA 1
ATOM 4075 C C . ASN B 1 127 ? -25.609 17.953 8.562 1 98.19 127 ASN B C 1
ATOM 4077 O O . ASN B 1 127 ? -25.281 18.797 9.391 1 98.19 127 ASN B O 1
ATOM 4081 N N . GLY B 1 128 ? -26.406 18.219 7.52 1 97.88 128 GLY B N 1
ATOM 4082 C CA . GLY B 1 128 ? -27.172 19.453 7.453 1 97.88 128 GLY B CA 1
ATOM 4083 C C . GLY B 1 128 ? -26.312 20.672 7.188 1 97.88 128 GLY B C 1
ATOM 4084 O O . GLY B 1 128 ? -26.625 21.781 7.633 1 97.88 128 GLY B O 1
ATOM 4085 N N . ALA B 1 129 ? -25.203 20.516 6.492 1 98.19 129 ALA B N 1
ATOM 4086 C CA . ALA B 1 129 ? -24.266 21.625 6.324 1 98.19 129 ALA B CA 1
ATOM 4087 C C . ALA B 1 129 ? -24.141 22.016 4.855 1 98.19 129 ALA B C 1
ATOM 4089 O O . ALA B 1 129 ? -23.203 22.719 4.473 1 98.19 129 ALA B O 1
ATOM 4090 N N . SER B 1 130 ? -25.062 21.625 3.996 1 97.69 130 SER B N 1
ATOM 4091 C CA . SER B 1 130 ? -24.984 21.844 2.555 1 97.69 130 SER B CA 1
ATOM 4092 C C . SER B 1 130 ? -25.016 23.328 2.215 1 97.69 130 SER B C 1
ATOM 4094 O O . SER B 1 130 ? -24.453 23.734 1.193 1 97.69 130 SER B O 1
ATOM 4096 N N . ASP B 1 131 ? -25.625 24.078 3.043 1 97.88 131 ASP B N 1
ATOM 4097 C CA . ASP B 1 131 ? -25.719 25.516 2.783 1 97.88 131 ASP B CA 1
ATOM 4098 C C . ASP B 1 131 ? -24.453 26.234 3.227 1 97.88 131 ASP B C 1
ATOM 4100 O O . ASP B 1 131 ? -24.234 27.391 2.861 1 97.88 131 ASP B O 1
ATOM 4104 N N . LYS B 1 132 ? -23.672 25.562 3.949 1 98.5 132 LYS B N 1
ATOM 4105 C CA . LYS B 1 132 ? -22.5 26.203 4.543 1 98.5 132 LYS B CA 1
ATOM 4106 C C . LYS B 1 132 ? -21.219 25.734 3.867 1 98.5 132 LYS B C 1
ATOM 4108 O O . LYS B 1 132 ? -20.156 26.328 4.059 1 98.5 132 LYS B O 1
ATOM 4113 N N . VAL B 1 133 ? -21.266 24.703 3.131 1 98.88 133 VAL B N 1
ATOM 4114 C CA . VAL B 1 133 ? -20.078 24.172 2.459 1 98.88 133 VAL B CA 1
ATOM 4115 C C . VAL B 1 133 ? -20.328 24.125 0.951 1 98.88 133 VAL B C 1
ATOM 4117 O O . VAL B 1 133 ? -21.328 23.578 0.491 1 98.88 133 VAL B O 1
ATOM 4120 N N . THR B 1 134 ? -19.469 24.703 0.183 1 98.81 134 THR B N 1
ATOM 4121 C CA . THR B 1 134 ? -19.453 24.578 -1.27 1 98.81 134 THR B CA 1
ATOM 4122 C C . THR B 1 134 ? -18.25 23.75 -1.727 1 98.81 134 THR B C 1
ATOM 4124 O O . THR B 1 134 ? -17.109 24.109 -1.453 1 98.81 134 THR B O 1
ATOM 4127 N N . PHE B 1 135 ? -18.547 22.672 -2.412 1 98.5 135 PHE B N 1
ATOM 4128 C CA . PHE B 1 135 ? -17.484 21.812 -2.912 1 98.5 135 PHE B CA 1
ATOM 4129 C C . PHE B 1 135 ? -17.062 22.219 -4.312 1 98.5 135 PHE B C 1
ATOM 4131 O O . PHE B 1 135 ? -17.906 22.5 -5.168 1 98.5 135 PHE B O 1
ATOM 4138 N N . ILE B 1 136 ? -15.797 22.312 -4.512 1 98.38 136 ILE B N 1
ATOM 4139 C CA . ILE B 1 136 ? -15.203 22.609 -5.812 1 98.38 136 ILE B CA 1
ATOM 4140 C C . ILE B 1 136 ? -14.32 21.453 -6.258 1 98.38 136 ILE B C 1
ATOM 4142 O O . ILE B 1 136 ? -13.281 21.188 -5.648 1 98.38 136 ILE B O 1
ATOM 4146 N N . HIS B 1 137 ? -14.719 20.734 -7.316 1 96.5 137 HIS B N 1
ATOM 4147 C CA . HIS B 1 137 ? -14.039 19.531 -7.801 1 96.5 137 HIS B CA 1
ATOM 4148 C C . HIS B 1 137 ? 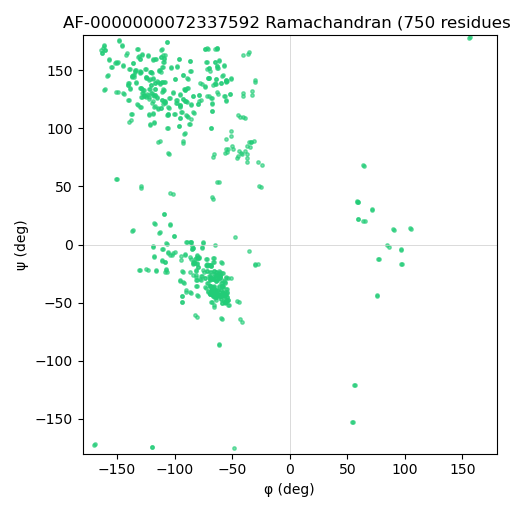-12.961 19.891 -8.82 1 96.5 137 HIS B C 1
ATOM 4150 O O . HIS B 1 137 ? -13.273 20.328 -9.93 1 96.5 137 HIS B O 1
ATOM 4156 N N . GLY B 1 138 ? -11.664 19.719 -8.453 1 95.06 138 GLY B N 1
ATOM 4157 C CA . GLY B 1 138 ? -10.555 20.016 -9.344 1 95.06 138 GLY B CA 1
ATOM 4158 C C . GLY B 1 138 ? -9.258 20.297 -8.617 1 95.06 138 GLY B C 1
ATOM 4159 O O . GLY B 1 138 ? -9.219 20.281 -7.383 1 95.06 138 GLY B O 1
ATOM 4160 N N . LYS B 1 139 ? -8.258 20.531 -9.352 1 95 139 LYS B N 1
ATOM 4161 C CA . LYS B 1 139 ? -6.984 20.984 -8.805 1 95 139 LYS B CA 1
ATOM 4162 C C . LYS B 1 139 ? -7.055 22.438 -8.375 1 95 139 LYS B C 1
ATOM 4164 O O . LYS B 1 139 ? -7.617 23.281 -9.086 1 95 139 LYS B O 1
ATOM 4169 N N . CYS B 1 140 ? -6.508 22.672 -7.227 1 95.56 140 CYS B N 1
ATOM 4170 C CA . CYS B 1 140 ? -6.582 24.047 -6.711 1 95.56 140 CYS B CA 1
ATOM 4171 C C . CYS B 1 140 ? -6.008 25.031 -7.711 1 95.56 140 CYS B C 1
ATOM 4173 O O . CYS B 1 140 ? -6.492 26.156 -7.824 1 95.56 140 CYS B O 1
ATOM 4175 N N . GLU B 1 141 ? -5.059 24.547 -8.523 1 95.94 141 GLU B N 1
ATOM 4176 C CA . GLU B 1 141 ? -4.371 25.422 -9.484 1 95.94 141 GLU B CA 1
ATOM 4177 C C . GLU B 1 141 ? -5.238 25.672 -10.711 1 95.94 141 GLU B C 1
ATOM 4179 O O . GLU B 1 141 ? -4.941 26.562 -11.516 1 95.94 141 GLU B O 1
ATOM 4184 N N . GLU B 1 142 ? -6.297 24.938 -10.836 1 96.44 142 GLU B N 1
ATOM 4185 C CA . GLU B 1 142 ? -7.07 25 -12.07 1 96.44 142 GLU B CA 1
ATOM 4186 C C . GLU B 1 142 ? -8.492 25.484 -11.812 1 96.44 142 GLU B C 1
ATOM 4188 O O . GLU B 1 142 ? -9.289 25.609 -12.742 1 96.44 142 GLU B O 1
ATOM 4193 N N . VAL B 1 143 ? -8.789 25.703 -10.602 1 97.44 143 VAL B N 1
ATOM 4194 C CA . VAL B 1 143 ? -10.156 26.109 -10.266 1 97.44 143 VAL B CA 1
ATOM 4195 C C . VAL B 1 143 ? -10.156 27.562 -9.789 1 97.44 143 VAL B C 1
ATOM 4197 O O . VAL B 1 143 ? -9.094 28.156 -9.586 1 97.44 143 VAL B O 1
ATOM 4200 N N . GLU B 1 144 ? -11.445 28.094 -9.711 1 97.75 144 GLU B N 1
ATOM 4201 C CA . GLU B 1 144 ? -11.68 29.438 -9.164 1 97.75 144 GLU B CA 1
ATOM 4202 C C . GLU B 1 144 ? -12.688 29.391 -8.016 1 97.75 144 GLU B C 1
ATOM 4204 O O . GLU B 1 144 ? -13.609 28.562 -8.023 1 97.75 144 GLU B O 1
ATOM 4209 N N . LEU B 1 145 ? -12.453 30.219 -7.023 1 97.81 145 LEU B N 1
ATOM 4210 C CA . LEU B 1 145 ? -13.453 30.391 -5.969 1 97.81 145 LEU B CA 1
ATOM 4211 C C . LEU B 1 145 ? -14.492 31.438 -6.363 1 97.81 145 LEU B C 1
ATOM 4213 O O . LEU B 1 145 ? -14.188 32.344 -7.129 1 97.81 145 LEU B O 1
ATOM 4217 N N . PRO B 1 146 ? -15.68 31.281 -5.887 1 97.38 146 PRO B N 1
ATOM 4218 C CA . PRO B 1 146 ? -16.703 32.281 -6.164 1 97.38 146 PRO B CA 1
ATOM 4219 C C . PRO B 1 146 ? -16.516 33.562 -5.328 1 97.38 146 PRO B C 1
ATOM 4221 O O . PRO B 1 146 ? -17.344 34.469 -5.391 1 97.38 146 PRO B O 1
ATOM 4224 N N . VAL B 1 147 ? -15.523 33.625 -4.535 1 97.56 147 VAL B N 1
ATOM 4225 C CA . VAL B 1 147 ? -15.195 34.781 -3.725 1 97.56 147 VAL B CA 1
ATOM 4226 C C . VAL B 1 147 ? -13.773 35.25 -4.039 1 97.56 147 VAL B C 1
ATOM 4228 O O . VAL B 1 147 ? -12.969 34.469 -4.57 1 97.56 147 VAL B O 1
ATOM 4231 N N . SER B 1 148 ? -13.438 36.5 -3.652 1 96.38 148 SER B N 1
ATOM 4232 C CA . SER B 1 148 ? -12.141 37.094 -3.975 1 96.38 148 SER B CA 1
ATOM 4233 C C . SER B 1 148 ? -11.07 36.625 -2.99 1 96.38 148 SER B C 1
ATOM 4235 O O . SER B 1 148 ? -9.883 36.656 -3.305 1 96.38 148 SER B O 1
ATOM 4237 N N . GLY B 1 149 ? -11.523 36.312 -1.781 1 98.06 149 GLY B N 1
ATOM 4238 C CA . GLY B 1 149 ? -10.57 35.875 -0.77 1 98.06 149 GLY B CA 1
ATOM 4239 C C . GLY B 1 149 ? -11.219 35.156 0.401 1 98.06 149 GLY B C 1
ATOM 4240 O O . GLY B 1 149 ? -12.445 35.156 0.53 1 98.06 149 GLY B O 1
ATOM 4241 N N . VAL B 1 150 ? -10.359 34.562 1.188 1 98.88 150 VAL B N 1
ATOM 4242 C CA . VAL B 1 150 ? -10.82 33.812 2.365 1 98.88 150 VAL B CA 1
ATOM 4243 C C . VAL B 1 150 ? -10.055 34.281 3.598 1 98.88 150 VAL B C 1
ATOM 4245 O O . VAL B 1 150 ? -8.992 34.906 3.479 1 98.88 150 VAL B O 1
ATOM 4248 N N . ASP B 1 151 ? -10.586 33.969 4.77 1 98.88 151 ASP B N 1
ATOM 4249 C CA . ASP B 1 151 ? -10 34.438 6.027 1 98.88 151 ASP B CA 1
ATOM 4250 C C . ASP B 1 151 ? -9.062 33.375 6.605 1 98.88 151 ASP B C 1
ATOM 4252 O O . ASP B 1 151 ? -8.117 33.719 7.332 1 98.88 151 ASP B O 1
ATOM 4256 N N . ILE B 1 152 ? -9.359 32.188 6.348 1 98.94 152 ILE B N 1
ATOM 4257 C CA . ILE B 1 152 ? -8.617 31.062 6.922 1 98.94 152 ILE B CA 1
ATOM 4258 C C . ILE B 1 152 ? -8.453 29.969 5.879 1 98.94 152 ILE B C 1
ATOM 4260 O O . ILE B 1 152 ? -9.383 29.672 5.121 1 98.94 152 ILE B O 1
ATOM 4264 N N . ILE B 1 153 ? -7.266 29.375 5.793 1 98.94 153 ILE B N 1
ATOM 4265 C CA . ILE B 1 153 ? -7.023 28.156 5.027 1 98.94 153 ILE B CA 1
ATOM 4266 C C . ILE B 1 153 ? -6.734 27 5.977 1 98.94 153 ILE B C 1
ATOM 4268 O O . ILE B 1 153 ? -5.895 27.125 6.871 1 98.94 153 ILE B O 1
ATOM 4272 N N . VAL B 1 154 ? -7.457 25.938 5.895 1 98.88 154 VAL B N 1
ATOM 4273 C CA . VAL B 1 154 ? -7.18 24.688 6.609 1 98.88 154 VAL B CA 1
ATOM 4274 C C . VAL B 1 154 ? -6.805 23.594 5.617 1 98.88 154 VAL B C 1
ATOM 4276 O O . VAL B 1 154 ? -7.367 23.531 4.52 1 98.88 154 VAL B O 1
ATOM 4279 N N . SER B 1 155 ? -5.82 22.812 5.953 1 98.81 155 SER B N 1
ATOM 4280 C CA . SER B 1 155 ? -5.418 21.703 5.086 1 98.81 155 SER B CA 1
ATOM 4281 C C . SER B 1 155 ? -4.609 20.672 5.852 1 98.81 155 SER B C 1
ATOM 4283 O O . SER B 1 155 ? -3.777 21.016 6.695 1 98.81 155 SER B O 1
ATOM 4285 N N . GLU B 1 156 ? -4.941 19.438 5.668 1 97.88 156 GLU B N 1
ATOM 4286 C CA . GLU B 1 156 ? -4.051 18.344 6.066 1 97.88 156 GLU B CA 1
ATOM 4287 C C . GLU B 1 156 ? -3.148 17.922 4.91 1 97.88 156 GLU B C 1
ATOM 4289 O O . GLU B 1 156 ? -3.455 16.969 4.195 1 97.88 156 GLU B O 1
ATOM 4294 N N . TRP B 1 157 ? -1.995 18.594 4.785 1 97.69 157 TRP B N 1
ATOM 4295 C CA . TRP B 1 157 ? -1.195 18.469 3.57 1 97.69 157 TRP B CA 1
ATOM 4296 C C . TRP B 1 157 ? -0.002 17.547 3.791 1 97.69 157 TRP B C 1
ATOM 4298 O O . TRP B 1 157 ? 0.635 17.109 2.83 1 97.69 157 TRP B O 1
ATOM 4308 N N . MET B 1 158 ? 0.287 17.141 5.012 1 98.12 158 MET B N 1
ATOM 4309 C CA . MET B 1 158 ? 1.545 16.453 5.305 1 98.12 158 MET B CA 1
ATOM 4310 C C . MET B 1 158 ? 1.559 15.062 4.699 1 98.12 158 MET B C 1
ATOM 4312 O O . MET B 1 158 ? 0.531 14.383 4.668 1 98.12 158 MET B O 1
ATOM 4316 N N . GLY B 1 159 ? 2.668 14.648 4.23 1 97.06 159 GLY B N 1
ATOM 4317 C CA . GLY B 1 159 ? 2.951 13.273 3.863 1 97.06 159 GLY B CA 1
ATOM 4318 C C . GLY B 1 159 ? 4.105 12.672 4.648 1 97.06 159 GLY B C 1
ATOM 4319 O O . GLY B 1 159 ? 4.59 13.281 5.605 1 97.06 159 GLY B O 1
ATOM 4320 N N . TYR B 1 160 ? 4.461 11.461 4.254 1 96.56 160 TYR B N 1
ATOM 4321 C CA . TYR B 1 160 ? 5.656 10.867 4.844 1 96.56 160 TYR B CA 1
ATOM 4322 C C . TYR B 1 160 ? 6.84 11.82 4.754 1 96.56 160 TYR B C 1
ATOM 4324 O O . TYR B 1 160 ? 6.961 12.578 3.787 1 96.56 160 TYR B O 1
ATOM 4332 N N . PHE B 1 161 ? 7.676 11.805 5.832 1 98.31 161 PHE B N 1
ATOM 4333 C CA . PHE B 1 161 ? 8.852 12.672 5.789 1 98.31 161 PHE B CA 1
ATOM 4334 C C . PHE B 1 161 ? 8.445 14.125 5.621 1 98.31 161 PHE B C 1
ATOM 4336 O O . PHE B 1 161 ? 9.18 14.922 5.027 1 98.31 161 PHE B O 1
ATOM 4343 N N . LEU B 1 162 ? 7.195 14.469 5.98 1 98.56 162 LEU B N 1
ATOM 4344 C CA . LEU B 1 162 ? 6.605 15.805 5.988 1 98.56 162 LEU B CA 1
ATOM 4345 C C . LEU B 1 162 ? 6.262 16.25 4.574 1 98.56 162 LEU B C 1
ATOM 4347 O O . LEU B 1 162 ? 5.133 16.672 4.309 1 98.56 162 LEU B O 1
ATOM 4351 N N . LEU B 1 163 ? 7.188 16.016 3.627 1 97.75 163 LEU B N 1
ATOM 4352 C CA . LEU B 1 163 ? 7.074 16.703 2.346 1 97.75 163 LEU B CA 1
ATOM 4353 C C . LEU B 1 163 ? 6.707 15.727 1.235 1 97.75 163 LEU B C 1
ATOM 4355 O O . LEU B 1 163 ? 6.504 16.125 0.088 1 97.75 163 LEU B O 1
ATOM 4359 N N . TYR B 1 164 ? 6.633 14.445 1.574 1 94.81 164 TYR B N 1
ATOM 4360 C CA . TYR B 1 164 ? 6.277 13.492 0.53 1 94.81 164 TYR B CA 1
ATOM 4361 C C . TYR B 1 164 ? 4.961 13.875 -0.132 1 94.81 164 TYR B C 1
ATOM 4363 O O . TYR B 1 164 ? 4.023 14.32 0.54 1 94.81 164 TYR B O 1
ATOM 4371 N N . GLU B 1 165 ? 4.836 13.719 -1.464 1 91.81 165 GLU B N 1
ATOM 4372 C CA . GLU B 1 165 ? 3.748 14.023 -2.389 1 91.81 165 GLU B CA 1
ATOM 4373 C C . GLU B 1 165 ? 3.678 15.516 -2.691 1 91.81 165 GLU B C 1
ATOM 4375 O O . GLU B 1 165 ? 2.889 15.953 -3.533 1 91.81 165 GLU B O 1
ATOM 4380 N N . ASN B 1 166 ? 4.387 16.406 -1.94 1 94.06 166 ASN B N 1
ATOM 4381 C CA . ASN B 1 166 ? 4.594 17.812 -2.217 1 94.06 166 ASN B CA 1
ATOM 4382 C C . ASN B 1 166 ? 3.268 18.562 -2.301 1 94.06 166 ASN B C 1
ATOM 4384 O O . ASN B 1 166 ? 3.096 19.438 -3.158 1 94.06 166 ASN B O 1
ATOM 4388 N N . MET B 1 167 ? 2.357 18.156 -1.469 1 95.19 167 MET B N 1
ATOM 4389 C CA . MET B 1 167 ? 1.044 18.797 -1.442 1 95.19 167 MET B CA 1
ATOM 4390 C C . MET B 1 167 ? 1.142 20.219 -0.903 1 95.19 167 MET B C 1
ATOM 4392 O O . MET B 1 167 ? 0.311 21.078 -1.229 1 95.19 167 MET B O 1
ATOM 4396 N N . LEU B 1 168 ? 2.166 20.516 -0.131 1 97.88 168 LEU B N 1
ATOM 4397 C CA . LEU B 1 168 ? 2.303 21.844 0.461 1 97.88 168 LEU B CA 1
ATOM 4398 C C . LEU B 1 168 ? 2.391 22.906 -0.62 1 97.88 168 LEU B C 1
ATOM 4400 O O . LEU B 1 168 ? 1.949 24.047 -0.413 1 97.88 168 LEU B O 1
ATOM 4404 N N . GLU B 1 169 ? 2.871 22.594 -1.807 1 96.69 169 GLU B N 1
ATOM 4405 C CA . GLU B 1 169 ? 2.918 23.531 -2.918 1 96.69 169 GLU B CA 1
ATOM 4406 C C . GLU B 1 169 ? 1.528 24.062 -3.248 1 96.69 169 GLU B C 1
ATOM 4408 O O . GLU B 1 169 ? 1.362 25.266 -3.508 1 96.69 169 GLU B O 1
ATOM 4413 N N . SER B 1 170 ? 0.602 23.188 -3.227 1 96.81 170 SER B N 1
ATOM 4414 C CA . SER B 1 170 ? -0.774 23.578 -3.521 1 96.81 170 SER B CA 1
ATOM 4415 C C . SER B 1 170 ? -1.335 24.484 -2.441 1 96.81 170 SER B C 1
ATOM 4417 O O . SER B 1 170 ? -2.062 25.438 -2.74 1 96.81 170 SER B O 1
ATOM 4419 N N . VAL B 1 171 ? -1.032 24.219 -1.221 1 98.5 171 VAL B N 1
ATOM 4420 C CA . VAL B 1 171 ? -1.501 25.047 -0.117 1 98.5 171 VAL B CA 1
ATOM 4421 C C . VAL B 1 171 ? -0.911 26.453 -0.239 1 98.5 171 VAL B C 1
ATOM 4423 O O . VAL B 1 171 ? -1.618 27.453 -0.066 1 98.5 171 VAL B O 1
ATOM 4426 N N . LEU B 1 172 ? 0.329 26.469 -0.582 1 98.5 172 LEU B N 1
ATOM 4427 C CA . LEU B 1 172 ? 0.992 27.766 -0.73 1 98.5 172 LEU B CA 1
ATOM 4428 C C . LEU B 1 172 ? 0.424 28.531 -1.919 1 98.5 172 LEU B C 1
ATOM 4430 O O . LEU B 1 172 ? 0.274 29.75 -1.858 1 98.5 172 LEU B O 1
ATOM 4434 N N . PHE B 1 173 ? 0.166 27.828 -2.984 1 98.25 173 PHE B N 1
ATOM 4435 C CA . PHE B 1 173 ? -0.51 28.438 -4.117 1 98.25 173 PHE B CA 1
ATOM 4436 C C . PHE B 1 173 ? -1.821 29.094 -3.682 1 98.25 173 PHE B C 1
ATOM 4438 O O . PHE B 1 173 ? -2.088 30.25 -4.008 1 98.25 173 PHE B O 1
ATOM 4445 N N . CYS B 1 174 ? -2.623 28.391 -2.93 1 98.69 174 CYS B N 1
ATOM 4446 C CA . CYS B 1 174 ? -3.906 28.891 -2.447 1 98.69 174 CYS B CA 1
ATOM 4447 C C . CYS B 1 174 ? -3.715 30.078 -1.51 1 98.69 174 CYS B C 1
ATOM 4449 O O . CYS B 1 174 ? -4.469 31.047 -1.569 1 98.69 174 CYS B O 1
ATOM 4451 N N . ARG B 1 175 ? -2.752 29.953 -0.634 1 98.75 175 ARG B N 1
ATOM 4452 C CA . ARG B 1 175 ? -2.424 31.062 0.258 1 98.75 175 ARG B CA 1
ATOM 4453 C C . ARG B 1 175 ? -2.168 32.344 -0.53 1 98.75 175 ARG B C 1
ATOM 4455 O O . ARG B 1 175 ? -2.799 33.375 -0.277 1 98.75 175 ARG B O 1
ATOM 4462 N N . ASP B 1 176 ? -1.318 32.25 -1.487 1 98.38 176 ASP B N 1
ATOM 4463 C CA . ASP B 1 176 ? -0.874 33.406 -2.234 1 98.38 176 ASP B CA 1
ATOM 4464 C C . ASP B 1 176 ? -2.004 33.969 -3.088 1 98.38 176 ASP B C 1
ATOM 4466 O O . ASP B 1 176 ? -2.061 35.188 -3.326 1 98.38 176 ASP B O 1
ATOM 4470 N N . LYS B 1 177 ? -2.855 33.188 -3.455 1 98.25 177 LYS B N 1
ATOM 4471 C CA . LYS B 1 177 ? -3.908 33.594 -4.379 1 98.25 177 LYS B CA 1
ATOM 4472 C C . LYS B 1 177 ? -5.129 34.125 -3.621 1 98.25 177 LYS B C 1
ATOM 4474 O O . LYS B 1 177 ? -5.73 35.125 -4.02 1 98.25 177 LYS B O 1
ATOM 4479 N N . TRP B 1 178 ? -5.461 33.406 -2.496 1 98.69 178 TRP B N 1
ATOM 4480 C CA . TRP B 1 178 ? -6.812 33.656 -2.006 1 98.69 178 TRP B CA 1
ATOM 4481 C C . TRP B 1 178 ? -6.789 34.125 -0.553 1 98.69 178 TRP B C 1
ATOM 4483 O O . TRP B 1 178 ? -7.777 34.656 -0.051 1 98.69 178 TRP B O 1
ATOM 4493 N N . LEU B 1 179 ? -5.77 33.875 0.224 1 98.81 179 LEU B N 1
ATOM 4494 C CA . LEU B 1 179 ? -5.781 34.219 1.639 1 98.81 179 LEU B CA 1
ATOM 4495 C C . LEU B 1 179 ? -5.676 35.75 1.816 1 98.81 179 LEU B C 1
ATOM 4497 O O . LEU B 1 179 ? -4.754 36.375 1.293 1 98.81 179 LEU B O 1
ATOM 4501 N N . ARG B 1 180 ? -6.539 36.344 2.541 1 98.31 180 ARG B N 1
ATOM 4502 C CA . ARG B 1 180 ? -6.531 37.781 2.809 1 98.31 180 ARG B CA 1
ATOM 4503 C C . ARG B 1 180 ? -5.363 38.156 3.713 1 98.31 180 ARG B C 1
ATOM 4505 O O . ARG B 1 180 ? -4.895 37.344 4.508 1 98.31 180 ARG B O 1
ATOM 4512 N N . PRO B 1 181 ? -4.926 39.406 3.545 1 97.12 181 PRO B N 1
ATOM 4513 C CA . PRO B 1 181 ? -3.918 39.875 4.5 1 97.12 181 PRO B CA 1
ATOM 4514 C C . PRO B 1 181 ? -4.34 39.656 5.953 1 97.12 181 PRO B C 1
ATOM 4516 O O . PRO B 1 181 ? -5.465 40.031 6.332 1 97.12 181 PRO B O 1
ATOM 4519 N N . GLY B 1 182 ? -3.494 39.094 6.672 1 96.38 182 GLY B N 1
ATOM 4520 C CA . GLY B 1 182 ? -3.799 38.812 8.07 1 96.38 182 GLY B CA 1
ATOM 4521 C C . GLY B 1 182 ? -4.559 37.531 8.281 1 96.38 182 GLY B C 1
ATOM 4522 O O . GLY B 1 182 ? -4.91 37.188 9.414 1 96.38 182 GLY B O 1
ATOM 4523 N N . GLY B 1 183 ? -4.859 36.844 7.23 1 98.5 183 GLY B N 1
ATOM 4524 C CA . GLY B 1 183 ? -5.555 35.562 7.332 1 98.5 183 GLY B CA 1
ATOM 4525 C C . GLY B 1 183 ? -4.742 34.5 8.039 1 98.5 183 GLY B C 1
ATOM 4526 O O . GLY B 1 183 ? -3.562 34.688 8.336 1 98.5 183 GLY B O 1
ATOM 4527 N N . LEU B 1 184 ? -5.402 33.406 8.375 1 98.75 184 LEU B N 1
ATOM 4528 C CA . LEU B 1 184 ? -4.766 32.344 9.148 1 98.75 184 LEU B CA 1
ATOM 4529 C C . LEU B 1 184 ? -4.617 31.078 8.305 1 98.75 184 LEU B C 1
ATOM 4531 O O . LEU B 1 184 ? -5.414 30.844 7.395 1 98.75 184 LEU B O 1
ATOM 4535 N N . ILE B 1 185 ? -3.59 30.328 8.609 1 98.75 185 ILE B N 1
ATOM 4536 C CA . ILE B 1 185 ? -3.371 29.031 8 1 98.75 185 ILE B CA 1
ATOM 4537 C C . ILE B 1 185 ? -3.264 27.969 9.086 1 98.75 185 ILE B C 1
ATOM 4539 O O . ILE B 1 185 ? -2.525 28.125 10.055 1 98.75 185 ILE B O 1
ATOM 4543 N N . PHE B 1 186 ? -4.023 26.875 8.953 1 98.81 186 PHE B N 1
ATOM 4544 C CA . PHE B 1 186 ? -4.039 25.781 9.906 1 98.81 186 PHE B CA 1
ATOM 4545 C C . PHE B 1 186 ? -3.566 24.484 9.25 1 98.81 186 PHE B C 1
ATOM 4547 O O . PHE B 1 186 ? -4.227 23.969 8.352 1 98.81 186 PHE B O 1
ATOM 4554 N N . PRO B 1 187 ? -2.473 23.922 9.742 1 98.75 187 PRO B N 1
ATOM 4555 C CA . PRO B 1 187 ? -1.489 24.453 10.688 1 98.75 187 PRO B CA 1
ATOM 4556 C C . PRO B 1 187 ? -0.61 25.547 10.07 1 98.75 187 PRO B C 1
ATOM 4558 O O . PRO B 1 187 ? -0.608 25.719 8.852 1 98.75 187 PRO B O 1
ATOM 4561 N N . ASP B 1 188 ? 0.144 26.234 10.898 1 98.69 188 ASP B N 1
ATOM 4562 C CA . ASP B 1 188 ? 0.833 27.406 10.359 1 98.69 188 ASP B CA 1
ATOM 4563 C C . ASP B 1 188 ? 2.35 27.234 10.453 1 98.69 188 ASP B C 1
ATOM 4565 O O . ASP B 1 188 ? 3.102 28.031 9.875 1 98.69 188 ASP B O 1
ATOM 4569 N N . HIS B 1 189 ? 2.867 26.234 11.164 1 98.75 189 HIS B N 1
ATOM 4570 C CA . HIS B 1 189 ? 4.293 25.922 11.203 1 98.75 189 HIS B CA 1
ATOM 4571 C C . HIS B 1 189 ? 4.535 24.422 11.047 1 98.75 189 HIS B C 1
ATOM 4573 O O . HIS B 1 189 ? 3.697 23.609 11.438 1 98.75 189 HIS B O 1
ATOM 4579 N N . ALA B 1 190 ? 5.617 24.094 10.461 1 98.81 190 ALA B N 1
ATOM 4580 C CA . ALA B 1 190 ? 6.035 22.703 10.297 1 98.81 190 ALA B CA 1
ATOM 4581 C C . ALA B 1 190 ? 7.535 22.547 10.516 1 98.81 190 ALA B C 1
ATOM 4583 O O . ALA B 1 190 ? 8.32 23.391 10.086 1 98.81 190 ALA B O 1
ATOM 4584 N N . ARG B 1 191 ? 7.918 21.469 11.211 1 98.81 191 ARG B N 1
ATOM 4585 C CA . ARG B 1 191 ? 9.32 21.188 11.477 1 98.81 191 ARG B CA 1
ATOM 4586 C C . ARG B 1 191 ? 9.641 19.719 11.195 1 98.81 191 ARG B C 1
ATOM 4588 O O . ARG B 1 191 ? 8.82 18.844 11.461 1 98.81 191 ARG B O 1
ATOM 4595 N N . LEU B 1 192 ? 10.789 19.484 10.594 1 98.88 192 LEU B N 1
ATOM 4596 C CA . LEU B 1 192 ? 11.32 18.156 10.344 1 98.88 192 LEU B CA 1
ATOM 4597 C C . LEU B 1 192 ? 12.539 17.875 11.211 1 98.88 192 LEU B C 1
ATOM 4599 O O . LEU B 1 192 ? 13.445 18.703 11.297 1 98.88 192 LEU B O 1
ATOM 4603 N N . TYR B 1 193 ? 12.531 16.719 11.844 1 98.88 193 TYR B N 1
ATOM 4604 C CA . TYR B 1 193 ? 13.594 16.359 12.781 1 98.88 193 TYR B CA 1
ATOM 4605 C C . TYR B 1 193 ? 14.32 15.109 12.32 1 98.88 193 TYR B C 1
ATOM 4607 O O . TYR B 1 193 ? 13.781 14.328 11.531 1 98.88 193 TYR B O 1
ATOM 4615 N N . VAL B 1 194 ? 15.57 14.938 12.852 1 98.88 194 VAL B N 1
ATOM 4616 C CA . VAL B 1 194 ? 16.359 13.742 12.57 1 98.88 194 VAL B CA 1
ATOM 4617 C C . VAL B 1 194 ? 17.016 13.25 13.859 1 98.88 194 VAL B C 1
ATOM 4619 O O . VAL B 1 194 ? 17.391 14.047 14.719 1 98.88 194 VAL B O 1
ATOM 4622 N N . ALA B 1 195 ? 17.141 11.984 14.016 1 98.81 195 ALA B N 1
ATOM 4623 C CA . ALA B 1 195 ? 17.922 11.281 15.023 1 98.81 195 ALA B CA 1
ATOM 4624 C C . ALA B 1 195 ? 18.453 9.961 14.477 1 98.81 195 ALA B C 1
ATOM 4626 O O . ALA B 1 195 ? 18.219 9.617 13.32 1 98.81 195 ALA B O 1
ATOM 4627 N N . ALA B 1 196 ? 19.234 9.297 15.273 1 98.69 196 ALA B N 1
ATOM 4628 C CA . ALA B 1 196 ? 19.766 7.996 14.867 1 98.69 196 ALA B CA 1
ATOM 4629 C C . ALA B 1 196 ? 19.141 6.871 15.688 1 98.69 196 ALA B C 1
ATOM 4631 O O . ALA B 1 196 ? 18.625 7.105 16.781 1 98.69 196 ALA B O 1
ATOM 4632 N N . ILE B 1 197 ? 19.188 5.66 15.07 1 98.62 197 ILE B N 1
ATOM 4633 C CA . ILE B 1 197 ? 18.594 4.531 15.773 1 98.62 197 ILE B CA 1
ATOM 4634 C C . ILE B 1 197 ? 19.469 3.295 15.602 1 98.62 197 ILE B C 1
ATOM 4636 O O . ILE B 1 197 ? 20.203 3.182 14.625 1 98.62 197 ILE B O 1
ATOM 4640 N N . GLU B 1 198 ? 19.406 2.447 16.609 1 98.12 198 GLU B N 1
ATOM 4641 C CA . GLU B 1 198 ? 19.891 1.071 16.5 1 98.12 198 GLU B CA 1
ATOM 4642 C C . GLU B 1 198 ? 18.797 0.157 15.93 1 98.12 198 GLU B C 1
ATOM 4644 O O . GLU B 1 198 ? 17.688 0.088 16.469 1 98.12 198 GLU B O 1
ATOM 4649 N N . ASP B 1 199 ? 19.094 -0.47 14.797 1 95.94 199 ASP B N 1
ATOM 4650 C CA . ASP B 1 199 ? 18.109 -1.354 14.164 1 95.94 199 ASP B CA 1
ATOM 4651 C C . ASP B 1 199 ? 18.812 -2.461 13.375 1 95.94 199 ASP B C 1
ATOM 4653 O O . ASP B 1 199 ? 18.5 -2.676 12.203 1 95.94 199 ASP B O 1
ATOM 4657 N N . ALA B 1 200 ? 19.641 -3.188 14.047 1 93.5 200 ALA B N 1
ATOM 4658 C CA . ALA B 1 200 ? 20.422 -4.242 13.422 1 93.5 200 ALA B CA 1
ATOM 4659 C C . ALA B 1 200 ? 19.531 -5.348 12.867 1 93.5 200 ALA B C 1
ATOM 4661 O O . ALA B 1 200 ? 19.766 -5.844 11.758 1 93.5 200 ALA B O 1
ATOM 4662 N N . GLU B 1 201 ? 18.625 -5.711 13.648 1 90.12 201 GLU B N 1
ATOM 4663 C CA . GLU B 1 201 ? 17.766 -6.84 13.281 1 90.12 201 GLU B CA 1
ATOM 4664 C C . GLU B 1 201 ? 17.031 -6.574 11.977 1 90.12 201 GLU B C 1
ATOM 4666 O O . GLU B 1 201 ? 17.078 -7.391 11.055 1 90.12 201 GLU B O 1
ATOM 4671 N N . TYR B 1 202 ? 16.422 -5.492 11.883 1 88.81 202 TYR B N 1
ATOM 4672 C CA . TYR B 1 202 ? 15.656 -5.18 10.68 1 88.81 202 TYR B CA 1
ATOM 4673 C C . TYR B 1 202 ? 16.578 -4.949 9.492 1 88.81 202 TYR B C 1
ATOM 4675 O O . TYR B 1 202 ? 16.297 -5.391 8.383 1 88.81 202 TYR B O 1
ATOM 4683 N N . LYS B 1 203 ? 17.625 -4.25 9.727 1 91.56 203 LYS B N 1
ATOM 4684 C CA . LYS B 1 203 ? 18.594 -4.008 8.656 1 91.56 203 LYS B CA 1
ATOM 4685 C C . LYS B 1 203 ? 19.094 -5.32 8.062 1 91.56 203 LYS B C 1
ATOM 4687 O O . LYS B 1 203 ? 19.156 -5.473 6.84 1 91.56 203 LYS B O 1
ATOM 4692 N N . CYS B 1 204 ? 19.406 -6.23 8.922 1 89.12 204 CYS B N 1
ATOM 4693 C CA . CYS B 1 204 ? 19.891 -7.531 8.484 1 89.12 204 CYS B CA 1
ATOM 4694 C C . CYS B 1 204 ? 18.828 -8.266 7.668 1 89.12 204 CYS B C 1
ATOM 4696 O O . CYS B 1 204 ? 19.125 -8.797 6.598 1 89.12 204 CYS B O 1
ATOM 4698 N N . ASP B 1 205 ? 17.719 -8.211 8.125 1 87.81 205 ASP B N 1
ATOM 4699 C CA . ASP B 1 205 ? 16.609 -8.883 7.438 1 87.81 205 ASP B CA 1
ATOM 4700 C C . ASP B 1 205 ? 16.328 -8.234 6.086 1 87.81 205 ASP B C 1
ATOM 4702 O O . ASP B 1 205 ? 16.031 -8.922 5.109 1 87.81 205 ASP B O 1
ATOM 4706 N N . LYS B 1 206 ? 16.438 -7.012 6.074 1 88.06 206 LYS B N 1
ATOM 4707 C CA . LYS B 1 206 ? 16.109 -6.262 4.871 1 88.06 206 LYS B CA 1
ATOM 4708 C C . LYS B 1 206 ? 17.25 -6.305 3.857 1 88.06 206 LYS B C 1
ATOM 4710 O O . LYS B 1 206 ? 17 -6.418 2.652 1 88.06 206 LYS B O 1
ATOM 4715 N N . LEU B 1 207 ? 18.469 -6.297 4.336 1 86.5 207 LEU B N 1
ATOM 4716 C CA . LEU B 1 207 ? 19.547 -6.004 3.404 1 86.5 207 LEU B CA 1
ATOM 4717 C C . LEU B 1 207 ? 20.484 -7.203 3.258 1 86.5 207 LEU B C 1
ATOM 4719 O O . LEU B 1 207 ? 21.156 -7.352 2.232 1 86.5 207 LEU B O 1
ATOM 4723 N N . ASP B 1 208 ? 20.516 -8.086 4.211 1 82 208 ASP B N 1
ATOM 4724 C CA . ASP B 1 208 ? 21.609 -9.055 4.211 1 82 208 ASP B CA 1
ATOM 4725 C C . ASP B 1 208 ? 21.125 -10.438 3.805 1 82 208 ASP B C 1
ATOM 4727 O O . ASP B 1 208 ? 21.922 -11.367 3.646 1 82 208 ASP B O 1
ATOM 4731 N N . THR B 1 209 ? 19.922 -10.609 3.504 1 85.31 209 THR B N 1
ATOM 4732 C CA . THR B 1 209 ? 19.375 -11.922 3.186 1 85.31 209 THR B CA 1
ATOM 4733 C C . THR B 1 209 ? 19.562 -12.242 1.708 1 85.31 209 THR B C 1
ATOM 4735 O O . THR B 1 209 ? 19.297 -13.367 1.274 1 85.31 209 THR B O 1
ATOM 4738 N N . TRP B 1 210 ? 20.188 -11.375 0.986 1 91.88 210 TRP B N 1
ATOM 4739 C CA . TRP B 1 210 ? 20.109 -11.484 -0.468 1 91.88 210 TRP B CA 1
ATOM 4740 C C . TRP B 1 210 ? 21.375 -12.117 -1.026 1 91.88 210 TRP B C 1
ATOM 4742 O O . TRP B 1 210 ? 21.469 -12.414 -2.223 1 91.88 210 TRP B O 1
ATOM 4752 N N . ARG B 1 211 ? 22.359 -12.305 -0.146 1 89.56 211 ARG B N 1
ATOM 4753 C CA . ARG B 1 211 ? 23.609 -12.93 -0.595 1 89.56 211 ARG B CA 1
ATOM 4754 C C . ARG B 1 211 ? 23.359 -14.352 -1.092 1 89.56 211 ARG B C 1
ATOM 4756 O O . ARG B 1 211 ? 24.094 -14.852 -1.948 1 89.56 211 ARG B O 1
ATOM 4763 N N . ASP B 1 212 ? 22.375 -14.945 -0.52 1 92.88 212 ASP B N 1
ATOM 4764 C CA . ASP B 1 212 ? 21.969 -16.281 -0.941 1 92.88 212 ASP B CA 1
ATOM 4765 C C . ASP B 1 212 ? 20.453 -16.406 -0.977 1 92.88 212 ASP B C 1
ATOM 4767 O O . ASP B 1 212 ? 19.812 -16.578 0.063 1 92.88 212 ASP B O 1
ATOM 4771 N N . THR B 1 213 ? 19.953 -16.406 -2.139 1 94.81 213 THR B N 1
ATOM 4772 C CA . THR B 1 213 ? 18.531 -16.625 -2.379 1 94.81 213 THR B CA 1
ATOM 4773 C C . THR B 1 213 ? 18.297 -17.938 -3.104 1 94.81 213 THR B C 1
ATOM 4775 O O . THR B 1 213 ? 18.281 -17.984 -4.336 1 94.81 213 THR B O 1
ATOM 4778 N N . TYR B 1 214 ? 18.141 -19 -2.34 1 95.88 214 TYR B N 1
ATOM 4779 C CA . TYR B 1 214 ? 17.969 -20.344 -2.863 1 95.88 214 TYR B CA 1
ATOM 4780 C C . TYR B 1 214 ? 19.141 -20.75 -3.74 1 95.88 214 TYR B C 1
ATOM 4782 O O . TYR B 1 214 ? 18.969 -21.328 -4.812 1 95.88 214 TYR B O 1
ATOM 4790 N N . GLY B 1 215 ? 20.359 -20.281 -3.312 1 95.5 215 GLY B N 1
ATOM 4791 C CA . GLY B 1 215 ? 21.578 -20.672 -4.016 1 95.5 215 GLY B CA 1
ATOM 4792 C C . GLY B 1 215 ? 22.031 -19.656 -5.031 1 95.5 215 GLY B C 1
ATOM 4793 O O . GLY B 1 215 ? 23.078 -19.812 -5.652 1 95.5 215 GLY B O 1
ATOM 4794 N N . PHE B 1 216 ? 21.297 -18.625 -5.223 1 97.56 216 PHE B N 1
ATOM 4795 C CA . PHE B 1 216 ? 21.641 -17.625 -6.223 1 97.56 216 PHE B CA 1
ATOM 4796 C C . PHE B 1 216 ? 22.062 -16.312 -5.562 1 97.56 216 PHE B C 1
ATOM 4798 O O . PHE B 1 216 ? 21.625 -16 -4.453 1 97.56 216 PHE B O 1
ATOM 4805 N N . ASP B 1 217 ? 22.891 -15.578 -6.262 1 97 217 ASP B N 1
ATOM 4806 C CA . ASP B 1 217 ? 23.391 -14.297 -5.781 1 97 217 ASP B CA 1
ATOM 4807 C C . ASP B 1 217 ? 22.453 -13.156 -6.145 1 97 217 ASP B C 1
ATOM 4809 O O . ASP B 1 217 ? 22.391 -12.727 -7.297 1 97 217 ASP B O 1
ATOM 4813 N N . PHE B 1 218 ? 21.734 -12.734 -5.141 1 96.56 218 PHE B N 1
ATOM 4814 C CA . PHE B 1 218 ? 20.859 -11.57 -5.297 1 96.56 218 PHE B CA 1
ATOM 4815 C C . PHE B 1 218 ? 21.406 -10.375 -4.527 1 96.56 218 PHE B C 1
ATOM 4817 O O . PHE B 1 218 ? 20.656 -9.477 -4.137 1 96.56 218 PHE B O 1
ATOM 4824 N N . SER B 1 219 ? 22.656 -10.273 -4.297 1 93.88 219 SER B N 1
ATOM 4825 C CA . SER B 1 219 ? 23.266 -9.25 -3.455 1 93.88 219 SER B CA 1
ATOM 4826 C C . SER B 1 219 ? 23.094 -7.859 -4.051 1 93.88 219 SER B C 1
ATOM 4828 O O . SER B 1 219 ? 23.125 -6.859 -3.332 1 93.88 219 SER B O 1
ATOM 4830 N N . ILE B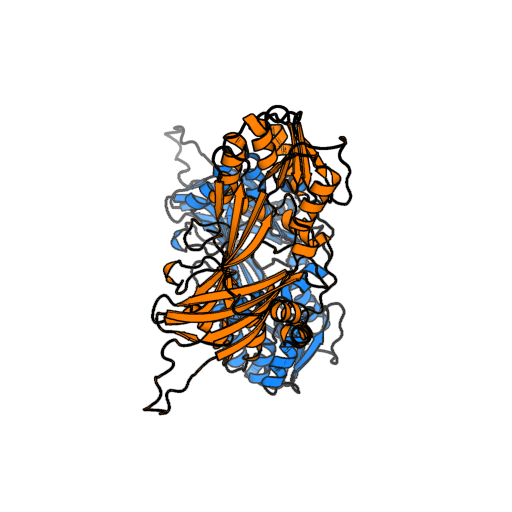 1 220 ? 22.891 -7.809 -5.344 1 92.38 220 ILE B N 1
ATOM 4831 C CA . ILE B 1 220 ? 22.703 -6.523 -6.008 1 92.38 220 ILE B CA 1
ATOM 4832 C C . ILE B 1 220 ? 21.438 -5.844 -5.488 1 92.38 220 ILE B C 1
ATOM 4834 O O . ILE B 1 220 ? 21.312 -4.621 -5.562 1 92.38 220 ILE B O 1
ATOM 4838 N N . MET B 1 221 ? 20.469 -6.633 -5.008 1 91.12 221 MET B N 1
ATOM 4839 C CA . MET B 1 221 ? 19.234 -6.102 -4.434 1 91.12 221 MET B CA 1
ATOM 4840 C C . MET B 1 221 ? 19.531 -5.145 -3.287 1 91.12 221 MET B C 1
ATOM 4842 O O . MET B 1 221 ? 18.797 -4.176 -3.07 1 91.12 221 MET B O 1
ATOM 4846 N N . ARG B 1 222 ? 20.562 -5.398 -2.605 1 90.5 222 ARG B N 1
ATOM 4847 C CA . ARG B 1 222 ? 20.922 -4.613 -1.433 1 90.5 222 ARG B CA 1
ATOM 4848 C C . ARG B 1 222 ? 21.031 -3.133 -1.782 1 90.5 222 ARG B C 1
ATOM 4850 O O . ARG B 1 222 ? 20.5 -2.277 -1.071 1 90.5 222 ARG B O 1
ATOM 4857 N N . GLY B 1 223 ? 21.734 -2.828 -2.854 1 88.88 223 GLY B N 1
ATOM 4858 C CA . GLY B 1 223 ? 21.906 -1.445 -3.27 1 88.88 223 GLY B CA 1
ATOM 4859 C C . GLY B 1 223 ? 20.594 -0.749 -3.572 1 88.88 223 GLY B C 1
ATOM 4860 O O . GLY B 1 223 ? 20.391 0.403 -3.182 1 88.88 223 GLY B O 1
ATOM 4861 N N . TYR B 1 224 ? 19.703 -1.478 -4.191 1 88.38 224 TYR B N 1
ATOM 4862 C CA . TYR B 1 224 ? 18.406 -0.927 -4.559 1 88.38 224 TYR B CA 1
ATOM 4863 C C . TYR B 1 224 ? 17.547 -0.712 -3.322 1 88.38 224 TYR B C 1
ATOM 4865 O O . TYR B 1 224 ? 16.875 0.316 -3.197 1 88.38 224 TYR B O 1
ATOM 4873 N N . LEU B 1 225 ? 17.594 -1.631 -2.43 1 91.5 225 LEU B N 1
ATOM 4874 C CA . LEU B 1 225 ? 16.766 -1.565 -1.228 1 91.5 225 LEU B CA 1
ATOM 4875 C C . LEU B 1 225 ? 17.266 -0.466 -0.292 1 91.5 225 LEU B C 1
ATOM 4877 O O . LEU B 1 225 ? 16.453 0.172 0.396 1 91.5 225 LEU B O 1
ATOM 4881 N N . LEU B 1 226 ? 18.547 -0.253 -0.289 1 92.62 226 LEU B N 1
ATOM 4882 C CA . LEU B 1 226 ? 19.141 0.778 0.562 1 92.62 226 LEU B CA 1
ATOM 4883 C C . LEU B 1 226 ? 18.672 2.166 0.13 1 92.62 226 LEU B C 1
ATOM 4885 O O . LEU B 1 226 ? 18.594 3.082 0.951 1 92.62 226 LEU B O 1
ATOM 4889 N N . GLU B 1 227 ? 18.312 2.336 -1.109 1 92.25 227 GLU B N 1
ATOM 4890 C CA . GLU B 1 227 ? 17.906 3.629 -1.653 1 92.25 227 GLU B CA 1
ATOM 4891 C C . GLU B 1 227 ? 16.469 3.963 -1.284 1 92.25 227 GLU B C 1
ATOM 4893 O O . GLU B 1 227 ? 16.031 5.102 -1.445 1 92.25 227 GLU B O 1
ATOM 4898 N N . GLU B 1 228 ? 15.773 3.018 -0.786 1 91.62 228 GLU B N 1
ATOM 4899 C CA . GLU B 1 228 ? 14.367 3.23 -0.446 1 91.62 228 GLU B CA 1
ATOM 4900 C C . GLU B 1 228 ? 14.18 3.33 1.065 1 91.62 228 GLU B C 1
ATOM 4902 O O . GLU B 1 228 ? 14.266 2.326 1.775 1 91.62 228 GLU B O 1
ATOM 4907 N N . PRO B 1 229 ? 13.828 4.48 1.523 1 95.75 229 PRO B N 1
ATOM 4908 C CA . PRO B 1 229 ? 13.555 4.59 2.957 1 95.75 229 PRO B CA 1
ATOM 4909 C C . PRO B 1 229 ? 12.344 3.762 3.391 1 95.75 229 PRO B C 1
ATOM 4911 O O . PRO B 1 229 ? 11.492 3.432 2.562 1 95.75 229 PRO B O 1
ATOM 4914 N N . LEU B 1 230 ? 12.32 3.449 4.637 1 94.69 230 LEU B N 1
ATOM 4915 C CA . LEU B 1 230 ? 11.227 2.684 5.227 1 94.69 230 LEU B CA 1
ATOM 4916 C C . LEU B 1 230 ? 10.312 3.588 6.047 1 94.69 230 LEU B C 1
ATOM 4918 O O . LEU B 1 230 ? 10.781 4.367 6.879 1 94.69 230 LEU B O 1
ATOM 4922 N N . VAL B 1 231 ? 9.062 3.543 5.734 1 96.31 231 VAL B N 1
ATOM 4923 C CA . VAL B 1 231 ? 8.07 4.207 6.57 1 96.31 231 VAL B CA 1
ATOM 4924 C C . VAL B 1 231 ? 7.492 3.215 7.578 1 96.31 231 VAL B C 1
ATOM 4926 O O . VAL B 1 231 ? 6.844 2.238 7.195 1 96.31 231 VAL B O 1
ATOM 4929 N N . ASP B 1 232 ? 7.758 3.457 8.859 1 95.88 232 ASP B N 1
ATOM 4930 C CA . ASP B 1 232 ? 7.309 2.533 9.898 1 95.88 232 ASP B CA 1
ATOM 4931 C C . ASP B 1 232 ? 7.281 3.213 11.266 1 95.88 232 ASP B C 1
ATOM 4933 O O . ASP B 1 232 ? 7.758 4.34 11.414 1 95.88 232 ASP B O 1
ATOM 4937 N N . VAL B 1 233 ? 6.629 2.482 12.172 1 97.5 233 VAL B N 1
ATOM 4938 C CA . VAL B 1 233 ? 6.633 2.941 13.555 1 97.5 233 VAL B CA 1
ATOM 4939 C C . VAL B 1 233 ? 7.953 2.557 14.219 1 97.5 233 VAL B C 1
ATOM 4941 O O . VAL B 1 233 ? 8.305 1.376 14.281 1 97.5 233 VAL B O 1
ATOM 4944 N N . VAL B 1 234 ? 8.672 3.52 14.688 1 98 234 VAL B N 1
ATOM 4945 C CA . VAL B 1 234 ? 9.961 3.301 15.328 1 98 234 VAL B CA 1
ATOM 4946 C C . VAL B 1 234 ? 9.781 3.217 16.844 1 98 234 VAL B C 1
ATOM 4948 O O . VAL B 1 234 ? 9.102 4.055 17.438 1 98 234 VAL B O 1
ATOM 4951 N N . ASN B 1 235 ? 10.328 2.182 17.422 1 97.56 235 ASN B N 1
ATOM 4952 C CA . ASN B 1 235 ? 10.344 2.072 18.875 1 97.56 235 ASN B CA 1
ATOM 4953 C C . ASN B 1 235 ? 11.258 3.123 19.5 1 97.56 235 ASN B C 1
ATOM 4955 O O . ASN B 1 235 ? 12.445 3.184 19.203 1 97.56 235 ASN B O 1
ATOM 4959 N N . GLU B 1 236 ? 10.68 3.855 20.406 1 97.44 236 GLU B N 1
ATOM 4960 C CA . GLU B 1 236 ? 11.422 4.949 21.031 1 97.44 236 GLU B CA 1
ATOM 4961 C C . GLU B 1 236 ? 12.695 4.441 21.703 1 97.44 236 GLU B C 1
ATOM 4963 O O . GLU B 1 236 ? 13.68 5.172 21.812 1 97.44 236 GLU B O 1
ATOM 4968 N N . LYS B 1 237 ? 12.734 3.207 22.078 1 97.19 237 LYS B N 1
ATOM 4969 C CA . LYS B 1 237 ? 13.875 2.646 22.797 1 97.19 237 LYS B CA 1
ATOM 4970 C C . LYS B 1 237 ? 15.078 2.486 21.859 1 97.19 237 LYS B C 1
ATOM 4972 O O . LYS B 1 237 ? 16.203 2.328 22.328 1 97.19 237 LYS B O 1
ATOM 4977 N N . THR B 1 238 ? 14.789 2.529 20.562 1 97.94 238 THR B N 1
ATOM 4978 C CA . THR B 1 238 ? 15.883 2.338 19.609 1 97.94 238 THR B CA 1
ATOM 4979 C C . THR B 1 238 ? 16.609 3.654 19.359 1 97.94 238 THR B C 1
ATOM 4981 O O . THR B 1 238 ? 17.703 3.664 18.797 1 97.94 238 THR B O 1
ATOM 4984 N N . LEU B 1 239 ? 16.031 4.785 19.703 1 98.38 239 LEU B N 1
ATOM 4985 C CA . LEU B 1 239 ? 16.688 6.082 19.609 1 98.38 239 LEU B CA 1
ATOM 4986 C C . LEU B 1 239 ? 17.906 6.145 20.516 1 98.38 239 LEU B C 1
ATO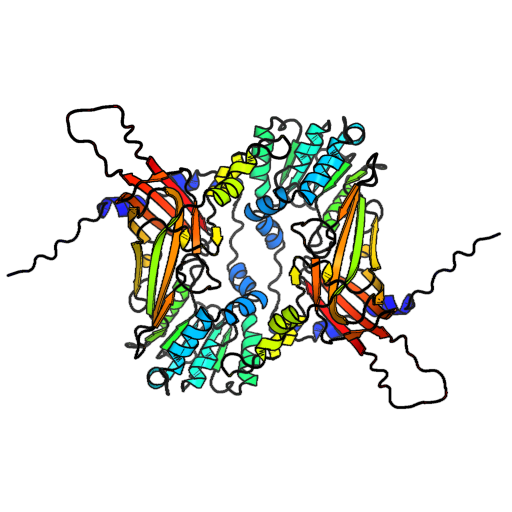M 4988 O O . LEU B 1 239 ? 17.828 5.828 21.703 1 98.38 239 LEU B O 1
ATOM 4992 N N . ASN B 1 240 ? 19.016 6.57 19.938 1 98.38 240 ASN B N 1
ATOM 4993 C CA . ASN B 1 240 ? 20.219 6.523 20.781 1 98.38 240 ASN B CA 1
ATOM 4994 C C . ASN B 1 240 ? 21.047 7.793 20.641 1 98.38 240 ASN B C 1
ATOM 4996 O O . ASN B 1 240 ? 22.203 7.828 21.062 1 98.38 240 ASN B O 1
ATOM 5000 N N . THR B 1 241 ? 20.5 8.789 20.047 1 98.56 241 THR B N 1
ATOM 5001 C CA . THR B 1 241 ? 21.141 10.102 19.953 1 98.56 241 THR B CA 1
ATOM 5002 C C . THR B 1 241 ? 20.156 11.203 20.328 1 98.56 241 THR B C 1
ATOM 5004 O O . THR B 1 241 ? 18.953 10.953 20.469 1 98.56 241 THR B O 1
ATOM 5007 N N . THR B 1 242 ? 20.734 12.391 20.5 1 98.31 242 THR B N 1
ATOM 5008 C CA . THR B 1 242 ? 19.875 13.578 20.484 1 98.31 242 THR B CA 1
ATOM 5009 C C . THR B 1 242 ? 19.219 13.75 19.125 1 98.31 242 THR B C 1
ATOM 5011 O O . THR B 1 242 ? 19.5 13 18.188 1 98.31 242 THR B O 1
ATOM 5014 N N . SER B 1 243 ? 18.281 14.625 19.047 1 98.44 243 SER B N 1
ATOM 5015 C CA . SER B 1 243 ? 17.609 14.945 17.781 1 98.44 243 SER B CA 1
ATOM 5016 C C . SER B 1 243 ? 17.953 16.359 17.328 1 98.44 243 SER B C 1
ATOM 5018 O O . SER B 1 243 ? 18.453 17.172 18.109 1 98.44 243 SER B O 1
ATOM 5020 N N . CYS B 1 244 ? 17.75 16.625 16.109 1 98.12 244 CYS B N 1
ATOM 5021 C CA . CYS B 1 244 ? 18.031 17.922 15.5 1 98.12 244 CYS B CA 1
ATOM 5022 C C . CYS B 1 244 ? 16.922 18.328 14.531 1 98.12 244 CYS B C 1
ATOM 5024 O O . CYS B 1 244 ? 16.438 17.484 13.758 1 98.12 244 CYS B O 1
ATOM 5026 N N . CYS B 1 245 ? 16.469 19.547 14.594 1 98.62 245 CYS B N 1
ATOM 5027 C CA . CYS B 1 245 ? 15.539 20.078 13.609 1 98.62 245 CYS B CA 1
ATOM 5028 C C . CYS B 1 245 ? 16.266 20.469 12.328 1 98.62 245 CYS B C 1
ATOM 5030 O O . CYS B 1 245 ? 17.203 21.281 12.359 1 98.62 245 CYS B O 1
ATOM 5032 N N . VAL B 1 246 ? 15.836 19.906 11.203 1 98.38 246 VAL B N 1
ATOM 5033 C CA . VAL B 1 246 ? 16.609 20.141 9.984 1 98.38 246 VAL B CA 1
ATOM 5034 C C . VAL B 1 246 ? 15.805 21.016 9.023 1 98.38 246 VAL B C 1
ATOM 5036 O O . VAL B 1 246 ? 16.344 21.5 8.023 1 98.38 246 VAL B O 1
ATOM 5039 N N . LEU B 1 247 ? 14.594 21.203 9.211 1 98.62 247 LEU B N 1
ATOM 5040 C CA . LEU B 1 247 ? 13.734 22.078 8.43 1 98.62 247 LEU B CA 1
ATOM 5041 C C . LEU B 1 247 ? 12.695 22.75 9.312 1 98.62 247 LEU B C 1
ATOM 5043 O O . LEU B 1 247 ? 12.078 22.094 10.164 1 98.62 247 LEU B O 1
ATOM 5047 N N . SER B 1 248 ? 12.547 23.984 9.25 1 98.62 248 SER B N 1
ATOM 5048 C CA . SER B 1 248 ? 11.523 24.781 9.922 1 98.62 248 SER B CA 1
ATOM 5049 C C . SER B 1 248 ? 10.812 25.703 8.945 1 98.62 248 SER B C 1
ATOM 5051 O O . SER B 1 248 ? 11.43 26.578 8.352 1 98.62 248 SER B O 1
ATOM 5053 N N . LEU B 1 249 ? 9.516 25.516 8.797 1 98.69 249 LEU B N 1
ATOM 5054 C CA . LEU B 1 249 ? 8.727 26.281 7.848 1 98.69 249 LEU B CA 1
ATOM 5055 C C . LEU B 1 249 ? 7.648 27.094 8.57 1 98.69 249 LEU B C 1
ATOM 5057 O O . LEU B 1 249 ? 6.93 26.562 9.422 1 98.69 249 LEU B O 1
ATOM 5061 N N . ASP B 1 250 ? 7.602 28.344 8.297 1 98.69 250 ASP B N 1
ATOM 5062 C CA . ASP B 1 250 ? 6.441 29.188 8.578 1 98.69 250 ASP B CA 1
ATOM 5063 C C . ASP B 1 250 ? 5.543 29.297 7.352 1 98.69 250 ASP B C 1
ATOM 5065 O O . ASP B 1 250 ? 5.891 29.984 6.383 1 98.69 250 ASP B O 1
ATOM 5069 N N . LEU B 1 251 ? 4.387 28.672 7.41 1 98.62 251 LEU B N 1
ATOM 5070 C CA . LEU B 1 251 ? 3.525 28.562 6.238 1 98.62 251 LEU B CA 1
ATOM 5071 C C . LEU B 1 251 ? 2.959 29.922 5.848 1 98.62 251 LEU B C 1
ATOM 5073 O O . LEU B 1 251 ? 2.451 30.094 4.738 1 98.62 251 LEU B O 1
ATOM 5077 N N . ASN B 1 252 ? 2.99 30.844 6.754 1 97.94 252 ASN B N 1
ATOM 5078 C CA . ASN B 1 252 ? 2.518 32.188 6.418 1 97.94 252 ASN B CA 1
ATOM 5079 C C . ASN B 1 252 ? 3.492 32.906 5.496 1 97.94 252 ASN B C 1
ATOM 5081 O O . ASN B 1 252 ? 3.104 33.844 4.777 1 97.94 252 ASN B O 1
ATOM 5085 N N . THR B 1 253 ? 4.797 32.438 5.523 1 97.69 253 THR B N 1
ATOM 5086 C CA . THR B 1 253 ? 5.773 33.25 4.816 1 97.69 253 THR B CA 1
ATOM 5087 C C . THR B 1 253 ? 6.629 32.406 3.887 1 97.69 253 THR B C 1
ATOM 5089 O O . THR B 1 253 ? 7.258 32.906 2.961 1 97.69 253 THR B O 1
ATOM 5092 N N . CYS B 1 254 ? 6.711 31.109 4.148 1 97.88 254 CYS B N 1
ATOM 5093 C CA . CYS B 1 254 ? 7.609 30.281 3.357 1 97.88 254 CYS B CA 1
ATOM 5094 C C . CYS B 1 254 ? 7.188 30.25 1.894 1 97.88 254 CYS B C 1
ATOM 5096 O O . CYS B 1 254 ? 6.027 30.531 1.574 1 97.88 254 CYS B O 1
ATOM 5098 N N . ARG B 1 255 ? 8.133 30.062 0.984 1 97.19 255 ARG B N 1
ATOM 5099 C CA . ARG B 1 255 ? 7.926 30 -0.459 1 97.19 255 ARG B CA 1
ATOM 5100 C C . ARG B 1 255 ? 8.133 28.578 -0.974 1 97.19 255 ARG B C 1
ATOM 5102 O O . ARG B 1 255 ? 8.742 27.75 -0.293 1 97.19 255 ARG B O 1
ATOM 5109 N N . ILE B 1 256 ? 7.629 28.312 -2.107 1 96.5 256 ILE B N 1
ATOM 5110 C CA . ILE B 1 256 ? 7.73 26.984 -2.727 1 96.5 256 ILE B CA 1
ATOM 5111 C C . ILE B 1 256 ? 9.195 26.562 -2.812 1 96.5 256 ILE B C 1
ATOM 5113 O O . ILE B 1 256 ? 9.523 25.406 -2.592 1 96.5 256 ILE B O 1
ATOM 5117 N N . LYS B 1 257 ? 10.148 27.422 -3.152 1 95.38 257 LYS B N 1
ATOM 5118 C CA . LYS B 1 257 ? 11.57 27.125 -3.295 1 95.38 257 LYS B CA 1
ATOM 5119 C C . LYS B 1 257 ? 12.164 26.625 -1.978 1 95.38 257 LYS B C 1
ATOM 5121 O O . LYS B 1 257 ? 13.195 25.969 -1.968 1 95.38 257 LYS B O 1
ATOM 5126 N N . ASP B 1 258 ? 11.508 27.031 -0.819 1 96.81 258 ASP B N 1
ATOM 5127 C CA . ASP B 1 258 ? 12.008 26.641 0.499 1 96.81 258 ASP B CA 1
ATOM 5128 C C . ASP B 1 258 ? 11.758 25.156 0.772 1 96.81 258 ASP B C 1
ATOM 5130 O O . ASP B 1 258 ? 12.305 24.609 1.725 1 96.81 258 ASP B O 1
ATOM 5134 N N . LEU B 1 259 ? 10.961 24.547 -0.04 1 96.31 259 LEU B N 1
ATOM 5135 C CA . LEU B 1 259 ? 10.625 23.141 0.152 1 96.31 259 LEU B CA 1
ATOM 5136 C C . LEU B 1 259 ? 11.766 22.25 -0.32 1 96.31 259 LEU B C 1
ATOM 5138 O O . LEU B 1 259 ? 11.867 21.094 0.106 1 96.31 259 LEU B O 1
ATOM 5142 N N . ASP B 1 260 ? 12.539 22.734 -1.33 1 95.81 260 ASP B N 1
ATOM 5143 C CA . ASP B 1 260 ? 13.844 22.141 -1.639 1 95.81 260 ASP B CA 1
ATOM 5144 C C . ASP B 1 260 ? 14.922 22.719 -0.729 1 95.81 260 ASP B C 1
ATOM 5146 O O . ASP B 1 260 ? 15.273 23.891 -0.831 1 95.81 260 ASP B O 1
ATOM 5150 N N . PHE B 1 261 ? 15.492 21.875 0.135 1 96.62 261 PHE B N 1
ATOM 5151 C CA . PHE B 1 261 ? 16.344 22.469 1.147 1 96.62 261 PHE B CA 1
ATOM 5152 C C . PHE B 1 261 ? 17.562 21.594 1.422 1 96.62 261 PHE B C 1
ATOM 5154 O O . PHE B 1 261 ? 17.625 20.453 0.964 1 96.62 261 PHE B O 1
ATOM 5161 N N . SER B 1 262 ? 18.547 22.188 2.055 1 96.88 262 SER B N 1
ATOM 5162 C CA . SER B 1 262 ? 19.688 21.516 2.652 1 96.88 262 SER B CA 1
ATOM 5163 C C . SER B 1 262 ? 20 22.062 4.039 1 96.88 262 SER B C 1
ATOM 5165 O O . SER B 1 262 ? 19.781 23.25 4.301 1 96.88 262 SER B O 1
ATOM 5167 N N . SER B 1 263 ? 20.406 21.234 4.867 1 96.88 263 SER B N 1
ATOM 5168 C CA . SER B 1 263 ? 20.719 21.625 6.242 1 96.88 263 SER B CA 1
ATOM 5169 C C . SER B 1 263 ? 21.797 20.703 6.836 1 96.88 263 SER B C 1
ATOM 5171 O O . SER B 1 263 ? 22.031 19.609 6.332 1 96.88 263 SER B O 1
ATOM 5173 N N . GLU B 1 264 ? 22.453 21.25 7.809 1 97.12 264 GLU B N 1
ATOM 5174 C CA . GLU B 1 264 ? 23.375 20.422 8.594 1 97.12 264 GLU B CA 1
ATOM 5175 C C . GLU B 1 264 ? 22.688 19.922 9.867 1 97.12 264 GLU B C 1
ATOM 5177 O O . GLU B 1 264 ? 21.641 20.422 10.258 1 97.12 264 GLU B O 1
ATOM 5182 N N . PHE B 1 265 ? 23.25 18.859 10.406 1 97.44 265 PHE B N 1
ATOM 5183 C CA . PHE B 1 265 ? 22.797 18.375 11.703 1 97.44 265 PHE B CA 1
ATOM 5184 C C . PHE B 1 265 ? 23.953 17.812 12.516 1 97.44 265 PHE B C 1
ATOM 5186 O O . PHE B 1 265 ? 25 17.469 11.953 1 97.44 265 PHE B O 1
ATOM 5193 N N . MET B 1 266 ? 23.797 17.859 13.805 1 97.62 266 MET B N 1
ATOM 5194 C CA . MET B 1 266 ? 24.719 17.25 14.758 1 97.62 266 MET B CA 1
ATOM 5195 C C . MET B 1 266 ? 23.969 16.422 15.789 1 97.62 266 MET B C 1
ATOM 5197 O O . MET B 1 266 ? 23.109 16.938 16.5 1 97.62 266 MET B O 1
ATOM 5201 N N . LEU B 1 267 ? 24.312 15.172 15.805 1 98 267 LEU B N 1
ATOM 5202 C CA . LEU B 1 267 ? 23.719 14.242 16.75 1 98 267 LEU B CA 1
ATOM 5203 C C . LEU B 1 267 ? 24.75 13.797 17.797 1 98 267 LEU B C 1
ATOM 5205 O O . LEU B 1 267 ? 25.906 13.57 17.469 1 98 267 LEU B O 1
ATOM 5209 N N . VAL B 1 268 ? 24.297 13.711 19 1 97.88 268 VAL B N 1
ATOM 5210 C CA . VAL B 1 268 ? 25.172 13.266 20.078 1 97.88 268 VAL B CA 1
ATOM 5211 C C . VAL B 1 268 ? 24.672 11.945 20.641 1 97.88 268 VAL B C 1
ATOM 5213 O O . VAL B 1 268 ? 23.516 11.852 21.062 1 97.88 268 VAL B O 1
ATOM 5216 N N . ALA B 1 269 ? 25.547 10.984 20.672 1 97.69 269 ALA B N 1
ATOM 5217 C CA . ALA B 1 269 ? 25.188 9.664 21.188 1 97.69 269 ALA B CA 1
ATOM 5218 C C . ALA B 1 269 ? 24.859 9.719 22.672 1 97.69 269 ALA B C 1
ATOM 5220 O O . ALA B 1 269 ? 25.578 10.367 23.453 1 97.69 269 ALA B O 1
ATOM 5221 N N . GLN B 1 270 ? 23.859 9.039 23.031 1 97.94 270 GLN B N 1
ATOM 5222 C CA . GLN B 1 270 ? 23.406 9.086 24.406 1 97.94 270 GLN B CA 1
ATOM 5223 C C . GLN B 1 270 ? 23.781 7.809 25.156 1 97.94 270 GLN B C 1
ATOM 5225 O O . GLN B 1 270 ? 23.562 7.711 26.375 1 97.94 270 GLN B O 1
ATOM 5230 N N . ARG B 1 271 ? 24.312 6.805 24.484 1 97.44 271 ARG B N 1
ATOM 5231 C CA . ARG B 1 271 ? 24.75 5.543 25.062 1 97.44 271 ARG B CA 1
ATOM 5232 C C . ARG B 1 271 ? 25.672 4.789 24.125 1 97.44 271 ARG B C 1
ATOM 5234 O O . ARG B 1 271 ? 25.781 5.141 22.938 1 97.44 271 ARG B O 1
ATOM 5241 N N . LYS B 1 272 ? 26.344 3.824 24.672 1 96.44 272 LYS B N 1
ATOM 5242 C CA . LYS B 1 272 ? 27.078 2.883 23.844 1 96.44 272 LYS B CA 1
ATOM 5243 C C . LYS B 1 272 ? 26.125 2.023 23.016 1 96.44 272 LYS B C 1
ATOM 5245 O O . LYS B 1 272 ? 25.234 1.375 23.562 1 96.44 272 LYS B O 1
ATOM 5250 N N . ASP B 1 273 ? 26.297 2.088 21.734 1 97.31 273 ASP B N 1
ATOM 5251 C CA . ASP B 1 273 ? 25.344 1.408 20.859 1 97.31 273 ASP B CA 1
ATOM 5252 C C . ASP B 1 273 ? 25.844 1.389 19.422 1 97.31 273 ASP B C 1
ATOM 5254 O O . ASP B 1 273 ? 27.016 1.697 19.156 1 97.31 273 ASP B O 1
ATOM 5258 N N . TYR B 1 274 ? 25.016 0.939 18.516 1 97.38 274 TYR B N 1
ATOM 5259 C CA . TYR B 1 274 ? 25.234 1.018 17.078 1 97.38 274 TYR B CA 1
ATOM 5260 C C . TYR B 1 274 ? 24.25 1.968 16.422 1 97.38 274 TYR B C 1
ATOM 5262 O O . TYR B 1 274 ? 23.141 2.168 16.938 1 97.38 274 TYR B O 1
ATOM 5270 N N . VAL B 1 275 ? 24.703 2.592 15.375 1 97.88 275 VAL B N 1
ATOM 5271 C CA . VAL B 1 275 ? 23.781 3.35 14.523 1 97.88 275 VAL B CA 1
ATOM 5272 C C . VAL B 1 275 ? 23.656 2.658 13.164 1 97.88 275 VAL B C 1
ATOM 5274 O O . VAL B 1 275 ? 24.625 2.553 12.414 1 97.88 275 VAL B O 1
ATOM 5277 N N . HIS B 1 276 ? 22.438 2.242 12.922 1 97.94 276 HIS B N 1
ATOM 5278 C CA . HIS B 1 276 ? 22.188 1.529 11.68 1 97.94 276 HIS B CA 1
ATOM 5279 C C . HIS B 1 276 ? 21.391 2.396 10.703 1 97.94 276 HIS B C 1
ATOM 5281 O O . HIS B 1 276 ? 21.359 2.115 9.5 1 97.94 276 HIS B O 1
ATOM 5287 N N . ALA B 1 277 ? 20.688 3.418 11.203 1 98.56 277 ALA B N 1
ATOM 5288 C CA . ALA B 1 277 ? 19.828 4.258 10.367 1 98.56 277 ALA B CA 1
ATOM 5289 C C . ALA B 1 277 ? 19.609 5.625 11.008 1 98.56 277 ALA B C 1
ATOM 5291 O O . ALA B 1 277 ? 19.859 5.805 12.195 1 98.56 277 ALA B O 1
ATOM 5292 N N . LEU B 1 278 ? 19.234 6.559 10.203 1 98.75 278 LEU B N 1
ATOM 5293 C CA . LEU B 1 278 ? 18.656 7.816 10.664 1 98.75 278 LEU B CA 1
ATOM 5294 C C . LEU B 1 278 ? 17.141 7.793 10.547 1 98.75 278 LEU B C 1
ATOM 5296 O O . LEU B 1 278 ? 16.594 7.238 9.594 1 98.75 278 LEU B O 1
ATOM 5300 N N . VAL B 1 279 ? 16.5 8.375 11.508 1 98.81 279 VAL B N 1
ATOM 5301 C CA . VAL B 1 279 ? 15.039 8.438 11.516 1 98.81 279 VAL B CA 1
ATOM 5302 C C . VAL B 1 279 ? 14.586 9.891 11.453 1 98.81 279 VAL B C 1
ATOM 5304 O O . VAL B 1 279 ? 15.141 10.75 12.141 1 98.81 279 VAL B O 1
ATOM 5307 N N . PHE B 1 280 ? 13.617 10.141 10.578 1 98.94 280 PHE B N 1
ATOM 5308 C CA . PHE B 1 280 ? 13.031 11.469 10.43 1 98.94 280 PHE B CA 1
ATOM 5309 C C . PHE B 1 280 ? 11.562 11.461 10.844 1 98.94 280 PHE B C 1
ATOM 5311 O O . PHE B 1 280 ? 10.836 10.516 10.555 1 98.94 280 PHE B O 1
ATOM 5318 N N . TRP B 1 281 ? 11.148 12.484 11.5 1 98.88 281 TRP B N 1
ATOM 5319 C CA . TRP B 1 281 ? 9.75 12.711 11.852 1 98.88 281 TRP B CA 1
ATOM 5320 C C . TRP B 1 281 ? 9.422 14.203 11.82 1 98.88 281 TRP B C 1
ATOM 5322 O O . TRP B 1 281 ? 10.312 15.039 11.633 1 98.88 281 TRP B O 1
ATOM 5332 N N . PHE B 1 282 ? 8.133 14.555 11.938 1 98.88 282 PHE B N 1
ATOM 5333 C CA . PHE B 1 282 ? 7.805 15.969 11.82 1 98.88 282 PHE B CA 1
ATOM 5334 C C . PHE B 1 282 ? 6.805 16.391 12.891 1 98.88 282 PHE B C 1
ATOM 5336 O O . PHE B 1 282 ? 6.129 15.539 13.484 1 98.88 282 PHE B O 1
ATOM 5343 N N . ASP B 1 283 ? 6.82 17.641 13.18 1 98.75 283 ASP B N 1
ATOM 5344 C CA . ASP B 1 283 ? 5.828 18.344 13.977 1 98.75 283 ASP B CA 1
ATOM 5345 C C . ASP B 1 283 ? 5.168 19.469 13.172 1 98.75 283 ASP B C 1
ATOM 5347 O O . ASP B 1 283 ? 5.836 20.172 12.414 1 98.75 283 ASP B O 1
ATOM 5351 N N . VAL B 1 284 ? 3.877 19.547 13.336 1 98.75 284 VAL B N 1
ATOM 5352 C CA . VAL B 1 284 ? 3.205 20.734 12.844 1 98.75 284 VAL B CA 1
ATOM 5353 C C . VAL B 1 284 ? 2.508 21.453 13.992 1 98.75 284 VAL B C 1
ATOM 5355 O O . VAL B 1 284 ? 2.059 20.812 14.953 1 98.75 284 VAL B O 1
ATOM 5358 N N . SER B 1 285 ? 2.438 22.766 13.891 1 98.5 285 SER B N 1
ATOM 5359 C CA . SER B 1 285 ? 1.909 23.562 15 1 98.5 285 SER B CA 1
ATOM 5360 C C . SER B 1 285 ? 0.753 24.438 14.547 1 98.5 285 SER B C 1
ATOM 5362 O O . SER B 1 285 ? 0.725 24.906 13.398 1 98.5 285 SER B O 1
ATOM 5364 N N . PHE B 1 286 ? -0.194 24.578 15.398 1 98.5 286 PHE B N 1
ATOM 5365 C CA . PHE B 1 286 ? -1.291 25.531 15.32 1 98.5 286 PHE B CA 1
ATOM 5366 C C . PHE B 1 286 ? -1.07 26.688 16.297 1 98.5 286 PHE B C 1
ATOM 5368 O O . PHE B 1 286 ? -1.732 26.766 17.328 1 98.5 286 PHE B O 1
ATOM 5375 N N . SER B 1 287 ? -0.242 27.547 15.906 1 97.5 287 SER B N 1
ATOM 5376 C CA . SER B 1 287 ? 0.245 28.562 16.844 1 97.5 287 SER B CA 1
ATOM 5377 C C . SER B 1 287 ? -0.769 29.688 17.016 1 97.5 287 SER B C 1
ATOM 5379 O O . SER B 1 287 ? -0.699 30.453 17.984 1 97.5 287 SER B O 1
ATOM 5381 N N . ALA B 1 288 ? -1.685 29.797 16.062 1 96.62 288 ALA B N 1
ATOM 5382 C CA . ALA B 1 288 ? -2.699 30.844 16.125 1 96.62 288 ALA B CA 1
ATOM 5383 C C . ALA B 1 288 ? -3.727 30.547 17.203 1 96.62 288 ALA B C 1
ATOM 5385 O O . ALA B 1 288 ? -4.484 31.438 17.609 1 96.62 288 ALA B O 1
ATOM 5386 N N . CYS B 1 289 ? -3.783 29.297 17.641 1 96.25 289 CYS B N 1
ATOM 5387 C CA . CYS B 1 289 ? -4.738 28.891 18.672 1 96.25 289 CYS B CA 1
ATOM 5388 C C . CYS B 1 289 ? -4.453 29.625 19.984 1 96.25 289 CYS B C 1
ATOM 5390 O O . CYS B 1 289 ? -3.311 29.984 20.266 1 96.25 289 CYS B O 1
ATOM 5392 N N . HIS B 1 290 ? -5.523 29.781 20.797 1 95.12 290 HIS B N 1
ATOM 5393 C CA . HIS B 1 290 ? -5.348 30.422 22.109 1 95.12 290 HIS B CA 1
ATOM 5394 C C . HIS B 1 290 ? -4.293 29.688 22.938 1 95.12 290 HIS B C 1
ATOM 5396 O O . HIS B 1 290 ? -3.396 30.312 23.5 1 95.12 290 HIS B O 1
ATOM 5402 N N . ILE B 1 291 ? -4.438 28.422 23.016 1 95.5 291 ILE B N 1
ATOM 5403 C CA . ILE B 1 291 ? -3.375 27.547 23.5 1 95.5 291 ILE B CA 1
ATOM 5404 C C . ILE B 1 291 ? -2.756 26.781 22.328 1 95.5 291 ILE B C 1
ATOM 5406 O O . ILE B 1 291 ? -3.398 25.922 21.734 1 95.5 291 ILE B O 1
ATOM 5410 N N . PRO B 1 292 ? -1.564 27.125 22.062 1 94.88 292 PRO B N 1
ATOM 5411 C CA . PRO B 1 292 ? -0.941 26.484 20.906 1 94.88 292 PRO B CA 1
ATOM 5412 C C . PRO B 1 292 ? -0.958 24.953 20.984 1 94.88 292 PRO B C 1
ATOM 5414 O O . PRO B 1 292 ? -0.792 24.391 22.078 1 94.88 292 PRO B O 1
ATOM 5417 N N . MET B 1 293 ? -1.171 24.297 19.875 1 96.81 293 MET B N 1
ATOM 5418 C CA . MET B 1 293 ? -1.208 22.844 19.781 1 96.81 293 MET B CA 1
ATOM 5419 C C . MET B 1 293 ? -0.161 22.344 18.797 1 96.81 293 MET B C 1
ATOM 5421 O O . MET B 1 293 ? 0.179 23.031 17.828 1 96.81 293 MET B O 1
ATOM 5425 N N . VAL B 1 294 ? 0.335 21.156 19.109 1 97.94 294 VAL B N 1
ATOM 5426 C CA . VAL B 1 294 ? 1.334 20.531 18.234 1 97.94 294 VAL B CA 1
ATOM 5427 C C . VAL B 1 294 ? 0.916 19.109 17.891 1 97.94 294 VAL B C 1
ATOM 5429 O O . VAL B 1 294 ? 0.473 18.359 18.766 1 97.94 294 VAL B O 1
ATOM 5432 N N . LEU B 1 295 ? 0.873 18.781 16.641 1 98.62 295 LEU B N 1
ATOM 5433 C CA . LEU B 1 295 ? 0.754 17.422 16.125 1 98.62 295 LEU B CA 1
ATOM 5434 C C . LEU B 1 295 ? 2.125 16.844 15.781 1 98.62 295 LEU B C 1
ATOM 5436 O O . LEU B 1 295 ? 2.836 17.391 14.938 1 98.62 295 LEU B O 1
ATOM 5440 N N . SER B 1 296 ? 2.512 15.758 16.453 1 98.69 296 SER B N 1
ATOM 5441 C CA . SER B 1 296 ? 3.85 15.203 16.281 1 98.69 296 SER B CA 1
ATOM 5442 C C . SER B 1 296 ? 3.789 13.758 15.797 1 98.69 296 SER B C 1
ATOM 5444 O O . SER B 1 296 ? 2.926 12.984 16.219 1 98.69 296 SER B O 1
ATOM 5446 N N . THR B 1 297 ? 4.699 13.398 14.922 1 98.75 297 THR B N 1
ATOM 5447 C CA . THR B 1 297 ? 4.852 12.016 14.484 1 98.75 297 THR B CA 1
ATOM 5448 C C . THR B 1 297 ? 6.07 11.375 15.141 1 98.75 297 THR B C 1
ATOM 5450 O O . THR B 1 297 ? 6.551 10.336 14.695 1 98.75 297 THR B O 1
ATOM 5453 N N . SER B 1 298 ? 6.59 11.953 16.203 1 98.69 298 SER B N 1
ATOM 5454 C CA . SER B 1 298 ? 7.785 11.492 16.906 1 98.69 298 SER B CA 1
ATOM 5455 C C . SER B 1 298 ? 7.617 10.055 17.391 1 98.69 298 SER B C 1
ATOM 5457 O O . SER B 1 298 ? 6.531 9.672 17.828 1 98.69 298 SER B O 1
ATOM 5459 N N . PRO B 1 299 ? 8.75 9.312 17.375 1 98.25 299 PRO B N 1
ATOM 5460 C CA . PRO B 1 299 ? 8.688 7.969 17.953 1 98.25 299 PRO B CA 1
ATOM 5461 C C . PRO B 1 299 ? 8.289 7.98 19.422 1 98.25 299 PRO B C 1
ATOM 5463 O O . PRO B 1 299 ? 7.891 6.949 19.969 1 98.25 299 PRO B O 1
ATOM 5466 N N . ARG B 1 300 ? 8.359 9.117 20.047 1 97.94 300 ARG B N 1
ATOM 5467 C CA . ARG B 1 300 ? 8.062 9.227 21.469 1 97.94 300 ARG B CA 1
ATOM 5468 C C . ARG B 1 300 ? 6.594 9.539 21.703 1 97.94 300 ARG B C 1
ATOM 5470 O O . ARG B 1 300 ? 6.133 9.578 22.859 1 97.94 300 ARG B O 1
ATOM 5477 N N . GLU B 1 301 ? 5.887 9.828 20.641 1 97.94 301 GLU B N 1
ATOM 5478 C CA . GLU B 1 301 ? 4.488 10.227 20.734 1 97.94 301 GLU B CA 1
ATOM 5479 C C . GLU B 1 301 ? 3.562 9.109 20.25 1 97.94 301 GLU B C 1
ATOM 5481 O O . GLU B 1 301 ? 4.027 8.062 19.797 1 97.94 301 GLU B O 1
ATOM 5486 N N . LYS B 1 302 ? 2.27 9.32 20.406 1 97.06 302 LYS B N 1
ATOM 5487 C CA . LYS B 1 302 ? 1.268 8.344 19.984 1 97.06 302 LYS B CA 1
ATOM 5488 C C . LYS B 1 302 ? 1.339 8.094 18.484 1 97.06 302 LYS B C 1
ATOM 5490 O O . LYS B 1 302 ? 1.751 8.977 17.719 1 97.06 302 LYS B O 1
ATOM 5495 N N . TYR B 1 303 ? 0.841 7.023 18.141 1 97.12 303 TYR B N 1
ATOM 5496 C CA . TYR B 1 303 ? 0.829 6.559 16.75 1 97.12 303 TYR B CA 1
ATOM 5497 C C . TYR B 1 303 ? 0.091 7.543 15.852 1 97.12 303 TYR B C 1
ATOM 5499 O O . TYR B 1 303 ? -0.96 8.07 16.234 1 97.12 303 TYR B O 1
ATOM 5507 N N . THR B 1 304 ? 0.588 7.789 14.68 1 98 304 THR B N 1
ATOM 5508 C CA . THR B 1 304 ? -0.084 8.414 13.555 1 98 304 THR B CA 1
ATOM 5509 C C . THR B 1 304 ? 0.1 7.586 12.281 1 98 304 THR B C 1
ATOM 5511 O O . THR B 1 304 ? 1.043 6.797 12.18 1 98 304 THR B O 1
ATOM 5514 N N . HIS B 1 305 ? -0.746 7.758 11.289 1 96.81 305 HIS B N 1
ATOM 5515 C CA . HIS B 1 305 ? -0.661 6.977 10.062 1 96.81 305 HIS B CA 1
ATOM 5516 C C . HIS B 1 305 ? 0.582 7.348 9.258 1 96.81 305 HIS B C 1
ATOM 5518 O O . HIS B 1 305 ? 0.981 6.613 8.352 1 96.81 305 HIS B O 1
ATOM 5524 N N . TRP B 1 306 ? 1.197 8.523 9.547 1 97.94 306 TRP B N 1
ATOM 5525 C CA . TRP B 1 306 ? 2.398 8.945 8.836 1 97.94 306 TRP B CA 1
ATOM 5526 C C . TRP B 1 306 ? 3.623 8.188 9.336 1 97.94 306 TRP B C 1
ATOM 5528 O O . TRP B 1 306 ? 4.621 8.07 8.617 1 97.94 306 TRP B O 1
ATOM 5538 N N . LYS B 1 307 ? 3.543 7.762 10.602 1 98.31 307 LYS B N 1
ATOM 5539 C CA . LYS B 1 307 ? 4.668 7.062 11.219 1 98.31 307 LYS B CA 1
ATOM 5540 C C . LYS B 1 307 ? 5.949 7.879 11.109 1 98.31 307 LYS B C 1
ATOM 5542 O O . LYS B 1 307 ? 5.934 9.102 11.281 1 98.31 307 LYS B O 1
ATOM 5547 N N . GLN B 1 308 ? 7.105 7.199 11.094 1 98.69 308 GLN B N 1
ATOM 5548 C CA . GLN B 1 308 ? 8.406 7.816 10.867 1 98.69 308 GLN B CA 1
ATOM 5549 C C . GLN B 1 308 ? 9.047 7.281 9.586 1 98.69 308 GLN B C 1
ATOM 5551 O O . GLN B 1 308 ? 8.586 6.289 9.023 1 98.69 308 GLN B O 1
ATOM 5556 N N . THR B 1 309 ? 9.969 8 9.062 1 98.69 309 THR B N 1
ATOM 5557 C CA . THR B 1 309 ? 10.711 7.562 7.879 1 98.69 309 THR B CA 1
ATOM 5558 C C . THR B 1 309 ? 12.148 7.211 8.242 1 98.69 309 THR B C 1
ATOM 5560 O O . THR B 1 309 ? 12.883 8.047 8.781 1 98.69 309 THR B O 1
ATOM 5563 N N . VAL B 1 310 ? 12.555 6.004 7.949 1 98.44 310 VAL B N 1
ATOM 5564 C CA . VAL B 1 310 ? 13.844 5.473 8.375 1 98.44 310 VAL B CA 1
ATOM 5565 C C . VAL B 1 310 ? 14.781 5.359 7.172 1 98.44 310 VAL B C 1
ATOM 5567 O O . VAL B 1 310 ? 14.43 4.734 6.168 1 98.44 310 VAL B O 1
ATOM 5570 N N . PHE B 1 311 ? 15.906 5.973 7.234 1 98.25 311 PHE B N 1
ATOM 5571 C CA . PHE B 1 311 ? 16.953 5.926 6.227 1 98.25 311 PHE B CA 1
ATOM 5572 C C . PHE B 1 311 ? 18.125 5.07 6.699 1 98.25 311 PHE B C 1
ATOM 5574 O O . PHE B 1 311 ? 18.969 5.535 7.461 1 98.25 311 PHE B O 1
ATOM 5581 N N . TYR B 1 312 ? 18.188 3.865 6.25 1 97.25 312 TYR B N 1
ATOM 5582 C CA . TYR B 1 312 ? 19.281 2.988 6.656 1 97.25 312 TYR B CA 1
ATOM 5583 C C . TYR B 1 312 ? 20.594 3.434 6.027 1 97.25 312 TYR B C 1
ATOM 5585 O O . TYR B 1 312 ? 20.625 3.85 4.867 1 97.25 312 TYR B O 1
ATOM 5593 N N . LEU B 1 313 ? 21.625 3.279 6.805 1 97.06 313 LEU B N 1
ATOM 5594 C CA . LEU B 1 313 ? 22.969 3.652 6.348 1 97.06 313 LEU B CA 1
ATOM 5595 C C . LEU B 1 313 ? 23.688 2.455 5.734 1 97.06 313 LEU B C 1
ATOM 5597 O O . LEU B 1 313 ? 23.484 1.318 6.168 1 97.06 313 LEU B O 1
ATOM 5601 N N . PRO B 1 314 ? 24.531 2.744 4.676 1 94.5 314 PRO B N 1
ATOM 5602 C CA . PRO B 1 314 ? 25.375 1.644 4.188 1 94.5 314 PRO B CA 1
ATOM 5603 C C . PRO B 1 314 ? 26.312 1.099 5.254 1 94.5 314 PRO B C 1
ATOM 5605 O O . PRO B 1 314 ? 26.656 -0.085 5.23 1 94.5 314 PRO B O 1
ATOM 5608 N N . ASP B 1 315 ? 26.703 1.951 6.234 1 94.88 315 ASP B N 1
ATOM 5609 C CA . ASP B 1 315 ? 27.656 1.593 7.281 1 94.88 315 ASP B CA 1
ATOM 5610 C C . ASP B 1 315 ? 26.938 1.314 8.602 1 94.88 315 ASP B C 1
ATOM 5612 O O . ASP B 1 315 ? 25.828 1.816 8.836 1 94.88 315 ASP B O 1
ATOM 5616 N N . ASP B 1 316 ? 27.578 0.491 9.367 1 95.25 316 ASP B N 1
ATOM 5617 C CA . ASP B 1 316 ? 27.203 0.342 10.773 1 95.25 316 ASP B CA 1
ATOM 5618 C C . ASP B 1 316 ? 28.156 1.139 11.672 1 95.25 316 ASP B C 1
ATOM 5620 O O . ASP B 1 316 ? 29.312 0.76 11.859 1 95.25 316 ASP B O 1
ATOM 5624 N N . LEU B 1 317 ? 27.625 2.156 12.273 1 96.5 317 LEU B N 1
ATOM 5625 C CA . LEU B 1 317 ? 28.469 2.984 13.109 1 96.5 317 LEU B CA 1
ATOM 5626 C C . LEU B 1 317 ? 28.516 2.453 14.539 1 96.5 317 LEU B C 1
ATOM 5628 O O . LEU B 1 317 ? 27.469 2.076 15.094 1 96.5 317 LEU B O 1
ATOM 5632 N N . VAL B 1 318 ? 29.656 2.389 15.086 1 95.62 318 VAL B N 1
ATOM 5633 C CA . VAL B 1 318 ? 29.828 2.064 16.5 1 95.62 318 VAL B CA 1
ATOM 5634 C C . VAL B 1 318 ? 30.031 3.348 17.297 1 95.62 318 VAL B C 1
ATOM 5636 O O . VAL B 1 318 ? 30.984 4.102 17.047 1 95.62 318 VAL B O 1
ATOM 5639 N N . ILE B 1 319 ? 29.172 3.496 18.281 1 94.75 319 ILE B N 1
ATOM 5640 C CA . ILE B 1 319 ? 29.234 4.777 18.984 1 94.75 319 ILE B CA 1
ATOM 5641 C C . ILE B 1 319 ? 29.297 4.543 20.484 1 94.75 319 ILE B C 1
ATOM 5643 O O . ILE B 1 319 ? 28.703 3.598 21 1 94.75 319 ILE B O 1
ATOM 5647 N N . ASP B 1 320 ? 30 5.449 21.172 1 95.06 320 ASP B N 1
ATOM 5648 C CA . ASP B 1 320 ? 29.984 5.57 22.625 1 95.06 320 ASP B CA 1
ATOM 5649 C C . ASP B 1 320 ? 29.234 6.828 23.062 1 95.06 320 ASP B C 1
ATOM 5651 O O . ASP B 1 320 ? 29.047 7.75 22.266 1 95.06 320 ASP B O 1
ATOM 5655 N N . CYS B 1 321 ? 28.906 6.762 24.328 1 95.62 321 CYS B N 1
ATOM 5656 C CA . CYS B 1 321 ? 28.219 7.934 24.859 1 95.62 321 CYS B CA 1
ATOM 5657 C C . CYS B 1 321 ? 29.047 9.195 24.656 1 95.62 321 CYS B C 1
ATOM 5659 O O . CYS B 1 321 ? 30.25 9.211 24.953 1 95.62 321 CYS B O 1
ATOM 5661 N N . GLY B 1 322 ? 28.422 10.203 24.062 1 94.75 322 GLY B N 1
ATOM 5662 C CA . GLY B 1 322 ? 29.094 11.477 23.859 1 94.75 322 GLY B CA 1
ATOM 5663 C C . GLY B 1 322 ? 29.672 11.617 22.453 1 94.75 322 GLY B C 1
ATOM 5664 O O . GLY B 1 322 ? 30.016 12.719 22.031 1 94.75 322 GLY B O 1
ATOM 5665 N N . ASP B 1 323 ? 29.812 10.492 21.734 1 94.81 323 ASP B N 1
ATOM 5666 C CA . ASP B 1 323 ? 30.266 10.578 20.344 1 94.81 323 ASP B CA 1
ATOM 5667 C C . ASP B 1 323 ? 29.328 11.469 19.531 1 94.81 323 ASP B C 1
ATOM 5669 O O . ASP B 1 323 ? 28.156 11.633 19.875 1 94.81 323 ASP B O 1
ATOM 5673 N N . ARG B 1 324 ? 29.875 12.031 18.484 1 96.19 324 ARG B N 1
ATOM 5674 C CA . ARG B 1 324 ? 29.094 12.93 17.656 1 96.19 324 ARG B CA 1
ATOM 5675 C C . ARG B 1 324 ? 28.984 12.406 16.234 1 96.19 324 ARG B C 1
ATOM 5677 O O . ARG B 1 324 ? 29.922 11.766 15.727 1 96.19 324 ARG B O 1
ATOM 5684 N N . ILE B 1 325 ? 27.875 12.602 15.672 1 96.69 325 ILE B N 1
ATOM 5685 C CA . ILE B 1 325 ? 27.672 12.398 14.242 1 96.69 325 ILE B CA 1
ATOM 5686 C C . ILE B 1 325 ? 27.281 13.719 13.586 1 96.69 325 ILE B C 1
ATOM 5688 O O . ILE B 1 325 ? 26.172 14.219 13.781 1 96.69 325 ILE B O 1
ATOM 5692 N N . LYS B 1 326 ? 28.219 14.281 12.891 1 96.44 326 LYS B N 1
ATOM 5693 C CA . LYS B 1 326 ? 27.906 15.469 12.094 1 96.44 326 LYS B CA 1
ATOM 5694 C C . LYS B 1 326 ? 27.438 15.078 10.688 1 96.44 326 LYS B C 1
ATOM 5696 O O . LYS B 1 326 ? 27.969 14.141 10.094 1 96.44 326 LYS B O 1
ATOM 5701 N N . GLY B 1 327 ? 26.453 15.852 10.164 1 97.12 327 GLY B N 1
ATOM 5702 C CA . GLY B 1 327 ? 25.953 15.484 8.844 1 97.12 327 GLY B CA 1
ATOM 5703 C C . GLY B 1 327 ? 25.203 16.609 8.148 1 97.12 327 GLY B C 1
ATOM 5704 O O . GLY B 1 327 ? 25.094 17.703 8.688 1 97.12 327 GLY B O 1
ATOM 5705 N N . MET B 1 328 ? 24.906 16.344 6.914 1 97.5 328 MET B N 1
ATOM 5706 C CA . MET B 1 328 ? 24.078 17.219 6.094 1 97.5 328 MET B CA 1
ATOM 5707 C C . MET B 1 328 ? 22.969 16.422 5.414 1 97.5 328 MET B C 1
ATOM 5709 O O . MET B 1 328 ? 23.125 15.234 5.137 1 97.5 328 MET B O 1
ATOM 5713 N N . VAL B 1 329 ? 21.906 17.047 5.211 1 98.12 329 VAL B N 1
ATOM 5714 C CA . VAL B 1 329 ? 20.797 16.484 4.449 1 98.12 329 VAL B CA 1
ATOM 5715 C C . VAL B 1 329 ? 20.359 17.453 3.367 1 98.12 329 VAL B C 1
ATOM 5717 O O . VAL B 1 329 ? 20.312 18.672 3.6 1 98.12 329 VAL B O 1
ATOM 5720 N N . ALA B 1 330 ? 20.172 16.969 2.182 1 97.62 330 ALA B N 1
ATOM 5721 C CA . ALA B 1 330 ? 19.578 17.719 1.076 1 97.62 330 ALA B CA 1
ATOM 5722 C C . ALA B 1 330 ? 18.328 17.031 0.547 1 97.62 330 ALA B C 1
ATOM 5724 O O . ALA B 1 330 ? 18.297 15.805 0.384 1 97.62 330 ALA B O 1
ATOM 5725 N N . VAL B 1 331 ? 17.312 17.812 0.358 1 97.69 331 VAL B N 1
ATOM 5726 C CA . VAL B 1 331 ? 16.031 17.297 -0.081 1 97.69 331 VAL B CA 1
ATOM 5727 C C . VAL B 1 331 ? 15.531 18.094 -1.281 1 97.69 331 VAL B C 1
ATOM 5729 O O . VAL B 1 331 ? 15.625 19.328 -1.296 1 97.69 331 VAL B O 1
ATOM 5732 N N . ARG B 1 332 ? 15.062 17.422 -2.258 1 95.62 332 ARG B N 1
ATOM 5733 C CA . ARG B 1 332 ? 14.469 18.094 -3.408 1 95.62 332 ARG B CA 1
ATOM 5734 C C . ARG B 1 332 ? 13.367 17.25 -4.035 1 95.62 332 ARG B C 1
ATOM 5736 O O . ARG B 1 332 ? 13.336 16.031 -3.861 1 95.62 332 ARG B O 1
ATOM 5743 N N . ARG B 1 333 ? 12.461 17.922 -4.742 1 94.06 333 ARG B N 1
ATOM 5744 C CA . ARG B 1 333 ? 11.484 17.219 -5.57 1 94.06 333 ARG B CA 1
ATOM 5745 C C . ARG B 1 333 ? 12.172 16.469 -6.707 1 94.06 333 ARG B C 1
ATOM 5747 O O . ARG B 1 333 ? 13.125 16.969 -7.305 1 94.06 333 ARG B O 1
ATOM 5754 N N . ASN B 1 334 ? 11.672 15.258 -6.945 1 90.88 334 ASN B N 1
ATOM 5755 C CA . ASN B 1 334 ? 12.195 14.5 -8.07 1 90.88 334 ASN B CA 1
ATOM 5756 C C . ASN B 1 334 ? 11.898 15.188 -9.398 1 90.88 334 ASN B C 1
ATOM 5758 O O . ASN B 1 334 ? 10.797 15.695 -9.609 1 90.88 334 ASN B O 1
ATOM 5762 N N . ASP B 1 335 ? 12.828 15.133 -10.328 1 85 335 ASP B N 1
ATOM 5763 C CA . ASP B 1 335 ? 12.727 15.867 -11.586 1 85 335 ASP B CA 1
ATOM 5764 C C . ASP B 1 335 ? 11.703 15.219 -12.516 1 85 335 ASP B C 1
ATOM 5766 O O . ASP B 1 335 ? 11.055 15.906 -13.312 1 85 335 ASP B O 1
ATOM 5770 N N . ARG B 1 336 ? 11.508 14.031 -12.445 1 82.38 336 ARG B N 1
ATOM 5771 C CA . ARG B 1 336 ? 10.625 13.305 -13.352 1 82.38 336 ARG B CA 1
ATOM 5772 C C . ARG B 1 336 ? 9.219 13.195 -12.766 1 82.38 336 ARG B C 1
ATOM 5774 O O . ARG B 1 336 ? 8.227 13.375 -13.484 1 82.38 336 ARG B O 1
ATOM 5781 N N . ASN B 1 337 ? 9.148 12.883 -11.523 1 85.69 337 ASN B N 1
ATOM 5782 C CA . ASN B 1 337 ? 7.891 12.844 -10.781 1 85.69 337 ASN B CA 1
ATOM 5783 C C . ASN B 1 337 ? 7.902 13.789 -9.594 1 85.69 337 ASN B C 1
ATOM 5785 O O . ASN B 1 337 ? 8.438 13.461 -8.531 1 85.69 337 ASN B O 1
ATOM 5789 N N . PRO B 1 338 ? 7.273 14.828 -9.742 1 86.94 338 PRO B N 1
ATOM 5790 C CA . PRO B 1 338 ? 7.359 15.859 -8.703 1 86.94 338 PRO B CA 1
ATOM 5791 C C . PRO B 1 338 ? 6.73 15.414 -7.387 1 86.94 338 PRO B C 1
ATOM 5793 O O . PRO B 1 338 ? 6.883 16.094 -6.367 1 86.94 338 PRO B O 1
ATOM 5796 N N . ARG B 1 339 ? 6.027 14.352 -7.352 1 89.75 339 ARG B N 1
ATOM 5797 C CA . ARG B 1 339 ? 5.453 13.852 -6.105 1 89.75 339 ARG B CA 1
ATOM 5798 C C . ARG B 1 339 ? 6.473 13.031 -5.32 1 89.75 339 ARG B C 1
ATOM 5800 O O . ARG B 1 339 ? 6.285 12.781 -4.125 1 89.75 339 ARG B O 1
ATOM 5807 N N . ASP B 1 340 ? 7.547 12.617 -5.965 1 91.19 340 ASP B N 1
ATOM 5808 C CA . ASP B 1 340 ? 8.633 11.914 -5.297 1 91.19 340 ASP B CA 1
ATOM 5809 C C . ASP B 1 340 ? 9.641 12.891 -4.695 1 91.19 340 ASP B C 1
ATOM 5811 O O . ASP B 1 340 ? 9.719 14.047 -5.113 1 91.19 340 ASP B O 1
ATOM 5815 N N . ILE B 1 341 ? 10.375 12.383 -3.721 1 95.56 341 ILE B N 1
ATOM 5816 C CA . ILE B 1 341 ? 11.375 13.211 -3.053 1 95.56 341 ILE B CA 1
ATOM 5817 C C . ILE B 1 341 ? 12.734 12.516 -3.111 1 95.56 341 ILE B C 1
ATOM 5819 O O . ILE B 1 341 ? 12.844 11.328 -2.814 1 95.56 341 ILE B O 1
ATOM 5823 N N . ASP B 1 342 ? 13.703 13.273 -3.59 1 95.19 342 ASP B N 1
ATOM 5824 C CA . ASP B 1 342 ? 15.094 12.82 -3.512 1 95.19 342 ASP B CA 1
ATOM 5825 C C . ASP B 1 342 ? 15.758 13.328 -2.234 1 95.19 342 ASP B C 1
ATOM 5827 O O . ASP B 1 342 ? 15.609 14.492 -1.867 1 95.19 342 ASP B O 1
ATOM 5831 N N . VAL B 1 343 ? 16.438 12.43 -1.591 1 97.56 343 VAL B N 1
ATOM 5832 C CA . VAL B 1 343 ? 17.125 12.781 -0.349 1 97.56 343 VAL B CA 1
ATOM 5833 C C . VAL B 1 343 ? 18.578 12.359 -0.425 1 97.56 343 VAL B C 1
ATOM 5835 O O . VAL B 1 343 ? 18.891 11.242 -0.855 1 97.56 343 VAL B O 1
ATOM 5838 N N . LYS B 1 344 ? 19.453 13.266 -0.093 1 97.31 344 LYS B N 1
ATOM 5839 C CA . LYS B 1 344 ? 20.891 13.008 0.04 1 97.31 344 LYS B CA 1
ATOM 5840 C C . LYS B 1 344 ? 21.359 13.25 1.473 1 97.31 344 LYS B C 1
ATOM 5842 O O . LYS B 1 344 ? 21.062 14.297 2.061 1 97.31 344 LYS B O 1
ATOM 5847 N N . ILE B 1 345 ? 22.062 12.242 2.023 1 97.88 345 ILE B N 1
ATOM 5848 C CA . ILE B 1 345 ? 22.516 12.367 3.406 1 97.88 345 ILE B CA 1
ATOM 5849 C C . ILE B 1 345 ? 24.016 12.117 3.486 1 97.88 345 ILE B C 1
ATOM 5851 O O . ILE B 1 345 ? 24.516 11.133 2.947 1 97.88 345 ILE B O 1
ATOM 5855 N N . HIS B 1 346 ? 24.672 13.055 4.105 1 97.25 346 HIS B N 1
ATOM 5856 C CA . HIS B 1 346 ? 26.078 12.914 4.488 1 97.25 346 HIS B CA 1
ATOM 5857 C C . HIS B 1 346 ? 26.219 12.781 6 1 97.25 346 HIS B C 1
ATOM 5859 O O . HIS B 1 346 ? 25.547 13.492 6.758 1 97.25 346 HIS B O 1
ATOM 5865 N N . TYR B 1 347 ? 27 11.812 6.445 1 97.19 347 TYR B N 1
ATOM 5866 C CA . TYR B 1 347 ? 27.266 11.664 7.875 1 97.19 347 TYR B CA 1
ATOM 5867 C C . TYR B 1 347 ? 28.734 11.414 8.133 1 97.19 347 TYR B C 1
ATOM 5869 O O . TYR B 1 347 ? 29.422 10.797 7.309 1 97.19 347 TYR B O 1
ATOM 5877 N N . HIS B 1 348 ? 29.203 11.938 9.234 1 96 348 HIS B N 1
ATOM 5878 C CA . HIS B 1 348 ? 30.578 11.805 9.703 1 96 348 HIS B CA 1
ATOM 5879 C C . HIS B 1 348 ? 30.609 11.531 11.203 1 96 348 HIS B C 1
ATOM 5881 O O . HIS B 1 348 ? 30.25 12.391 12.008 1 96 348 HIS B O 1
ATOM 5887 N N . GLN B 1 349 ? 31.016 10.367 11.508 1 94.38 349 GLN B N 1
ATOM 5888 C CA . GLN B 1 349 ? 31.156 9.992 12.906 1 94.38 349 GLN B CA 1
ATOM 5889 C C . GLN B 1 349 ? 32.438 10.555 13.5 1 94.38 349 GLN B C 1
ATOM 5891 O O . GLN B 1 349 ? 33.531 10.367 12.945 1 94.38 349 GLN B O 1
ATOM 5896 N N . ILE B 1 350 ? 32.312 11.234 14.633 1 88 350 ILE B N 1
ATOM 5897 C CA . ILE B 1 350 ? 33.438 11.812 15.328 1 88 350 ILE B CA 1
ATOM 5898 C C . ILE B 1 350 ? 33.5 11.266 16.75 1 88 350 ILE B C 1
ATOM 5900 O O . ILE B 1 350 ? 32.625 11.523 17.562 1 88 350 ILE B O 1
ATOM 5904 N N . GLY B 1 351 ? 34.5 10.469 17.109 1 81.75 351 GLY B N 1
ATOM 5905 C CA . GLY B 1 351 ? 34.656 9.875 18.422 1 81.75 351 GLY B CA 1
ATOM 5906 C C . GLY B 1 351 ? 35.188 10.859 19.453 1 81.75 351 GLY B C 1
ATOM 5907 O O . GLY B 1 351 ? 35.844 11.852 19.109 1 81.75 351 GLY B O 1
ATOM 5908 N N . THR B 1 352 ? 34.719 10.922 20.719 1 68.5 352 THR B N 1
ATOM 5909 C CA . THR B 1 352 ? 35.25 11.773 21.781 1 68.5 352 THR B CA 1
ATOM 5910 C C . THR B 1 352 ? 36.688 11.375 22.141 1 68.5 352 THR B C 1
ATOM 5912 O O . THR B 1 352 ? 37.469 12.211 22.594 1 68.5 352 THR B O 1
ATOM 5915 N N . HIS B 1 353 ? 36.969 10.094 22.266 1 56.81 353 HIS B N 1
ATOM 5916 C CA . HIS B 1 353 ? 38.312 9.773 22.797 1 56.81 353 HIS B CA 1
ATOM 5917 C C . HIS B 1 353 ? 39.406 10.18 21.828 1 56.81 353 HIS B C 1
ATOM 5919 O O . HIS B 1 353 ? 39.781 9.391 20.953 1 56.81 353 HIS B O 1
ATOM 5925 N N . GLN B 1 354 ? 39.25 11.32 21.172 1 47.5 354 GLN B N 1
ATOM 5926 C CA . GLN B 1 354 ? 40.531 11.711 20.625 1 47.5 354 GLN B CA 1
ATOM 5927 C C . GLN B 1 354 ? 41.625 11.703 21.703 1 47.5 354 GLN B C 1
ATOM 5929 O O . GLN B 1 354 ? 41.5 12.398 22.703 1 47.5 354 GLN B O 1
ATOM 5934 N N . CYS B 1 355 ? 42.469 10.648 21.844 1 38.47 355 CYS B N 1
ATOM 5935 C CA . CYS B 1 355 ? 43.594 10.391 22.734 1 38.47 355 CYS B CA 1
ATOM 5936 C C . CYS B 1 355 ? 44.438 11.641 22.891 1 38.47 355 CYS B C 1
ATOM 5938 O O . CYS B 1 355 ? 44.719 12.352 21.922 1 38.47 355 CYS B O 1
ATOM 5940 N N . THR B 1 356 ? 44.844 12.164 24.125 1 38.34 356 THR B N 1
ATOM 5941 C CA . THR B 1 356 ? 46 12.945 24.5 1 38.34 356 THR B CA 1
ATOM 5942 C C . THR B 1 356 ? 47.219 12.508 23.719 1 38.34 356 THR B C 1
ATOM 5944 O O . THR B 1 356 ? 47.281 11.391 23.188 1 38.34 356 THR B O 1
ATOM 5947 N N . SER B 1 357 ? 48.438 13.375 23.656 1 37.44 357 SER B N 1
ATOM 5948 C CA . SER B 1 357 ? 49.719 13.344 22.984 1 37.44 357 SER B CA 1
ATOM 5949 C C . SER B 1 357 ? 50.312 11.938 23 1 37.44 357 SER B C 1
ATOM 5951 O O . SER B 1 357 ? 51.062 11.555 22.094 1 37.44 357 SER B O 1
ATOM 5953 N N . ASP B 1 358 ? 50.688 11.43 24.328 1 36.69 358 ASP B N 1
ATOM 5954 C CA . ASP B 1 358 ? 51.781 10.438 24.422 1 36.69 358 ASP B CA 1
ATOM 5955 C C . ASP B 1 358 ? 51.406 9.172 23.641 1 36.69 358 ASP B C 1
ATOM 5957 O O . ASP B 1 358 ? 52.281 8.516 23.078 1 36.69 358 ASP B O 1
ATOM 5961 N N . ASN B 1 359 ? 50.688 8.203 24.219 1 35.06 359 ASN B N 1
ATOM 5962 C CA . ASN B 1 359 ? 50.562 6.945 23.484 1 35.06 359 ASN B CA 1
ATOM 5963 C C . ASN B 1 359 ? 49.781 7.117 22.188 1 35.06 359 ASN B C 1
ATOM 5965 O O . ASN B 1 359 ? 48.594 7.352 22.203 1 35.06 359 ASN B O 1
ATOM 5969 N N . MET B 1 360 ? 50.344 7.633 21.125 1 36.44 360 MET B N 1
ATOM 5970 C CA . MET B 1 360 ? 50.094 7.598 19.688 1 36.44 360 MET B CA 1
ATOM 5971 C C . MET B 1 360 ? 49.438 6.285 19.266 1 36.44 360 MET B C 1
ATOM 5973 O O . MET B 1 360 ? 49.5 5.891 18.109 1 36.44 360 MET B O 1
ATOM 5977 N N . ARG B 1 361 ? 49.531 5.23 20.172 1 31.02 361 ARG B N 1
ATOM 5978 C CA . ARG B 1 361 ? 49.25 3.955 19.531 1 31.02 361 ARG B CA 1
ATOM 5979 C C . ARG B 1 361 ? 47.969 4.047 18.719 1 31.02 361 ARG B C 1
ATOM 5981 O O . ARG B 1 361 ? 47.156 4.98 18.891 1 31.02 361 ARG B O 1
ATOM 5988 N N . THR B 1 362 ? 47.531 2.83 18.141 1 36.03 362 THR B N 1
ATOM 5989 C CA . THR B 1 362 ? 46.719 2.273 17.062 1 36.03 362 THR B CA 1
ATOM 5990 C C . THR B 1 362 ? 45.25 2.629 17.25 1 36.03 362 THR B C 1
ATOM 5992 O O . THR B 1 362 ? 44.375 2.029 16.625 1 36.03 362 THR B O 1
ATOM 5995 N N . GLY B 1 363 ? 44.969 3.346 18.328 1 37.56 363 GLY B N 1
ATOM 5996 C CA . GLY B 1 363 ? 43.5 3.307 18.328 1 37.56 363 GLY B CA 1
ATOM 5997 C C . GLY B 1 363 ? 42.906 3.795 17.031 1 37.56 363 GLY B C 1
ATOM 5998 O O . GLY B 1 363 ? 43.25 4.875 16.547 1 37.56 363 GLY B O 1
ATOM 5999 N N . ARG B 1 364 ? 42.656 2.934 16.062 1 38.62 364 ARG B N 1
ATOM 6000 C CA . ARG B 1 364 ? 41.969 3.07 14.789 1 38.62 364 ARG B CA 1
ATOM 6001 C C . ARG B 1 364 ? 40.906 4.184 14.844 1 38.62 364 ARG B C 1
ATOM 6003 O O . ARG B 1 364 ? 40 4.129 15.656 1 38.62 364 ARG B O 1
ATOM 6010 N N . ASP B 1 365 ? 41.156 5.426 14.906 1 48.62 365 ASP B N 1
ATOM 6011 C CA . ASP B 1 365 ? 40.281 6.547 14.578 1 48.62 365 ASP B CA 1
ATOM 6012 C C . ASP B 1 365 ? 39.25 6.137 13.547 1 48.62 365 ASP B C 1
ATOM 6014 O O . ASP B 1 365 ? 39.5 6.219 12.344 1 48.62 365 ASP B O 1
ATOM 6018 N N . HIS B 1 366 ? 38.594 5.098 13.75 1 58.59 366 HIS B N 1
ATOM 6019 C CA . HIS B 1 366 ? 37.625 4.539 12.797 1 58.59 366 HIS B CA 1
ATOM 6020 C C . HIS B 1 366 ? 36.469 5.508 12.531 1 58.59 366 HIS B C 1
ATOM 6022 O O . HIS B 1 366 ? 35.406 5.359 13.102 1 58.59 366 HIS B O 1
ATOM 6028 N N . SER B 1 367 ? 36.812 6.777 12.133 1 80.56 367 SER B N 1
ATOM 6029 C CA . SER B 1 367 ? 35.844 7.758 11.672 1 80.56 367 SER B CA 1
ATOM 6030 C C . SER B 1 367 ? 35.219 7.344 10.336 1 80.56 367 SER B C 1
ATOM 6032 O O . SER B 1 367 ? 35.938 7.027 9.391 1 80.56 367 SER B O 1
ATOM 6034 N N . ILE B 1 368 ? 34.031 7.098 10.359 1 91.94 368 ILE B N 1
ATOM 6035 C CA . ILE B 1 368 ? 33.281 6.742 9.141 1 91.94 368 ILE B CA 1
ATOM 6036 C C . ILE B 1 368 ? 32.562 7.969 8.594 1 91.94 368 ILE B C 1
ATOM 6038 O O . ILE B 1 368 ? 31.938 8.711 9.344 1 91.94 368 ILE B O 1
ATOM 6042 N N . GLN B 1 369 ? 32.844 8.32 7.371 1 93.75 369 GLN B N 1
ATOM 6043 C CA . GLN B 1 369 ? 32.125 9.352 6.645 1 93.75 369 GLN B CA 1
ATOM 6044 C C . GLN B 1 369 ? 31.641 8.836 5.297 1 93.75 369 GLN B C 1
ATOM 6046 O O . GLN B 1 369 ? 32.344 8.094 4.613 1 93.75 369 GLN B O 1
ATOM 6051 N N . ASN B 1 370 ? 30.438 9.102 5.02 1 95.94 370 ASN B N 1
ATOM 6052 C CA . ASN B 1 370 ? 29.828 8.609 3.785 1 95.94 370 ASN B CA 1
ATOM 6053 C C . ASN B 1 370 ? 28.672 9.492 3.344 1 95.94 370 ASN B C 1
ATOM 6055 O O . ASN B 1 370 ? 28.156 10.297 4.125 1 95.94 370 ASN B O 1
ATOM 6059 N N . THR B 1 371 ? 28.391 9.531 2.051 1 95.69 371 THR B N 1
ATOM 6060 C CA . THR B 1 371 ? 27.219 10.164 1.456 1 95.69 371 THR B CA 1
ATOM 6061 C C . THR B 1 371 ? 26.375 9.148 0.692 1 95.69 371 THR B C 1
ATOM 6063 O O . THR B 1 371 ? 26.922 8.32 -0.046 1 95.69 371 THR B O 1
ATOM 6066 N N . HIS B 1 372 ? 25.141 9.148 0.96 1 95.25 372 HIS B N 1
ATOM 6067 C CA . HIS B 1 372 ? 24.25 8.219 0.279 1 95.25 372 HIS B CA 1
ATOM 6068 C C . HIS B 1 372 ? 22.984 8.914 -0.214 1 95.25 372 HIS B C 1
ATOM 6070 O O . HIS B 1 372 ? 22.562 9.93 0.354 1 95.25 372 HIS B O 1
ATOM 6076 N N . PHE B 1 373 ? 22.438 8.391 -1.3 1 94.88 373 PHE B N 1
ATOM 6077 C CA . PHE B 1 373 ? 21.25 8.953 -1.938 1 94.88 373 PHE B CA 1
ATOM 6078 C C . PHE B 1 373 ? 20.047 8.047 -1.731 1 94.88 373 PHE B C 1
ATOM 6080 O O . PHE B 1 373 ? 20.172 6.82 -1.78 1 94.88 373 PHE B O 1
ATOM 6087 N N . TYR B 1 374 ? 18.938 8.656 -1.486 1 95.56 374 TYR B N 1
ATOM 6088 C CA . TYR B 1 374 ? 17.672 7.957 -1.28 1 95.56 374 TYR B CA 1
ATOM 6089 C C . TYR B 1 374 ? 16.562 8.578 -2.119 1 95.56 374 TYR B C 1
ATOM 6091 O O . TYR B 1 374 ? 16.688 9.719 -2.572 1 95.56 374 TYR B O 1
ATOM 6099 N N . ARG B 1 375 ? 15.484 7.812 -2.314 1 92.5 375 ARG B N 1
ATOM 6100 C CA . ARG B 1 375 ? 14.289 8.32 -2.979 1 92.5 375 ARG B CA 1
ATOM 6101 C C . ARG B 1 375 ? 13.023 7.809 -2.299 1 92.5 375 ARG B C 1
ATOM 6103 O O . ARG B 1 375 ? 12.875 6.605 -2.088 1 92.5 375 ARG B O 1
ATOM 6110 N N . ILE B 1 376 ? 12.203 8.711 -1.904 1 93 376 ILE B N 1
ATOM 6111 C CA . ILE B 1 376 ? 10.875 8.375 -1.411 1 93 376 ILE B CA 1
ATOM 6112 C C . ILE B 1 376 ? 9.875 8.391 -2.566 1 93 376 ILE B C 1
ATOM 6114 O O . ILE B 1 376 ? 9.711 9.414 -3.234 1 93 376 ILE B O 1
ATOM 6118 N N . ARG B 1 377 ? 9.195 7.215 -2.734 1 86.44 377 ARG B N 1
ATOM 6119 C CA . ARG B 1 377 ? 8.289 7.062 -3.871 1 86.44 377 ARG B CA 1
ATOM 6120 C C . ARG B 1 377 ? 6.871 6.746 -3.406 1 86.44 377 ARG B C 1
ATOM 6122 O O . ARG B 1 377 ? 6.68 6.137 -2.352 1 86.44 377 ARG B O 1
#

Foldseek 3Di:
DPPPPPPPPAPDDPVVQVVVQPDCPVVCVFPQNPDDPPPDFDDPVVVLAVLLDVVVVVQQCPFCLNLVQLLCQQQVFLVQLAQWEEEEEQCQLVSSVVSSVNSHHQAYEYEGAHPSVVNSCVVCVVVVCNVRYDYDHHQLVPDDDPDQAGQEYEYPQAAAQRCFQNSLQSVLVNCVRHHDVVGYYVQFKKWKKKFFFDDVPVLCVQQVPQCDDPNDHRNSVNSVSLQAKDFDQDAPVRTFKDMDTFAMDGSNDDDSVSSFGKGKDKIFGAAWDKTFWMKMWMKIWRCVGPDIDIRTLDSVDDHDPSHIIIRTDPDIDTAHGGKMKIKMKTKAQDPSHRSKMKMKMKIWTAHPPPDDPDPPPPPPSVIDIDMDIHMYD/DPPPPPPPPAPDDPVVQVVVQPDCPVVCVFPQNPDDPPPDFDDPVVVLAVLLDVVVVVQQCPFCLNLVQLLCQQQVFLVQLAQWEEEEEQCQLVSSVVSSVNSHHQAYEYEGAHPSVVNSCVVCVVVVCNVRYDYDHHQLVPDDDPDQAGQEYEYPQAAAQRCFQNSLQSVLVNCVRHHDVVGYYVQFKKWKKKFFFDDVPVLCVQQVPQCDDPNDHRNSVNSVSLQAWDFDQDAPVRTFKDMDTFAMDGSNDDDSVSSFDKGKDKIFGAAFGKTFWMKMWMKIWRCVGPDIDIRTLDSVDDHDPSHIIIRTDPDIDTAHGGKMKIKMKTKAQDPSHRSKIKMKMKIWTGHPCPDDPDCPDDPPSVIDIDMDIHMYD

Nearest PDB structures (foldseek):
  5dst-assembly5_J  TM=9.848E-01  e=5.039E-49  Homo sapiens
  6nt2-assembly1_A  TM=9.626E-01  e=1.204E-49  Homo sapiens
  3q7e-assembly1_A-2  TM=9.859E-01  e=1.454E-47  Rattus norvegicus
  1ori-assembly1_A  TM=9.815E-01  e=8.834E-48  Rattus norvegicus
  1orh-assembly1_A  TM=9.802E-01  e=3.699E-47  Rattus norvegicus

Secondary structure (DSSP, 8-state):
----------SS-HHHHHHHHH--HHHHHSHHHHHT-------HHHHHHHTT-HHHHHHHHH-HHHHHHHHHHHHTTHHHHTT-EEEEET-TTSHHHHHHHHTT-SEEEEEE-STHHHHHHHHHHHTT-TTTEEEEES-GGG---SSS-EEEEE----BTTBTTT-THHHHHHHHHHHEEEEEEEES-EEEEEEEEE--HHHHIIIIIGGG-BTTB--THHHHHHHTS-EEEPPPGGGB-B--EEEEEEETTT--GGGGSEEEEEEEEB-SSEEEEEEEEEEEEEETTSSS-EEEE--TTS---TT-EEEEEEEEEEEE-TT-EEEEEEEEEE-SS-TTSEEEEEEEEEE-S----SS----------EEEEEEEE-/----------SS-HHHHHHHHH--HHHHHSHHHHHT-------HHHHHHHTT-HHHHHHHHH-HHHHHHHHHHHHTTHHHHTT-EEEEET-TTSHHHHHHHHTT-SEEEEEE-STHHHHHHHHHHHTT-TTTEEEEES-GGG---SSS-EEEEE----BTTBTGGGTHHHHHHHHHHHEEEEEEEES-EEEEEEEEE--HHHHIIIIIGGG-BTTB--THHHHHHHTS-EEEPPPGGGB-B--EEEEEEETTT--GGGGSEEEEEEEEB-SSEEEEEEEEEEEEEETTSSS-EEEE--TTS---TT-EEEEEEEEEEEE-TT-EEEEEEEEEE-SS-TTSEEEEEEEEEE-S----SS----------EEEEEEEE-